Protein AF-A0A927H818-F1 (afdb_monomer_lite)

InterPro domains:
  IPR002509 NodB homology domain [PF01522] (85-209)
  IPR002509 NodB homology domain [PS51677] (89-274)
  IPR011330 Glycoside hydrolase/deacetylase, beta/alpha-barrel [SSF88713] (86-281)
  IPR050248 Polysaccharide deacetylase, ArnD subfamily [PTHR10587] (68-278)

Secondary structure (DSSP, 8-state):
----------------------------------------------------------EEEEEEEE-----S---S-HHHHHHHHTT--EEEEEEES--SHHHHHHHHHHHHTT---EEEE-HHHHHH-HHHHHHHHHTT-EEEE--SS--HHHHHH-HHHHHHHHHHHHHHHHHHHS----EE--TT-STTT--HHHHHHHHHTT-EE---SEE--TTSSTT--HHHHHHHHHHSPP-SEEEEEEE-STT-HHHHHHHHHHHHHHHHTT-EE----TTSPPP-PPPPSS-SS--PPPPHHHHHHHHHHHHHHHHHHHHHHHHTSPPPEEEEETTEEEEE-TTTEEEETTEEEEEHHHHHHHTT-EEEEETTTTEEEEEETTEEEEEEE---S-SS---TT--EEEHHHHHHHTT--EEEEEESSS-EEEEEP-

Foldseek 3Di:
DDDDDDDDDDDDDDDDDDDDDDDDDDDDDDDDDDDDDDDDDDDDDDDDDDDDDDDPDQDEDEDAAFDWPPPPDPDPCVPVVVQLVVVLAEEAEEAEADDDPLLVLVLVLCVVLVFEHEYAYAQCRCVVCLVSLQVNVVSPHHYHHAFHHLPLCQCQQELLSVLVRRLSSQVSSCVRHLDRDLEYEYRVACALSDDPLNVVLSVLLLHDYADFQQELCLVVDQQDALVSSVVSLVPGDGDSYGYYYDYRYPRSVRVSVNVNVSSVVVVVVSHGYDHDDSPRHHDHDDYYPHHPYDYDGDDPVSSVVSNVSSVVVVVVSVVVVVLQQAAWAWEDEPPDIDTHGPVQWDADPNFIKGFPQSLQVSVVWHKDDPVVQQKIWIDDDSHIYIHHHDPPPDPPDDDNGGRIDGNQVVCVSVVKHWPDFDDDRHDTYTYIDD

Structure (mmCIF, N/CA/C/O backbone):
data_AF-A0A927H818-F1
#
_entry.id   AF-A0A927H818-F1
#
loop_
_atom_site.group_PDB
_atom_site.id
_atom_site.type_symbol
_atom_site.label_atom_id
_atom_site.label_alt_id
_atom_site.label_comp_id
_atom_site.label_asym_id
_atom_site.label_entity_id
_atom_site.label_seq_id
_atom_site.pdbx_PDB_ins_code
_atom_site.Cartn_x
_atom_site.Cartn_y
_atom_site.Cartn_z
_atom_site.occupancy
_atom_site.B_iso_or_equiv
_atom_site.auth_seq_id
_atom_site.auth_comp_id
_atom_site.auth_asym_id
_atom_site.auth_atom_id
_atom_site.pdbx_PDB_model_num
ATOM 1 N N . MET A 1 1 ? -2.667 54.303 16.634 1.00 34.25 1 MET A N 1
ATOM 2 C CA . MET A 1 1 ? -3.604 53.969 15.541 1.00 34.25 1 MET A CA 1
ATOM 3 C C . MET A 1 1 ? -4.105 52.548 15.780 1.00 34.25 1 MET A C 1
ATOM 5 O O . MET A 1 1 ? -3.267 51.671 15.867 1.00 34.25 1 MET A O 1
ATOM 9 N N . ARG A 1 2 ? -5.424 52.396 16.015 1.00 30.58 2 ARG A N 1
ATOM 10 C CA . ARG A 1 2 ? -6.328 51.229 15.794 1.00 30.58 2 ARG A CA 1
ATOM 11 C C . ARG A 1 2 ? -5.645 49.848 15.575 1.00 30.58 2 ARG A C 1
ATOM 13 O O . ARG A 1 2 ? -4.884 49.752 14.630 1.00 30.58 2 ARG A O 1
ATOM 20 N N . ARG A 1 3 ? -5.925 48.725 16.265 1.00 34.28 3 ARG A N 1
ATOM 21 C CA . ARG A 1 3 ? -7.066 48.221 17.075 1.00 34.28 3 ARG A CA 1
ATOM 22 C C . ARG A 1 3 ? -6.647 46.913 17.821 1.00 34.28 3 ARG A C 1
ATOM 24 O O . ARG A 1 3 ? -5.933 46.129 17.216 1.00 34.28 3 ARG A O 1
ATOM 31 N N . LEU A 1 4 ? -7.158 46.737 19.061 1.00 31.45 4 LEU A N 1
ATOM 32 C CA . LEU A 1 4 ? -7.742 45.539 19.752 1.00 31.45 4 LEU A CA 1
ATOM 33 C C . LEU A 1 4 ? -7.017 44.172 19.606 1.00 31.45 4 LEU A C 1
ATOM 35 O O . LEU A 1 4 ? -6.900 43.701 18.487 1.00 31.45 4 LEU A O 1
ATOM 39 N N . VAL A 1 5 ? -6.490 43.428 20.597 1.00 32.22 5 VAL A N 1
ATOM 40 C CA . VAL A 1 5 ? -6.731 43.127 22.039 1.00 32.22 5 VAL A CA 1
ATOM 41 C C . VAL A 1 5 ? -7.980 42.280 22.379 1.00 32.22 5 VAL A C 1
ATOM 43 O O . VAL A 1 5 ? -9.089 42.798 22.350 1.00 32.22 5 VAL A O 1
ATOM 46 N N . GLN A 1 6 ? -7.676 41.025 22.786 1.00 29.66 6 GLN A N 1
ATOM 47 C CA . GLN A 1 6 ? -8.325 40.059 23.716 1.00 29.66 6 GLN A CA 1
ATOM 48 C C . GLN A 1 6 ? -9.730 39.517 23.381 1.00 29.66 6 GLN A C 1
ATOM 50 O O . GLN A 1 6 ? -10.615 40.272 23.014 1.00 29.66 6 GLN A O 1
ATOM 55 N N . A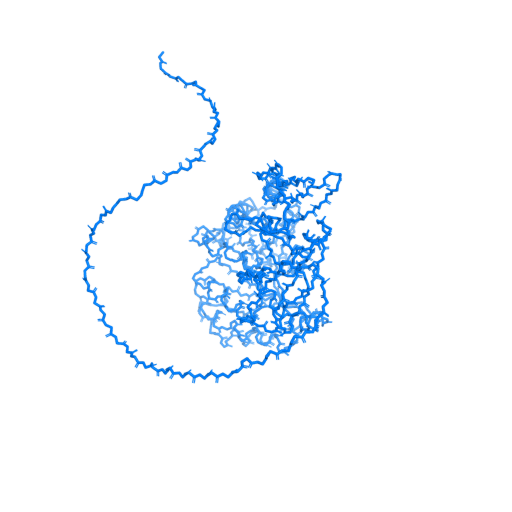LA A 1 7 ? -9.992 38.202 23.337 1.00 27.77 7 ALA A N 1
ATOM 56 C CA . ALA A 1 7 ? -9.769 37.051 24.242 1.00 27.77 7 ALA A CA 1
ATOM 57 C C . ALA A 1 7 ? -11.051 36.676 25.020 1.00 27.77 7 ALA A C 1
ATOM 59 O O . ALA A 1 7 ? -11.578 37.495 25.759 1.00 27.77 7 ALA A O 1
ATOM 60 N N . ALA A 1 8 ? -11.476 35.424 24.789 1.00 28.89 8 ALA A N 1
ATOM 61 C CA . ALA A 1 8 ? -12.239 34.455 25.594 1.00 28.89 8 ALA A CA 1
ATOM 62 C C . ALA A 1 8 ? -13.394 34.898 26.524 1.00 28.89 8 ALA A C 1
ATOM 64 O O . ALA A 1 8 ? -13.223 35.761 27.375 1.00 28.89 8 ALA A O 1
ATOM 65 N N . ILE A 1 9 ? -14.515 34.155 26.475 1.00 27.70 9 ILE A N 1
ATOM 66 C CA . ILE A 1 9 ? -15.017 33.261 27.551 1.00 27.70 9 ILE A CA 1
ATOM 67 C C . ILE A 1 9 ? -16.412 32.705 27.182 1.00 27.70 9 ILE A C 1
ATOM 69 O O . ILE A 1 9 ? -17.263 33.403 26.636 1.00 27.70 9 ILE A O 1
ATOM 73 N N . CYS A 1 10 ? -16.596 31.416 27.478 1.00 24.34 10 CYS A N 1
ATOM 74 C CA . CYS A 1 10 ? -17.805 30.597 27.375 1.00 24.34 10 CYS A CA 1
ATOM 75 C C . CYS A 1 10 ? -18.995 31.107 28.216 1.00 24.34 10 CYS A C 1
ATOM 77 O O . CYS A 1 10 ? -18.794 31.806 29.201 1.00 24.34 10 CYS A O 1
ATOM 79 N N . VAL A 1 11 ? -20.215 30.647 27.900 1.00 28.30 11 VAL A N 1
ATOM 80 C CA . VAL A 1 11 ? -21.120 29.883 28.798 1.00 28.30 11 VAL A CA 1
ATOM 81 C C . VAL A 1 11 ? -22.498 29.722 28.132 1.00 28.30 11 VAL A C 1
ATOM 83 O O . VAL A 1 11 ? -23.050 30.646 27.542 1.00 28.30 11 VAL A O 1
ATOM 86 N N . MET A 1 12 ? -23.019 28.498 28.231 1.00 27.67 12 MET A N 1
ATOM 87 C CA . MET A 1 12 ? -24.331 28.037 27.782 1.00 27.67 12 MET A CA 1
ATOM 88 C C . MET A 1 12 ? -25.509 28.710 28.499 1.00 27.67 12 MET A C 1
ATOM 90 O O . MET A 1 12 ? -25.436 28.946 29.699 1.00 27.67 12 MET A O 1
ATOM 94 N N . ALA A 1 13 ? -26.647 28.829 27.806 1.00 29.08 13 ALA A N 1
ATOM 95 C CA . ALA A 1 13 ? -27.970 28.620 28.404 1.00 29.08 13 ALA A CA 1
ATOM 96 C C . ALA A 1 13 ? -29.024 28.386 27.307 1.00 29.08 13 ALA A C 1
ATOM 98 O O . ALA A 1 13 ? -29.461 29.318 26.636 1.00 29.08 13 ALA A O 1
ATOM 99 N N . ALA A 1 14 ? -29.447 27.132 27.145 1.00 30.16 14 ALA A N 1
ATOM 100 C CA . ALA A 1 14 ? -30.724 26.784 26.536 1.00 30.16 14 ALA A CA 1
ATOM 101 C C . ALA A 1 14 ? -31.715 26.513 27.676 1.00 30.16 14 ALA A C 1
ATOM 103 O O . ALA A 1 14 ? -31.504 25.595 28.469 1.00 30.16 14 ALA A O 1
ATOM 104 N N . TRP A 1 15 ? -32.780 27.311 27.772 1.00 28.19 15 TRP A N 1
ATOM 105 C CA . TRP A 1 15 ? -33.909 27.050 28.665 1.00 28.19 15 TRP A CA 1
ATOM 106 C C . TRP A 1 15 ? -35.228 27.446 27.984 1.00 28.19 15 TRP A C 1
ATOM 108 O O . TRP A 1 15 ? -35.422 28.598 27.616 1.00 28.19 15 TRP A O 1
ATOM 118 N N . PHE A 1 16 ? -36.053 26.413 27.776 1.00 28.94 16 PHE A N 1
ATOM 119 C CA . PHE A 1 16 ? -37.515 26.315 27.671 1.00 28.94 16 PHE A CA 1
ATOM 120 C C . PHE A 1 16 ? -38.384 27.523 27.272 1.00 28.94 16 PHE A C 1
ATOM 122 O O . PHE A 1 16 ? -38.368 28.563 27.918 1.00 28.94 16 PHE A O 1
ATOM 129 N N . GLY A 1 17 ? -39.356 27.249 26.387 1.00 24.28 17 GLY A N 1
ATOM 130 C CA . GLY A 1 17 ? -40.717 27.774 26.566 1.00 24.28 17 GLY A CA 1
ATOM 131 C C . GLY A 1 17 ? -41.486 28.122 25.293 1.00 24.28 17 GLY A C 1
ATOM 132 O O . GLY A 1 17 ? -41.286 29.187 24.730 1.00 24.28 17 GLY A O 1
ATOM 133 N N . LEU A 1 18 ? -42.388 27.212 24.911 1.00 28.33 18 LEU A N 1
ATOM 134 C CA . LEU A 1 18 ? -43.684 27.405 24.243 1.00 28.33 18 LEU A CA 1
ATOM 135 C C . LEU A 1 18 ? -43.987 28.761 23.570 1.00 28.33 18 LEU A C 1
ATOM 137 O O . LEU A 1 18 ? -44.176 29.762 24.252 1.00 28.33 18 LEU A O 1
ATOM 141 N N . PHE A 1 19 ? -44.298 28.710 22.272 1.00 29.36 19 PHE A N 1
ATOM 142 C CA . PHE A 1 19 ? -45.465 29.400 21.709 1.00 29.36 19 PHE A CA 1
ATOM 143 C C . PHE A 1 19 ? -46.005 28.591 20.519 1.00 29.36 19 PHE A C 1
ATOM 145 O O . PHE A 1 19 ? -45.359 28.484 19.479 1.00 29.36 19 PHE A O 1
ATOM 152 N N . GLU A 1 20 ? -47.199 28.016 20.683 1.00 28.88 20 GLU A N 1
ATOM 153 C CA . GLU A 1 20 ? -48.112 27.770 19.567 1.00 28.88 20 GLU A CA 1
ATOM 154 C C . GLU A 1 20 ? -48.661 29.121 19.097 1.00 28.88 20 GLU A C 1
ATOM 156 O O . GLU A 1 20 ? -49.120 29.914 19.919 1.00 28.88 20 GLU A O 1
ATOM 161 N N . LEU A 1 21 ? -48.666 29.364 17.786 1.00 31.31 21 LEU A N 1
ATOM 162 C CA . LEU A 1 21 ? -49.739 30.084 17.097 1.00 31.31 21 LEU A CA 1
ATOM 163 C C . LEU A 1 21 ? -49.600 29.887 15.586 1.00 31.31 21 LEU A C 1
ATOM 165 O O . LEU A 1 21 ? -48.505 29.904 15.029 1.00 31.31 21 LEU A O 1
ATOM 169 N N . GLY A 1 22 ? -50.744 29.624 14.960 1.00 24.47 22 GLY A N 1
ATOM 170 C CA . GLY A 1 22 ? -50.863 29.109 13.607 1.00 24.47 22 GLY A CA 1
ATOM 171 C C . GLY A 1 22 ? -50.464 30.080 12.499 1.00 24.47 22 GLY A C 1
ATOM 172 O O . GLY A 1 22 ? -50.448 31.298 12.655 1.00 24.47 22 GLY A O 1
ATOM 173 N N . GLY A 1 23 ? -50.217 29.495 11.332 1.00 26.81 23 GLY A N 1
ATOM 174 C CA . GLY A 1 23 ? -49.950 30.209 10.093 1.00 26.81 23 GLY A CA 1
ATOM 175 C C . GLY A 1 23 ? -50.083 29.274 8.899 1.00 26.81 23 GLY A C 1
ATOM 176 O O . GLY A 1 23 ? -49.116 28.654 8.477 1.00 26.81 23 GLY A O 1
ATOM 177 N N . LEU A 1 24 ? -51.312 29.163 8.396 1.00 24.11 24 LEU A N 1
ATOM 178 C CA . LEU A 1 24 ? -51.697 28.526 7.137 1.00 24.11 24 LEU A CA 1
ATOM 179 C C . LEU A 1 24 ? -50.803 28.987 5.968 1.00 24.11 24 LEU A C 1
ATOM 181 O O . LEU A 1 24 ? -50.725 30.183 5.697 1.00 24.11 24 LEU A O 1
ATOM 185 N N . ALA A 1 25 ? -50.271 28.046 5.187 1.00 26.53 25 ALA A N 1
ATOM 186 C CA . ALA A 1 25 ? -50.015 28.265 3.766 1.00 26.53 25 ALA A CA 1
ATOM 187 C C . ALA A 1 25 ? -50.199 26.953 2.994 1.00 26.53 25 ALA A C 1
ATOM 189 O O . ALA A 1 25 ? -49.486 25.971 3.173 1.00 26.53 25 ALA A O 1
ATOM 190 N N . VAL A 1 26 ? -51.230 26.975 2.160 1.00 24.08 26 VAL A N 1
ATOM 191 C CA . VAL A 1 26 ? -51.680 25.934 1.243 1.00 24.08 26 VAL A CA 1
ATOM 192 C C . VAL A 1 26 ? -50.739 25.874 0.038 1.00 24.08 26 VAL A C 1
ATOM 194 O O . VAL A 1 26 ? -50.500 26.905 -0.582 1.00 24.08 26 VAL A O 1
ATOM 197 N N . TYR A 1 27 ? -50.323 24.674 -0.373 1.00 23.30 27 TYR A N 1
ATOM 198 C CA . TYR A 1 27 ? -50.186 24.353 -1.797 1.00 23.30 27 TYR A CA 1
ATOM 199 C C . TYR A 1 27 ? -50.598 22.899 -2.059 1.00 23.30 27 TYR A C 1
ATOM 201 O O . TYR A 1 27 ? -50.230 21.984 -1.327 1.00 23.30 27 TYR A O 1
ATOM 209 N N . ARG A 1 28 ? -51.458 22.741 -3.069 1.00 23.19 28 ARG A N 1
ATOM 210 C CA . ARG A 1 28 ? -52.161 21.526 -3.504 1.00 23.19 28 ARG A CA 1
ATOM 211 C C . ARG A 1 28 ? -51.440 20.863 -4.684 1.00 23.19 28 ARG A C 1
ATOM 213 O O . ARG A 1 28 ? -50.922 21.576 -5.536 1.00 23.19 28 ARG A O 1
ATOM 220 N N . GLY A 1 29 ? -51.616 19.541 -4.783 1.00 24.02 29 GLY A N 1
ATOM 221 C CA . GLY A 1 29 ? -51.559 18.726 -6.010 1.00 24.02 29 GLY A CA 1
ATOM 222 C C . GLY A 1 29 ? -50.434 17.686 -5.979 1.00 24.02 29 GLY A C 1
ATOM 223 O O . GLY A 1 29 ? -49.303 18.049 -5.700 1.00 24.02 29 GLY A O 1
ATOM 224 N N . GLU A 1 30 ? -50.622 16.387 -6.211 1.00 26.62 30 GLU A N 1
ATOM 225 C CA . GLU A 1 30 ? -51.770 15.565 -6.613 1.00 26.62 30 GLU A CA 1
ATOM 226 C C . GLU A 1 30 ? -51.503 14.119 -6.130 1.00 26.62 30 GLU A C 1
ATOM 228 O O . GLU A 1 30 ? -50.373 13.637 -6.148 1.00 26.62 30 GLU A O 1
ATOM 233 N N . ALA A 1 31 ? -52.564 13.464 -5.658 1.00 24.66 31 ALA A N 1
ATOM 234 C CA . ALA A 1 31 ? -52.709 12.028 -5.378 1.00 24.66 31 ALA A CA 1
ATOM 235 C C . ALA A 1 31 ? -52.912 11.265 -6.715 1.00 24.66 31 ALA A C 1
ATOM 237 O O . ALA A 1 31 ? -53.164 11.912 -7.723 1.00 24.66 31 ALA A O 1
ATOM 238 N N . ALA A 1 32 ? -52.971 9.945 -6.890 1.00 25.66 32 ALA A N 1
ATOM 239 C CA . ALA A 1 32 ? -52.734 8.682 -6.185 1.00 25.66 32 ALA A CA 1
ATOM 240 C C . ALA A 1 32 ? -53.152 7.584 -7.198 1.00 25.66 32 ALA A C 1
ATOM 242 O O . ALA A 1 32 ? -53.975 7.873 -8.059 1.00 25.66 32 ALA A O 1
ATOM 243 N N . MET A 1 33 ? -52.657 6.350 -7.060 1.00 24.31 33 MET A N 1
ATOM 244 C CA . MET A 1 33 ? -53.326 5.041 -7.281 1.00 24.31 33 MET A CA 1
ATOM 245 C C . MET A 1 33 ? -52.317 3.993 -6.750 1.00 24.31 33 MET A C 1
ATOM 247 O O . MET A 1 33 ? -51.122 4.181 -6.938 1.00 24.31 33 MET A O 1
ATOM 251 N N . GLU A 1 34 ? -52.644 2.939 -6.000 1.00 25.98 34 GLU A N 1
ATOM 252 C CA . GLU A 1 34 ? -53.816 2.066 -6.043 1.00 25.98 34 GLU A CA 1
ATOM 253 C C . GLU A 1 34 ? -53.952 1.254 -4.728 1.00 25.98 34 GLU A C 1
ATOM 255 O O . GLU A 1 34 ? -52.993 1.065 -3.982 1.00 25.98 34 GLU A O 1
ATOM 260 N N . SER A 1 35 ? -55.174 0.810 -4.437 1.00 27.28 35 SER A N 1
ATOM 261 C CA . SER A 1 35 ? -55.673 0.217 -3.188 1.00 27.28 35 SER A CA 1
ATOM 262 C C . SER A 1 35 ? -55.880 -1.304 -3.251 1.00 27.28 35 SER A C 1
ATOM 264 O O . SER A 1 35 ? -56.335 -1.783 -4.284 1.00 27.28 35 SER A O 1
ATOM 266 N N . ALA A 1 36 ? -55.748 -2.006 -2.115 1.00 26.84 36 ALA A N 1
ATOM 267 C CA . ALA A 1 36 ? -56.611 -3.124 -1.660 1.00 26.84 36 ALA A CA 1
ATOM 268 C C . ALA A 1 36 ? -56.157 -3.558 -0.241 1.00 26.84 36 ALA A C 1
ATOM 270 O O . ALA A 1 36 ? -55.040 -4.026 -0.073 1.00 26.84 36 ALA A O 1
ATOM 271 N N . ALA A 1 37 ? -56.831 -3.184 0.854 1.00 23.66 37 ALA A N 1
ATOM 272 C CA . ALA A 1 37 ? -58.013 -3.817 1.460 1.00 23.66 37 ALA A CA 1
ATOM 273 C C . ALA A 1 37 ? -57.816 -5.292 1.871 1.00 23.66 37 ALA A C 1
ATOM 275 O O . ALA A 1 37 ? -57.857 -6.139 0.995 1.00 23.66 37 ALA A O 1
ATOM 276 N N . VAL A 1 38 ? -57.721 -5.576 3.184 1.00 24.83 38 VAL A N 1
ATOM 277 C CA . VAL A 1 38 ? -58.510 -6.601 3.917 1.00 24.83 38 VAL A CA 1
ATOM 278 C C . VAL A 1 38 ? -58.470 -6.287 5.428 1.00 24.83 38 VAL A C 1
ATOM 280 O O . VAL A 1 38 ? -57.418 -6.301 6.057 1.00 24.83 38 VAL A O 1
ATOM 283 N N . GLN A 1 39 ? -59.646 -6.034 6.006 1.00 26.48 39 GLN A N 1
ATOM 284 C CA . GLN A 1 39 ? -59.950 -6.091 7.440 1.00 26.48 39 GLN A CA 1
ATOM 285 C C . GLN A 1 39 ? -60.503 -7.488 7.751 1.00 26.48 39 GLN A C 1
ATOM 287 O O . GLN A 1 39 ? -61.445 -7.916 7.085 1.00 26.48 39 GLN A O 1
ATOM 292 N N . VAL A 1 40 ? -60.000 -8.159 8.791 1.00 25.97 40 VAL A N 1
ATOM 293 C CA . VAL A 1 40 ? -60.705 -9.275 9.445 1.00 25.97 40 VAL A CA 1
ATOM 294 C C . VAL A 1 40 ? -60.611 -9.103 10.961 1.00 25.97 40 VAL A C 1
ATOM 296 O O . VAL A 1 40 ? -59.529 -9.125 11.540 1.00 25.97 40 VAL A O 1
ATOM 299 N N . LEU A 1 41 ? -61.779 -8.921 11.586 1.00 27.88 41 LEU A N 1
ATOM 300 C CA . LEU A 1 41 ? -62.022 -9.114 13.014 1.00 27.88 41 LEU A CA 1
ATOM 301 C C . LEU A 1 41 ? -61.900 -10.603 13.370 1.00 27.88 41 LEU A C 1
ATOM 303 O O . LEU A 1 41 ? -62.502 -11.437 12.695 1.00 27.88 41 LEU A O 1
ATOM 307 N N . ALA A 1 42 ? -61.307 -10.914 14.523 1.00 25.58 42 ALA A N 1
ATOM 308 C CA . ALA A 1 42 ? -61.680 -12.099 15.292 1.00 25.58 42 ALA A CA 1
ATOM 309 C C . ALA A 1 42 ? -61.526 -11.832 16.797 1.00 25.58 42 ALA A C 1
ATOM 311 O O . ALA A 1 42 ? -60.431 -11.642 17.314 1.00 25.58 42 ALA A O 1
ATOM 312 N N . ALA A 1 43 ? -62.663 -11.808 17.490 1.00 27.84 43 ALA A N 1
ATOM 313 C CA . ALA A 1 43 ? -62.769 -11.805 18.940 1.00 27.84 43 ALA A CA 1
ATOM 314 C C . ALA A 1 43 ? -62.695 -13.242 19.480 1.00 27.84 43 ALA A C 1
ATOM 316 O O . ALA A 1 43 ? -63.358 -14.119 18.928 1.00 27.84 43 ALA A O 1
ATOM 317 N N . ALA A 1 44 ? -62.009 -13.470 20.607 1.00 26.19 44 ALA A N 1
ATOM 318 C CA . ALA A 1 44 ? -62.289 -14.616 21.478 1.00 26.19 44 ALA A CA 1
ATOM 319 C C . ALA A 1 44 ? -61.804 -14.411 22.930 1.00 26.19 44 ALA A C 1
ATOM 321 O O . ALA A 1 44 ? -60.626 -14.516 23.236 1.00 26.19 44 ALA A O 1
ATOM 322 N N . LYS A 1 45 ? -62.800 -14.183 23.797 1.00 26.66 45 LYS A N 1
ATOM 323 C CA . LYS A 1 45 ? -62.992 -14.668 25.179 1.00 26.66 45 LYS A CA 1
ATOM 324 C C . LYS A 1 45 ? -61.896 -14.470 26.237 1.00 26.66 45 LYS A C 1
ATOM 326 O O . LYS A 1 45 ? -60.959 -15.246 26.370 1.00 26.66 45 LYS A O 1
ATOM 331 N N . ALA A 1 46 ? -62.223 -13.554 27.148 1.00 26.23 46 ALA A N 1
ATOM 332 C CA . ALA A 1 46 ? -61.860 -13.620 28.555 1.00 26.23 46 ALA A CA 1
ATOM 333 C C . ALA A 1 46 ? -62.408 -14.897 29.225 1.00 26.23 46 ALA A C 1
ATOM 335 O O . ALA A 1 46 ? -63.572 -15.262 29.029 1.00 26.23 46 ALA A O 1
ATOM 336 N N . VAL A 1 47 ? -61.588 -15.515 30.074 1.00 27.62 47 VAL A N 1
ATOM 337 C CA . VAL A 1 47 ? -62.023 -16.388 31.169 1.00 27.62 47 VAL A CA 1
ATOM 338 C C . VAL A 1 47 ? -61.348 -15.867 32.432 1.00 27.62 47 VAL A C 1
ATOM 340 O O . VAL A 1 47 ? -60.125 -15.785 32.499 1.00 27.62 47 VAL A O 1
ATOM 343 N N . ALA A 1 48 ? -62.164 -15.472 33.405 1.00 28.05 48 ALA A N 1
ATOM 344 C CA . ALA A 1 48 ? -61.729 -15.109 34.742 1.00 28.05 48 ALA A CA 1
ATOM 345 C C . ALA A 1 48 ? -61.573 -16.372 35.598 1.00 28.05 48 ALA A C 1
ATOM 347 O O . ALA A 1 48 ? -62.460 -17.226 35.596 1.00 28.05 48 ALA A O 1
ATOM 348 N N . VAL A 1 49 ? -60.489 -16.443 36.371 1.00 28.08 49 VAL A N 1
ATOM 349 C CA . VAL A 1 49 ? -60.399 -17.257 37.589 1.00 28.08 49 VAL A CA 1
ATOM 350 C C . VAL A 1 49 ? -59.729 -16.393 38.658 1.00 28.08 49 VAL A C 1
ATOM 352 O O . VAL A 1 49 ? -58.577 -15.993 38.512 1.00 28.08 49 VAL A O 1
ATOM 355 N N . GLU A 1 50 ? -60.481 -16.067 39.710 1.00 30.67 50 GLU A N 1
ATOM 356 C CA . GLU A 1 50 ? -59.977 -15.484 40.957 1.00 30.67 50 GLU A CA 1
ATOM 357 C C . GLU A 1 50 ? -59.277 -16.556 41.807 1.00 30.67 50 GLU A C 1
ATOM 359 O O . GLU A 1 50 ? -59.765 -17.682 41.910 1.00 30.67 50 GLU A O 1
ATOM 364 N N . GLY A 1 51 ? -58.177 -16.189 42.479 1.00 27.05 51 GLY A N 1
ATOM 365 C CA . GLY A 1 51 ? -57.527 -17.063 43.461 1.00 27.05 51 GLY A CA 1
ATOM 366 C C . GLY A 1 51 ? -56.182 -16.581 44.019 1.00 27.05 51 GLY A C 1
ATOM 367 O O . GLY A 1 51 ? -55.158 -17.155 43.693 1.00 27.05 51 GLY A O 1
ATOM 368 N N . GLN A 1 52 ? -56.228 -15.547 44.869 1.00 27.92 52 GLN A N 1
ATOM 369 C CA . GLN A 1 52 ? -55.388 -15.247 46.053 1.00 27.92 52 GLN A CA 1
ATOM 370 C C . GLN A 1 52 ? -53.853 -15.457 46.047 1.00 27.92 52 GLN A C 1
ATOM 372 O O . GLN A 1 52 ? -53.344 -16.571 46.061 1.00 27.92 52 GLN A O 1
ATOM 377 N N . GLY A 1 53 ? -53.136 -14.349 46.287 1.00 28.17 53 GLY A N 1
ATOM 378 C CA . GLY A 1 53 ? -51.761 -14.323 46.797 1.00 28.17 53 GLY A CA 1
ATOM 379 C C . GLY A 1 53 ? -51.104 -12.959 46.586 1.00 28.17 53 GLY A C 1
ATOM 380 O O . GLY A 1 53 ? -50.540 -12.704 45.530 1.00 28.17 53 GLY A O 1
ATOM 381 N N . ALA A 1 54 ? -51.208 -12.053 47.564 1.00 37.88 54 ALA A N 1
ATOM 382 C CA . ALA A 1 54 ? -50.638 -10.709 47.482 1.00 37.88 54 ALA A CA 1
ATOM 383 C C . ALA A 1 54 ? -49.099 -10.743 47.537 1.00 37.88 54 ALA A C 1
ATOM 385 O O . ALA A 1 54 ? -48.507 -10.723 48.615 1.00 37.88 54 ALA A O 1
ATOM 386 N N . ALA A 1 55 ? -48.458 -10.745 46.371 1.00 34.03 55 ALA A N 1
ATOM 387 C CA . ALA A 1 55 ? -47.122 -10.191 46.196 1.00 34.03 55 ALA A CA 1
ATOM 388 C C . ALA A 1 55 ? -47.269 -8.716 45.788 1.00 34.03 55 ALA A C 1
ATOM 390 O O . ALA A 1 55 ? -48.182 -8.369 45.036 1.00 34.03 55 ALA A O 1
ATOM 391 N N . LYS A 1 56 ? -46.408 -7.830 46.311 1.00 32.94 56 LYS A N 1
ATOM 392 C CA . LYS A 1 56 ? -46.334 -6.430 45.854 1.00 32.94 56 LYS A CA 1
ATOM 393 C C . LYS A 1 56 ? -46.258 -6.418 44.317 1.00 32.94 56 LYS A C 1
ATOM 395 O O . LYS A 1 56 ? -45.499 -7.224 43.781 1.00 32.94 56 LYS A O 1
ATOM 400 N N . PRO A 1 57 ? -47.004 -5.553 43.606 1.00 35.72 57 PRO A N 1
ATOM 401 C CA . PRO A 1 57 ? -46.933 -5.537 42.154 1.00 35.72 57 PRO A CA 1
ATOM 402 C C . PRO A 1 57 ? -45.525 -5.098 41.745 1.00 35.72 57 PRO A C 1
ATOM 404 O O . PRO A 1 57 ? -45.110 -3.980 42.050 1.00 35.72 57 PRO A O 1
ATOM 407 N N . ALA A 1 58 ? -44.785 -5.991 41.089 1.00 41.38 58 ALA A N 1
ATOM 408 C CA . ALA A 1 58 ? -43.623 -5.600 40.310 1.00 41.38 58 ALA A CA 1
ATOM 409 C C . ALA A 1 58 ? -44.111 -4.618 39.240 1.00 41.38 58 ALA A C 1
ATOM 411 O O . ALA A 1 58 ? -45.086 -4.887 38.531 1.00 41.38 58 ALA A O 1
ATOM 412 N N . THR A 1 59 ? -43.486 -3.446 39.166 1.00 43.44 59 THR A N 1
ATOM 413 C CA . THR A 1 59 ? -43.872 -2.434 38.179 1.00 43.44 59 THR A CA 1
ATOM 414 C C . THR A 1 59 ? -43.170 -2.808 36.881 1.00 43.44 59 THR A C 1
ATOM 416 O O . THR A 1 59 ? -41.984 -2.533 36.723 1.00 43.44 59 THR A O 1
ATOM 419 N N . VAL A 1 60 ? -43.879 -3.499 35.988 1.00 45.19 60 VAL A N 1
ATOM 420 C CA . VAL A 1 60 ? -43.360 -3.879 34.668 1.00 45.19 60 VAL A CA 1
ATOM 421 C C . VAL A 1 60 ? -43.693 -2.765 33.686 1.00 45.19 60 VAL A C 1
ATOM 423 O O . VAL A 1 60 ? -44.866 -2.452 33.477 1.00 45.19 60 VAL A O 1
ATOM 426 N N . THR A 1 61 ? -42.665 -2.156 33.094 1.00 54.38 61 THR A N 1
ATOM 427 C CA . THR A 1 61 ? -42.834 -1.105 32.080 1.00 54.38 61 THR A CA 1
ATOM 428 C C . THR A 1 61 ? -42.208 -1.548 30.760 1.00 54.38 61 THR A C 1
ATOM 430 O O . THR A 1 61 ? -41.041 -1.937 30.721 1.00 54.38 61 THR A O 1
ATOM 433 N N . TYR A 1 62 ? -42.991 -1.477 29.683 1.00 52.56 62 TYR A N 1
ATOM 434 C CA . TYR A 1 62 ? -42.574 -1.832 28.325 1.00 52.56 62 TYR A CA 1
ATOM 435 C C . TYR A 1 62 ? -42.024 -0.602 27.595 1.00 52.56 62 TYR A C 1
ATOM 437 O O . TYR A 1 62 ? -42.611 0.479 27.686 1.00 52.56 62 TYR A O 1
ATOM 445 N N . TYR A 1 63 ? -40.923 -0.762 26.857 1.00 56.94 63 TYR A N 1
ATOM 446 C CA . TYR A 1 63 ? -40.305 0.313 26.072 1.00 56.94 63 TYR A CA 1
ATOM 447 C C . TYR A 1 63 ? -40.057 -0.097 24.614 1.00 56.94 63 TYR A C 1
ATOM 449 O O . TYR A 1 63 ? -39.998 -1.282 24.301 1.00 56.94 63 TYR A O 1
ATOM 457 N N . GLU A 1 64 ? -39.929 0.919 23.749 1.00 50.94 64 GLU A N 1
ATOM 458 C CA . GLU A 1 64 ? -39.688 0.815 22.301 1.00 50.94 64 GLU A CA 1
ATOM 459 C C . GLU A 1 64 ? -38.501 -0.092 21.918 1.00 50.94 64 GLU A C 1
ATOM 461 O O . GLU A 1 64 ? -37.622 -0.384 22.733 1.00 50.94 64 GLU A O 1
ATOM 466 N N . GLU A 1 65 ? -38.487 -0.489 20.641 1.00 57.03 65 GLU A N 1
ATOM 467 C CA . GLU A 1 65 ? -37.496 -1.371 20.017 1.00 57.03 65 GLU A CA 1
ATOM 468 C C . GLU A 1 65 ? -36.048 -0.922 20.280 1.00 57.03 65 GLU A C 1
ATOM 470 O O . GLU A 1 65 ? -35.679 0.230 20.020 1.00 57.03 65 GLU A O 1
ATOM 475 N N . LEU A 1 66 ? -35.205 -1.843 20.765 1.00 50.50 66 LEU A N 1
ATOM 476 C CA . LEU A 1 66 ? -33.769 -1.591 20.891 1.00 50.50 66 LEU A CA 1
ATOM 477 C C . LEU A 1 66 ? -33.060 -1.827 19.558 1.00 50.50 66 LEU A C 1
ATOM 479 O O . LEU A 1 66 ? -33.193 -2.905 18.974 1.00 50.50 66 LEU A O 1
ATOM 483 N N . PRO A 1 67 ? -32.248 -0.870 19.090 1.00 47.28 67 PRO A N 1
ATOM 484 C CA . PRO A 1 67 ? -31.456 -1.081 17.901 1.00 47.28 67 PRO A CA 1
ATOM 485 C C . PRO A 1 67 ? -30.154 -1.810 18.262 1.00 47.28 67 PRO A C 1
ATOM 487 O O . PRO A 1 67 ? -29.285 -1.257 18.940 1.00 47.28 67 PRO A O 1
ATOM 490 N N . LEU A 1 68 ? -29.990 -3.035 17.760 1.00 49.53 68 LEU A N 1
ATOM 491 C CA . LEU A 1 68 ? -28.723 -3.764 17.847 1.00 49.53 68 LEU A CA 1
ATOM 492 C C . LEU A 1 68 ? -27.608 -2.915 17.216 1.00 49.53 68 LEU A C 1
ATOM 494 O O . LEU A 1 68 ? -27.771 -2.383 16.112 1.00 49.53 68 LEU A O 1
ATOM 498 N N . LEU A 1 69 ? -26.483 -2.747 17.920 1.00 42.75 69 LEU A N 1
ATOM 499 C CA . LEU A 1 69 ? -25.258 -2.315 17.252 1.00 42.75 69 LEU A CA 1
ATOM 500 C C . LEU A 1 69 ? -24.764 -3.514 16.449 1.00 42.75 69 LEU A C 1
ATOM 502 O O . LEU A 1 69 ? -24.104 -4.409 16.966 1.00 42.75 69 LEU A O 1
ATOM 506 N N . VAL A 1 70 ? -25.139 -3.537 15.175 1.00 38.81 70 VAL A N 1
ATOM 507 C CA . VAL A 1 70 ? -24.461 -4.357 14.183 1.00 38.81 70 VAL A CA 1
ATOM 508 C C . VAL A 1 70 ? -23.220 -3.553 13.810 1.00 38.81 70 VAL A C 1
ATOM 510 O O . VAL A 1 70 ? -23.307 -2.588 13.048 1.00 38.81 70 VAL A O 1
ATOM 513 N N . GLU A 1 71 ? -22.072 -3.898 14.401 1.00 35.50 71 GLU A N 1
ATOM 514 C CA . GLU A 1 71 ? -20.773 -3.641 13.761 1.00 35.50 71 GLU A CA 1
ATOM 515 C C . GLU A 1 71 ? -20.942 -3.947 12.264 1.00 35.50 71 GLU A C 1
ATOM 517 O O . GLU A 1 71 ? -21.556 -4.977 11.962 1.00 35.50 71 GLU A O 1
ATOM 522 N N . PRO A 1 72 ? -20.484 -3.095 11.320 1.00 31.94 72 PRO A N 1
ATOM 523 C CA . PRO A 1 72 ? -20.584 -3.425 9.902 1.00 31.94 72 PRO A CA 1
ATOM 524 C C . PRO A 1 72 ? -20.028 -4.826 9.751 1.00 31.94 72 PRO A C 1
ATOM 526 O O . PRO A 1 72 ? -18.879 -5.032 10.133 1.00 31.94 72 PRO A O 1
ATOM 529 N N . ALA A 1 73 ? -20.891 -5.753 9.316 1.00 29.58 73 ALA A N 1
ATOM 530 C CA . ALA A 1 73 ? -20.676 -7.182 9.442 1.00 29.58 73 ALA A CA 1
ATOM 531 C C . ALA A 1 73 ? -19.184 -7.492 9.325 1.00 29.58 73 ALA A C 1
ATOM 533 O O . ALA A 1 73 ? -18.589 -7.306 8.257 1.00 29.58 73 ALA A O 1
ATOM 534 N N . ALA A 1 74 ? -18.579 -7.947 10.426 1.00 37.34 74 ALA A N 1
ATOM 535 C CA . ALA A 1 74 ? -17.507 -8.906 10.291 1.00 37.34 74 ALA A CA 1
ATOM 536 C C . ALA A 1 74 ? -18.158 -10.040 9.501 1.00 37.34 74 ALA A C 1
ATOM 538 O O . ALA A 1 74 ? -18.889 -10.852 10.064 1.00 37.34 74 ALA A O 1
ATOM 539 N N . GLN A 1 75 ? -18.049 -9.951 8.170 1.00 33.16 75 GLN A N 1
ATOM 540 C CA . GLN A 1 75 ? -18.612 -10.924 7.258 1.00 33.16 75 GLN A CA 1
ATOM 541 C C . GLN A 1 75 ? -18.167 -12.276 7.778 1.00 33.16 75 GLN A C 1
ATOM 543 O O . GLN A 1 75 ? -17.004 -12.436 8.156 1.00 33.16 75 GLN A O 1
ATOM 548 N N . GLU A 1 76 ? -19.106 -13.209 7.837 1.00 37.09 76 GLU A N 1
ATOM 549 C CA . GLU A 1 76 ? -18.846 -14.586 8.204 1.00 37.09 76 GLU A CA 1
ATOM 550 C C . GLU A 1 76 ? -17.636 -15.118 7.438 1.00 37.09 76 GLU A C 1
ATOM 552 O O . GLU A 1 76 ? -17.706 -15.491 6.269 1.00 37.09 76 GLU A O 1
ATOM 557 N N . THR A 1 77 ? -16.483 -15.115 8.091 1.00 39.38 77 THR A N 1
ATOM 558 C CA . THR A 1 77 ? -15.285 -15.759 7.564 1.00 39.38 77 THR A CA 1
ATOM 559 C C . THR A 1 77 ? -14.597 -16.606 8.618 1.00 39.38 77 THR A C 1
ATOM 561 O O . THR A 1 77 ? -13.622 -17.261 8.288 1.00 39.38 77 THR A O 1
ATOM 564 N N . GLY A 1 78 ? -15.097 -16.661 9.857 1.00 32.38 78 GLY A N 1
ATOM 565 C CA . GLY A 1 78 ? -14.429 -17.353 10.963 1.00 32.38 78 GLY A CA 1
ATOM 566 C C . GLY A 1 78 ? -14.067 -18.802 10.641 1.00 32.38 78 GLY A C 1
ATOM 567 O O . GLY A 1 78 ? -12.915 -19.180 10.783 1.00 32.38 78 GLY A O 1
ATOM 568 N N . GLU A 1 79 ? -14.996 -19.598 10.106 1.00 34.44 79 GLU A N 1
ATOM 569 C CA . GLU A 1 79 ? -14.759 -21.042 9.953 1.00 34.44 79 GLU A CA 1
ATOM 570 C C . GLU A 1 79 ? -14.201 -21.458 8.574 1.00 34.44 79 GLU A C 1
ATOM 572 O O . GLU A 1 79 ? -13.530 -22.488 8.449 1.00 34.44 79 GLU A O 1
ATOM 577 N N . GLN A 1 80 ? -14.411 -20.646 7.527 1.00 34.31 80 GLN A N 1
ATOM 578 C CA . GLN A 1 80 ? -13.804 -20.873 6.205 1.00 34.31 80 GLN A CA 1
ATOM 579 C C . GLN A 1 80 ? -12.446 -20.176 6.037 1.00 34.31 80 GLN A C 1
ATOM 581 O O . GLN A 1 80 ? -11.549 -20.773 5.438 1.00 34.31 80 GLN A O 1
ATOM 586 N N . ALA A 1 81 ? -12.232 -18.982 6.604 1.00 36.78 81 ALA A N 1
ATOM 587 C CA . ALA A 1 81 ? -10.915 -18.343 6.588 1.00 36.78 81 ALA A CA 1
ATOM 588 C C . ALA A 1 81 ? -9.914 -19.078 7.483 1.00 36.78 81 ALA A C 1
ATOM 590 O O . ALA A 1 81 ? -8.758 -19.181 7.078 1.00 36.78 81 ALA A O 1
ATOM 591 N N . ASP A 1 82 ? -10.333 -19.681 8.605 1.00 35.94 82 ASP A N 1
ATOM 592 C CA . ASP A 1 82 ? -9.423 -20.507 9.417 1.00 35.94 82 ASP A CA 1
ATOM 593 C C . ASP A 1 82 ? -8.947 -21.753 8.661 1.00 35.94 82 ASP A C 1
ATOM 595 O O . ASP A 1 82 ? -7.771 -22.114 8.716 1.00 35.94 82 ASP A O 1
ATOM 599 N N . LYS A 1 83 ? -9.816 -22.383 7.858 1.00 37.56 83 LYS A N 1
ATOM 600 C CA . LYS A 1 83 ? -9.408 -23.524 7.019 1.00 37.56 83 LYS A CA 1
ATOM 601 C C . LYS A 1 83 ? -8.533 -23.110 5.833 1.00 37.56 83 LYS A C 1
ATOM 603 O O . LYS A 1 83 ? -7.706 -23.907 5.390 1.00 37.56 83 LYS A O 1
ATOM 608 N N . GLN A 1 84 ? -8.673 -21.884 5.325 1.00 42.81 84 GLN A N 1
ATOM 609 C CA . GLN A 1 84 ? -7.927 -21.393 4.159 1.00 42.81 84 GLN A CA 1
ATOM 610 C C . GLN A 1 84 ? -6.571 -20.772 4.546 1.00 42.81 84 GLN A C 1
ATOM 612 O O . GLN A 1 84 ? -5.577 -20.985 3.845 1.00 42.81 84 GLN A O 1
ATOM 617 N N . ALA A 1 85 ? -6.486 -20.115 5.709 1.00 42.81 85 ALA A N 1
ATOM 618 C CA . ALA A 1 85 ? -5.238 -19.673 6.334 1.00 42.81 85 ALA A CA 1
ATOM 619 C C . ALA A 1 85 ? -4.377 -20.852 6.827 1.00 42.81 85 ALA A C 1
ATOM 621 O O . ALA A 1 85 ? -3.149 -20.783 6.750 1.00 42.81 85 ALA A O 1
ATOM 622 N N . ALA A 1 86 ? -4.995 -21.972 7.226 1.00 46.72 86 ALA A N 1
ATOM 623 C CA . ALA A 1 86 ? -4.285 -23.185 7.643 1.00 46.72 86 ALA A CA 1
ATOM 624 C C . ALA A 1 86 ? -3.412 -23.825 6.542 1.00 46.72 86 ALA A C 1
ATOM 626 O O . ALA A 1 86 ? -2.516 -24.610 6.850 1.00 46.72 86 ALA A O 1
ATOM 627 N N . SER A 1 87 ? -3.632 -23.493 5.262 1.00 57.69 87 SER A N 1
ATOM 628 C CA . SER A 1 87 ? -2.834 -24.031 4.148 1.00 57.69 87 SER A CA 1
ATOM 629 C C . SER A 1 87 ? -1.475 -23.342 3.958 1.00 57.69 87 SER A C 1
ATOM 631 O O . SER A 1 87 ? -0.634 -23.854 3.218 1.00 57.69 87 SER A O 1
ATOM 633 N N . GLY A 1 88 ? -1.262 -22.172 4.575 1.00 83.31 88 GLY A N 1
ATOM 634 C CA . GLY A 1 88 ? -0.067 -21.343 4.381 1.00 83.31 88 GLY A CA 1
ATOM 635 C C . GLY A 1 88 ? 0.058 -20.694 2.992 1.00 83.31 88 GLY A C 1
ATOM 636 O O . GLY A 1 88 ? 1.035 -19.983 2.754 1.00 83.31 88 GLY A O 1
ATOM 637 N N . LYS A 1 89 ? -0.911 -20.911 2.085 1.00 95.38 89 LYS A N 1
ATOM 638 C CA . LYS A 1 89 ? -0.910 -20.388 0.713 1.00 95.38 89 LYS A CA 1
ATOM 639 C C . LYS A 1 89 ? -1.627 -19.045 0.616 1.00 95.38 89 LYS A C 1
ATOM 641 O O . LYS A 1 89 ? -2.841 -18.979 0.792 1.00 95.38 89 LYS A O 1
ATOM 646 N N . ILE A 1 90 ? -0.893 -17.992 0.270 1.00 97.56 90 ILE A N 1
ATOM 647 C CA . ILE A 1 90 ? -1.383 -16.611 0.246 1.00 97.56 90 ILE A CA 1
ATOM 648 C C . ILE A 1 90 ? -1.099 -15.961 -1.111 1.00 97.56 90 ILE A C 1
ATOM 650 O O . ILE A 1 90 ? 0.024 -16.014 -1.622 1.00 97.56 90 ILE A O 1
ATOM 654 N N . VAL A 1 91 ? -2.117 -15.313 -1.676 1.00 98.62 91 VAL A N 1
ATOM 655 C CA . VAL A 1 91 ? -1.989 -14.382 -2.801 1.00 98.62 91 VAL A CA 1
ATOM 656 C C . VAL A 1 91 ? -2.121 -12.947 -2.300 1.00 98.62 91 VAL A C 1
ATOM 658 O O . VAL A 1 91 ? -3.119 -12.560 -1.697 1.00 98.62 91 VAL A O 1
ATOM 661 N N . TYR A 1 92 ? -1.119 -12.141 -2.620 1.00 98.75 92 TYR A N 1
ATOM 662 C CA . TYR A 1 92 ? -1.122 -10.694 -2.498 1.00 98.75 92 TYR A CA 1
ATOM 663 C C . TYR A 1 92 ? -1.431 -10.111 -3.878 1.00 98.75 92 TYR A C 1
ATOM 665 O O . TYR A 1 92 ? -0.554 -10.038 -4.745 1.00 98.75 92 TYR A O 1
ATOM 673 N N . LEU A 1 93 ? -2.690 -9.729 -4.104 1.00 98.88 93 LEU A N 1
ATOM 674 C CA . LEU A 1 93 ? -3.058 -8.964 -5.295 1.00 98.88 93 LEU A CA 1
ATOM 675 C C . LEU A 1 93 ? -2.516 -7.548 -5.154 1.00 98.88 93 LEU A C 1
ATOM 677 O O . LEU A 1 93 ? -2.752 -6.893 -4.134 1.00 98.88 93 LEU A O 1
ATOM 681 N N . THR A 1 94 ? -1.796 -7.084 -6.171 1.00 98.88 94 THR A N 1
ATOM 682 C CA . THR A 1 94 ? -1.200 -5.753 -6.157 1.00 98.88 94 THR A CA 1
ATOM 683 C C . THR A 1 94 ? -1.516 -4.983 -7.431 1.00 98.88 94 THR A C 1
ATOM 685 O O . THR A 1 94 ? -1.462 -5.563 -8.511 1.00 98.88 94 THR A O 1
ATOM 688 N N . PHE A 1 95 ? -1.853 -3.703 -7.287 1.00 98.94 95 PHE A N 1
ATOM 689 C CA . PHE A 1 95 ? -2.242 -2.813 -8.378 1.00 98.94 95 PHE A CA 1
ATOM 690 C C . PHE A 1 95 ? -1.313 -1.603 -8.424 1.00 98.94 95 PHE A C 1
ATOM 692 O O . PHE A 1 95 ? -1.206 -0.880 -7.430 1.00 98.94 95 PHE A O 1
ATOM 699 N N . ASP A 1 96 ? -0.661 -1.401 -9.562 1.00 98.81 96 ASP A N 1
ATOM 700 C CA . ASP A 1 96 ? 0.263 -0.294 -9.799 1.00 98.81 96 ASP A CA 1
ATOM 701 C C . ASP A 1 96 ? -0.388 0.815 -10.640 1.00 98.81 96 ASP A C 1
ATOM 703 O O . ASP A 1 96 ? -1.383 0.614 -11.343 1.00 98.81 96 ASP A O 1
ATOM 707 N N . ASP A 1 97 ? 0.225 1.997 -10.580 1.00 98.19 97 ASP A N 1
ATOM 708 C CA . ASP A 1 97 ? -0.080 3.190 -11.374 1.00 98.19 97 ASP A CA 1
ATOM 709 C C . ASP A 1 97 ? -1.409 3.899 -11.082 1.00 98.19 97 ASP A C 1
ATOM 711 O O . ASP A 1 97 ? -1.665 4.955 -11.657 1.00 98.19 97 ASP A O 1
ATOM 715 N N . GLY A 1 98 ? -2.257 3.400 -10.186 1.00 96.56 98 GLY A N 1
ATOM 716 C CA . GLY A 1 98 ? -3.472 4.091 -9.744 1.00 96.56 98 GLY A CA 1
ATOM 717 C C . GLY A 1 98 ? -3.242 5.257 -8.761 1.00 96.56 98 GLY A C 1
ATOM 718 O O . GLY A 1 98 ? -2.103 5.633 -8.463 1.00 96.56 98 GLY A O 1
ATOM 719 N N . PRO A 1 99 ? -4.325 5.842 -8.207 1.00 98.00 99 PRO A N 1
ATOM 720 C CA . PRO A 1 99 ? -5.725 5.544 -8.512 1.00 98.00 99 PRO A CA 1
ATOM 721 C C . PRO A 1 99 ? -6.190 6.150 -9.845 1.00 98.00 99 PRO A C 1
ATOM 723 O O . PRO A 1 99 ? -5.709 7.196 -10.267 1.00 98.00 99 PRO A O 1
ATOM 726 N N . SER A 1 100 ? -7.185 5.548 -10.487 1.00 96.94 100 SER A N 1
ATOM 727 C CA . SER A 1 100 ? -7.828 6.045 -11.706 1.00 96.94 100 SER A CA 1
ATOM 728 C C . SER A 1 100 ? -9.325 5.703 -11.721 1.00 96.94 100 SER A C 1
ATOM 730 O O . SER A 1 100 ? -9.866 5.165 -10.755 1.00 96.94 100 SER A O 1
ATOM 732 N N . ARG A 1 101 ? -10.018 5.952 -12.842 1.00 93.88 101 ARG A N 1
ATOM 733 C CA . ARG A 1 101 ? -11.404 5.481 -13.045 1.00 93.88 101 ARG A CA 1
ATOM 734 C C . ARG A 1 101 ? -11.571 3.964 -12.856 1.00 93.88 101 ARG A C 1
ATOM 736 O O . ARG A 1 101 ? -12.658 3.514 -12.506 1.00 93.88 101 ARG A O 1
ATOM 743 N N . ASN A 1 102 ? -10.516 3.186 -13.102 1.00 97.69 102 ASN A N 1
ATOM 744 C CA . ASN A 1 102 ? -10.554 1.728 -13.005 1.00 97.69 102 ASN A CA 1
ATOM 745 C C . ASN A 1 102 ? -10.507 1.266 -11.541 1.00 97.69 102 ASN A C 1
ATOM 747 O O . ASN A 1 102 ? -11.146 0.271 -11.201 1.00 97.69 102 ASN A O 1
ATOM 751 N N . THR A 1 103 ? -9.863 2.032 -10.653 1.00 98.38 103 THR A N 1
ATOM 752 C CA . THR A 1 103 ? -9.769 1.729 -9.216 1.00 98.38 103 THR A CA 1
ATOM 753 C C . THR A 1 103 ? -11.137 1.549 -8.566 1.00 98.38 103 THR A C 1
ATOM 755 O O . THR A 1 103 ? -11.303 0.677 -7.722 1.00 98.38 103 THR A O 1
ATOM 758 N N . GLU A 1 104 ? -12.146 2.334 -8.954 1.00 95.94 104 GLU A N 1
ATOM 759 C CA . GLU A 1 104 ? -13.494 2.201 -8.389 1.00 95.94 104 GLU A CA 1
ATOM 760 C C . GLU A 1 104 ? -14.108 0.821 -8.657 1.00 95.94 104 GLU A C 1
ATOM 762 O O . GLU A 1 104 ? -14.684 0.210 -7.754 1.00 95.94 104 GLU A O 1
ATOM 767 N N . GLN A 1 105 ? -13.945 0.316 -9.879 1.00 98.00 105 GLN A N 1
ATOM 768 C CA . GLN A 1 105 ? -14.435 -1.004 -10.267 1.00 98.00 105 GLN A CA 1
ATOM 769 C C . GLN A 1 105 ? -13.607 -2.112 -9.614 1.00 98.00 105 GLN A C 1
ATOM 771 O O . GLN A 1 105 ? -14.177 -3.083 -9.124 1.00 98.00 105 GLN A O 1
ATOM 776 N N . VAL A 1 106 ? -12.283 -1.937 -9.526 1.00 98.81 106 VAL A N 1
ATOM 777 C CA . VAL A 1 106 ? -11.403 -2.857 -8.789 1.00 98.81 106 VAL A CA 1
ATOM 778 C C . VAL A 1 106 ? -11.855 -2.977 -7.332 1.00 98.81 106 VAL A C 1
ATOM 780 O O . VAL A 1 106 ? -12.098 -4.086 -6.869 1.00 98.81 106 VAL A O 1
ATOM 783 N N . LEU A 1 107 ? -12.053 -1.861 -6.621 1.00 98.00 107 LEU A N 1
ATOM 784 C CA . LEU A 1 107 ? -12.534 -1.868 -5.233 1.00 98.00 107 LEU A CA 1
ATOM 785 C C . LEU A 1 107 ? -13.899 -2.559 -5.096 1.00 98.00 107 LEU A C 1
ATOM 787 O O . LEU A 1 107 ? -14.116 -3.308 -4.146 1.00 98.00 107 LEU A O 1
ATOM 791 N N . ALA A 1 108 ? -14.815 -2.348 -6.047 1.00 96.31 108 ALA A N 1
ATOM 792 C CA . ALA A 1 108 ? -16.109 -3.027 -6.046 1.00 96.31 108 ALA A CA 1
ATOM 793 C C . ALA A 1 108 ? -15.971 -4.554 -6.172 1.00 96.31 108 ALA A C 1
ATOM 795 O O . ALA A 1 108 ? -16.565 -5.272 -5.369 1.00 96.31 108 ALA A O 1
ATOM 796 N N . ILE A 1 109 ? -15.142 -5.034 -7.104 1.00 98.31 109 ILE A N 1
ATOM 797 C CA . ILE A 1 109 ? -14.873 -6.467 -7.305 1.00 98.31 109 ILE A CA 1
ATOM 798 C C . ILE A 1 109 ? -14.199 -7.075 -6.071 1.00 98.31 109 ILE A C 1
ATOM 800 O O . ILE A 1 109 ? -14.591 -8.150 -5.618 1.00 98.31 109 ILE A O 1
ATOM 804 N N . LEU A 1 110 ? -13.199 -6.394 -5.499 1.00 98.00 110 LEU A N 1
ATOM 805 C CA . LEU A 1 110 ? -12.500 -6.875 -4.304 1.00 98.00 110 LEU A CA 1
ATOM 806 C C . LEU A 1 110 ? -13.457 -7.002 -3.109 1.00 98.00 110 LEU A C 1
ATOM 808 O O . LEU A 1 110 ? -13.408 -8.001 -2.390 1.00 98.00 110 LEU A O 1
ATOM 812 N N . ARG A 1 111 ? -14.356 -6.026 -2.926 1.00 96.31 111 ARG A N 1
ATOM 813 C CA . ARG A 1 111 ? -15.386 -6.051 -1.880 1.00 96.31 111 ARG A CA 1
ATOM 814 C C . ARG A 1 111 ? -16.389 -7.184 -2.091 1.00 96.31 111 ARG A C 1
ATOM 816 O O . ARG A 1 111 ? -16.655 -7.916 -1.146 1.00 96.31 111 ARG A O 1
ATOM 823 N N . GLU A 1 112 ? -16.911 -7.352 -3.305 1.00 93.38 112 GLU A N 1
ATOM 824 C CA . GLU A 1 112 ? -17.838 -8.446 -3.640 1.00 93.38 112 GLU A CA 1
ATOM 825 C C . GLU A 1 112 ? -17.196 -9.820 -3.409 1.00 93.38 112 GLU A C 1
ATOM 827 O O . GLU A 1 112 ? -17.827 -10.736 -2.889 1.00 93.38 112 GLU A O 1
ATOM 832 N N . ALA A 1 113 ? -15.907 -9.950 -3.718 1.00 91.19 113 ALA A N 1
ATOM 833 C CA . ALA A 1 113 ? -15.166 -11.182 -3.504 1.00 91.19 113 ALA A CA 1
ATOM 834 C C . ALA A 1 113 ? -14.669 -11.384 -2.057 1.00 91.19 113 ALA A C 1
ATOM 836 O O . ALA A 1 113 ? -14.092 -12.443 -1.780 1.00 91.19 113 ALA A O 1
ATOM 837 N N . GLY A 1 114 ? -14.854 -10.411 -1.157 1.00 93.62 114 GLY A N 1
ATOM 838 C CA . GLY A 1 114 ? -14.377 -10.468 0.229 1.00 93.62 114 GLY A CA 1
ATOM 839 C C . GLY A 1 114 ? -12.851 -10.536 0.352 1.00 93.62 114 GLY A C 1
ATOM 840 O O . GLY A 1 114 ? -12.334 -11.201 1.245 1.00 93.62 114 GLY A O 1
ATOM 841 N N . VAL A 1 115 ? -12.108 -9.910 -0.568 1.00 96.25 115 VAL A N 1
ATOM 842 C CA . VAL A 1 115 ? -10.636 -9.962 -0.605 1.00 96.25 115 VAL A CA 1
ATOM 843 C C . VAL A 1 115 ? -10.011 -8.590 -0.357 1.00 96.25 115 VAL A C 1
ATOM 845 O O . VAL A 1 115 ? -10.537 -7.552 -0.758 1.00 96.25 115 VAL A O 1
ATOM 848 N N . LYS A 1 116 ? -8.843 -8.580 0.287 1.00 97.19 116 LYS A N 1
ATOM 849 C CA . LYS A 1 116 ? -8.008 -7.383 0.460 1.00 97.19 116 LYS A CA 1
ATOM 850 C C . LYS A 1 116 ? -6.800 -7.443 -0.478 1.00 97.19 116 LYS A C 1
ATOM 852 O O . LYS A 1 116 ? -6.414 -8.511 -0.942 1.00 97.19 116 LYS A O 1
ATOM 857 N N . ALA A 1 117 ? -6.234 -6.279 -0.783 1.00 98.75 117 ALA A N 1
ATOM 858 C CA . ALA A 1 117 ? -5.214 -6.099 -1.818 1.00 98.75 117 ALA A CA 1
ATOM 859 C C . ALA A 1 117 ? -4.289 -4.926 -1.465 1.00 98.75 117 ALA A C 1
ATOM 861 O O . ALA A 1 117 ? -4.526 -4.223 -0.478 1.00 98.75 117 ALA A O 1
ATOM 862 N N . THR A 1 118 ? -3.258 -4.703 -2.275 1.00 98.88 118 THR A N 1
ATOM 863 C CA . THR A 1 118 ? -2.322 -3.583 -2.119 1.00 98.88 118 THR A CA 1
ATOM 864 C C . THR A 1 118 ? -2.304 -2.706 -3.362 1.00 98.88 118 THR A C 1
ATOM 866 O O . THR A 1 118 ? -2.204 -3.214 -4.471 1.00 98.88 118 THR A O 1
ATOM 869 N N . PHE A 1 119 ? -2.349 -1.391 -3.183 1.00 98.88 119 PHE A N 1
ATOM 870 C CA . PHE A 1 119 ? -2.287 -0.417 -4.270 1.00 98.88 119 PHE A CA 1
ATOM 871 C C . PHE A 1 119 ? -1.000 0.393 -4.150 1.00 98.88 119 PHE A C 1
ATOM 873 O O . PHE A 1 119 ? -0.840 1.136 -3.181 1.00 98.88 119 PHE A O 1
ATOM 880 N N . PHE A 1 120 ? -0.087 0.263 -5.108 1.00 98.88 120 PHE A N 1
ATOM 881 C CA . PHE A 1 120 ? 1.097 1.111 -5.206 1.00 98.88 120 PHE A CA 1
ATOM 882 C C . PHE A 1 120 ? 0.765 2.305 -6.094 1.00 98.88 120 PHE A C 1
ATOM 884 O O . PHE A 1 120 ? 0.693 2.205 -7.316 1.00 98.88 120 PHE A O 1
ATOM 891 N N . VAL A 1 121 ? 0.528 3.447 -5.454 1.00 98.81 121 VAL A N 1
ATOM 892 C CA . VAL A 1 121 ? -0.079 4.610 -6.101 1.00 98.81 121 VAL A CA 1
ATOM 893 C C . VAL A 1 121 ? 0.946 5.639 -6.554 1.00 98.81 121 VAL A C 1
ATOM 895 O O . VAL A 1 121 ? 1.965 5.869 -5.891 1.00 98.81 121 VAL A O 1
ATOM 898 N N . LEU A 1 122 ? 0.628 6.323 -7.652 1.00 98.69 122 LEU A N 1
ATOM 899 C CA . LEU A 1 122 ? 1.367 7.494 -8.108 1.00 98.69 122 LEU A CA 1
ATOM 900 C C . LEU A 1 122 ? 0.895 8.746 -7.376 1.00 98.69 122 LEU A C 1
ATOM 902 O O . LEU A 1 122 ? -0.303 9.029 -7.298 1.00 98.69 122 LEU A O 1
ATOM 906 N N . GLY A 1 123 ? 1.837 9.556 -6.892 1.00 98.25 123 GLY A N 1
ATOM 907 C CA . GLY A 1 123 ? 1.509 10.806 -6.204 1.00 98.25 123 GLY A CA 1
ATOM 908 C C . GLY A 1 123 ? 0.651 11.749 -7.056 1.00 98.25 123 GLY A C 1
ATOM 909 O O . GLY A 1 123 ? -0.310 12.342 -6.566 1.00 98.25 123 GLY A O 1
ATOM 910 N N . GLU A 1 124 ? 0.919 11.874 -8.355 1.00 98.06 124 GLU A N 1
ATOM 911 C CA . GLU A 1 124 ? 0.086 12.716 -9.219 1.00 98.06 124 GLU A CA 1
ATOM 912 C C . GLU A 1 124 ? -1.363 12.224 -9.329 1.00 98.06 124 GLU A C 1
ATOM 914 O O . GLU A 1 124 ? -2.278 13.046 -9.395 1.00 98.06 124 GLU A O 1
ATOM 919 N N . HIS A 1 125 ? -1.585 10.912 -9.256 1.00 98.25 125 HIS A N 1
ATOM 920 C CA . HIS A 1 125 ? -2.911 10.309 -9.294 1.00 98.25 125 HIS A CA 1
ATOM 921 C C . HIS A 1 125 ? -3.631 10.389 -7.951 1.00 98.25 125 HIS A C 1
ATOM 923 O O . HIS A 1 125 ? -4.823 10.686 -7.931 1.00 98.25 125 HIS A O 1
ATOM 929 N N . VAL A 1 126 ? -2.927 10.268 -6.821 1.00 98.12 126 VAL A N 1
ATOM 930 C CA . VAL A 1 126 ? -3.512 10.574 -5.500 1.00 98.12 126 VAL A CA 1
ATOM 931 C C . VAL A 1 126 ? -4.030 12.015 -5.469 1.00 98.12 126 VAL A C 1
ATOM 933 O O . VAL A 1 126 ? -5.120 12.272 -4.960 1.00 98.12 126 VAL A O 1
ATOM 936 N N . LYS A 1 127 ? -3.298 12.960 -6.077 1.00 97.06 127 LYS A N 1
ATOM 937 C CA . LYS A 1 127 ? -3.722 14.367 -6.166 1.00 97.06 127 LYS A CA 1
ATOM 938 C C . LYS A 1 127 ? -4.977 14.542 -7.025 1.00 97.06 127 LYS A C 1
ATOM 940 O O . LYS A 1 127 ? -5.808 15.392 -6.713 1.00 97.06 127 LYS A O 1
ATOM 945 N N . GLN A 1 128 ? -5.088 13.789 -8.117 1.00 96.31 128 GLN A N 1
ATOM 946 C CA . GLN A 1 128 ? -6.223 13.855 -9.045 1.00 96.31 128 GLN A CA 1
ATOM 947 C C . GLN A 1 128 ? -7.460 13.119 -8.510 1.00 96.31 128 GLN A C 1
ATOM 949 O O . GLN A 1 128 ? -8.586 13.553 -8.750 1.00 96.31 128 GLN A O 1
ATOM 954 N N . HIS A 1 129 ? -7.257 12.045 -7.745 1.00 96.00 129 HIS A N 1
ATOM 955 C CA . HIS A 1 129 ? -8.297 11.138 -7.265 1.00 96.00 129 HIS A CA 1
ATOM 956 C C . HIS A 1 129 ? -8.244 10.917 -5.737 1.00 96.00 129 HIS A C 1
ATOM 958 O O . HIS A 1 129 ? -8.210 9.772 -5.270 1.00 96.00 129 HIS A O 1
ATOM 964 N N . PRO A 1 130 ? -8.288 11.984 -4.915 1.00 94.00 130 PRO A N 1
ATOM 965 C CA . PRO A 1 130 ? -8.106 11.866 -3.467 1.00 94.00 130 PRO A CA 1
ATOM 966 C C . PRO A 1 130 ? -9.222 11.065 -2.779 1.00 94.00 130 PRO A C 1
ATOM 968 O O . PRO A 1 130 ? -8.985 10.418 -1.761 1.00 94.00 130 PRO A O 1
ATOM 971 N N . SER A 1 131 ? -10.442 11.070 -3.329 1.00 91.56 131 SER A N 1
ATOM 972 C CA . SER A 1 131 ? -11.556 10.265 -2.811 1.00 91.56 131 SER A CA 1
ATOM 973 C C . SER A 1 131 ? -11.315 8.763 -2.976 1.00 91.56 131 SER A C 1
ATOM 975 O O . SER A 1 131 ? -11.643 7.999 -2.072 1.00 91.56 131 SER A O 1
ATOM 977 N N . LEU A 1 132 ? -10.708 8.337 -4.088 1.00 94.31 132 LEU A N 1
ATOM 978 C CA . LEU A 1 132 ? -10.372 6.933 -4.326 1.00 94.31 132 LEU A CA 1
ATOM 979 C C . LEU A 1 132 ? -9.209 6.488 -3.441 1.00 94.31 132 LEU A C 1
ATOM 981 O O . LEU A 1 132 ? -9.301 5.430 -2.829 1.00 94.31 132 LEU A O 1
ATOM 985 N N . ALA A 1 133 ? -8.181 7.324 -3.266 1.00 97.06 133 ALA A N 1
ATOM 986 C CA . ALA A 1 133 ? -7.101 7.048 -2.314 1.00 97.06 133 ALA A CA 1
ATOM 987 C C . ALA A 1 133 ? -7.625 6.856 -0.875 1.00 97.06 133 ALA A C 1
ATOM 989 O O . ALA A 1 133 ? -7.236 5.910 -0.192 1.00 97.06 133 ALA A O 1
ATOM 990 N N . LYS A 1 134 ? -8.566 7.702 -0.427 1.00 93.25 134 LYS A N 1
ATOM 991 C CA . LYS A 1 134 ? -9.247 7.534 0.871 1.00 93.25 134 LYS A CA 1
ATOM 992 C C . LYS A 1 134 ? -10.039 6.231 0.952 1.00 93.25 134 LYS A C 1
ATOM 994 O O . LYS A 1 134 ? -10.005 5.570 1.985 1.00 93.25 134 LYS A O 1
ATOM 999 N N . ARG A 1 135 ? -10.755 5.865 -0.116 1.00 92.56 135 ARG A N 1
ATOM 1000 C CA . ARG A 1 135 ? -11.532 4.617 -0.172 1.00 92.56 135 ARG A CA 1
ATOM 1001 C C . ARG A 1 135 ? -10.646 3.380 -0.113 1.00 92.56 135 ARG A C 1
ATOM 1003 O O . ARG A 1 135 ? -10.981 2.484 0.646 1.00 92.56 135 ARG A O 1
ATOM 1010 N N . ILE A 1 136 ? -9.507 3.366 -0.813 1.00 97.06 136 ILE A N 1
ATOM 1011 C CA . ILE A 1 136 ? -8.511 2.283 -0.720 1.00 97.06 136 ILE A CA 1
ATOM 1012 C C . ILE A 1 136 ? -8.177 2.004 0.753 1.00 97.06 136 ILE A C 1
ATOM 1014 O O . ILE A 1 136 ? -8.357 0.881 1.220 1.00 97.06 136 ILE A O 1
ATOM 1018 N N . ALA A 1 137 ? -7.766 3.036 1.499 1.00 92.00 137 ALA A N 1
ATOM 1019 C CA . ALA A 1 137 ? -7.410 2.893 2.910 1.00 92.00 137 ALA A CA 1
ATOM 1020 C C . ALA A 1 137 ? -8.617 2.502 3.785 1.00 92.00 137 ALA A C 1
ATOM 1022 O O . ALA A 1 137 ? -8.534 1.566 4.575 1.00 92.00 137 ALA A O 1
ATOM 1023 N N . LYS A 1 138 ? -9.761 3.181 3.619 1.00 90.06 138 LYS A N 1
ATOM 1024 C CA . LYS A 1 138 ? -10.971 2.946 4.425 1.00 90.06 138 LYS A CA 1
ATOM 1025 C C . LYS A 1 138 ? -11.570 1.551 4.220 1.00 90.06 138 LYS A C 1
ATOM 1027 O O . LYS A 1 138 ? -12.118 0.984 5.156 1.00 90.06 138 LYS A O 1
ATOM 1032 N N . GLU A 1 139 ? -11.478 0.997 3.013 1.00 89.44 139 GLU A N 1
ATOM 1033 C CA . GLU A 1 139 ? -11.953 -0.357 2.698 1.00 89.44 139 GLU A CA 1
ATOM 1034 C C . GLU A 1 139 ? -10.948 -1.443 3.154 1.00 89.44 139 GLU A C 1
ATOM 1036 O O . GLU A 1 139 ? -11.181 -2.630 2.928 1.00 89.44 139 GLU A O 1
ATOM 1041 N N . GLY A 1 140 ? -9.863 -1.078 3.855 1.00 92.00 140 GLY A N 1
ATOM 1042 C CA . GLY A 1 140 ? -8.920 -2.013 4.482 1.00 92.00 140 GLY A CA 1
ATOM 1043 C C . GLY A 1 140 ? -7.871 -2.588 3.528 1.00 92.00 140 GLY A C 1
ATOM 1044 O O . GLY A 1 140 ? -7.309 -3.650 3.798 1.00 92.00 140 GLY A O 1
ATOM 1045 N N . HIS A 1 141 ? -7.631 -1.930 2.393 1.00 98.25 141 HIS A N 1
ATOM 1046 C CA . HIS A 1 141 ? -6.528 -2.262 1.495 1.00 98.25 141 HIS A CA 1
ATOM 1047 C C . HIS A 1 141 ? -5.256 -1.526 1.926 1.00 98.25 141 HIS A C 1
ATOM 1049 O O . HIS A 1 141 ? -5.312 -0.401 2.426 1.00 98.25 141 HIS A O 1
ATOM 1055 N N . SER A 1 142 ? -4.094 -2.124 1.670 1.00 98.62 142 SER A N 1
ATOM 1056 C CA . SER A 1 142 ? -2.829 -1.415 1.875 1.00 98.62 142 SER A CA 1
ATOM 1057 C C . SER A 1 142 ? -2.585 -0.427 0.741 1.00 98.62 142 SER A C 1
ATOM 1059 O O . SER A 1 142 ? -2.788 -0.749 -0.430 1.00 98.62 142 SER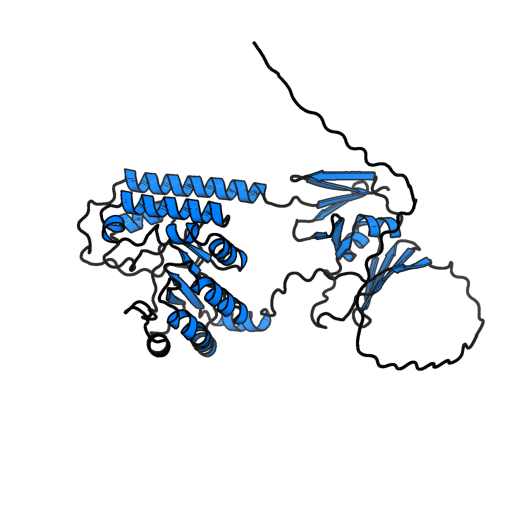 A O 1
ATOM 1061 N N . ILE A 1 143 ? -2.085 0.756 1.081 1.00 98.50 143 ILE A N 1
ATOM 1062 C CA . ILE A 1 143 ? -1.612 1.751 0.118 1.00 98.50 143 ILE A CA 1
ATOM 1063 C C . ILE A 1 143 ? -0.091 1.850 0.223 1.00 98.50 143 ILE A C 1
ATOM 1065 O O . ILE A 1 143 ? 0.450 1.941 1.322 1.00 98.50 143 ILE A O 1
ATOM 1069 N N . GLY A 1 144 ? 0.603 1.778 -0.904 1.00 98.50 144 GLY A N 1
ATOM 1070 C CA . GLY A 1 144 ? 2.054 1.863 -1.023 1.00 98.50 144 GLY A CA 1
ATOM 1071 C C . GLY A 1 144 ? 2.467 2.952 -2.002 1.00 98.50 144 GLY A C 1
ATOM 1072 O O . GLY A 1 144 ? 1.667 3.436 -2.799 1.00 98.50 144 GLY A O 1
ATOM 1073 N N . ASN A 1 145 ? 3.729 3.345 -1.945 1.00 98.75 145 ASN A N 1
ATOM 1074 C CA . ASN A 1 145 ? 4.289 4.398 -2.779 1.00 98.75 145 ASN A CA 1
ATOM 1075 C C . ASN A 1 145 ? 4.835 3.823 -4.097 1.00 98.75 145 ASN A C 1
ATOM 1077 O O . ASN A 1 145 ? 5.624 2.872 -4.077 1.00 98.75 145 ASN A O 1
ATOM 1081 N N . HIS A 1 146 ? 4.439 4.420 -5.225 1.00 98.69 146 HIS A N 1
ATOM 1082 C CA . HIS A 1 146 ? 4.945 4.094 -6.563 1.00 98.69 146 HIS A CA 1
ATOM 1083 C C . HIS A 1 146 ? 5.638 5.271 -7.257 1.00 98.69 146 HIS A C 1
ATOM 1085 O O . HIS A 1 146 ? 5.729 5.328 -8.481 1.00 98.69 146 HIS A O 1
ATOM 1091 N N . THR A 1 147 ? 6.191 6.207 -6.482 1.00 98.44 147 THR A N 1
ATOM 1092 C CA . THR A 1 147 ? 6.773 7.485 -6.933 1.00 98.44 147 THR A CA 1
ATOM 1093 C C . THR A 1 147 ? 5.717 8.479 -7.430 1.00 98.44 147 THR A C 1
ATOM 1095 O O . THR A 1 147 ? 4.519 8.282 -7.239 1.00 98.44 147 THR A O 1
ATOM 1098 N N . PHE A 1 148 ? 6.139 9.612 -8.004 1.00 98.00 148 PHE A N 1
ATOM 1099 C CA . PHE A 1 148 ? 5.221 10.720 -8.261 1.00 98.00 148 PHE A CA 1
ATOM 1100 C C . PHE A 1 148 ? 4.547 10.655 -9.634 1.00 98.00 148 PHE A C 1
ATOM 1102 O O . PHE A 1 148 ? 3.354 10.932 -9.703 1.00 98.00 148 PHE A O 1
ATOM 1109 N N . ASN A 1 149 ? 5.289 10.347 -10.706 1.00 92.06 149 ASN A N 1
ATOM 1110 C CA . ASN A 1 149 ? 4.783 10.443 -12.089 1.00 92.06 149 ASN A CA 1
ATOM 1111 C C . ASN A 1 149 ? 5.267 9.348 -13.054 1.00 92.06 149 ASN A C 1
ATOM 1113 O O . ASN A 1 149 ? 5.076 9.463 -14.263 1.00 92.06 149 ASN A O 1
ATOM 1117 N N . HIS A 1 150 ? 5.991 8.341 -12.552 1.00 89.81 150 HIS A N 1
ATOM 1118 C CA . HIS A 1 150 ? 6.467 7.203 -13.346 1.00 89.81 150 HIS A CA 1
ATOM 1119 C C . HIS A 1 150 ? 7.332 7.572 -14.586 1.00 89.81 150 HIS A C 1
ATOM 1121 O O . HIS A 1 150 ? 7.493 6.794 -15.531 1.00 89.81 150 HIS A O 1
ATOM 1127 N N . ARG A 1 151 ? 7.954 8.764 -14.617 1.00 93.25 151 ARG A N 1
ATOM 1128 C CA . ARG A 1 151 ? 8.839 9.179 -15.723 1.00 93.25 151 ARG A CA 1
ATOM 1129 C C . ARG A 1 151 ? 10.266 8.688 -15.499 1.00 93.25 151 ARG A C 1
ATOM 1131 O O . ARG A 1 151 ? 11.056 9.345 -14.817 1.00 93.25 151 ARG A O 1
ATOM 1138 N N . TYR A 1 152 ? 10.603 7.559 -16.121 1.00 90.69 152 TYR A N 1
ATOM 1139 C CA . TYR A 1 152 ? 11.850 6.826 -15.883 1.00 90.69 152 TYR A CA 1
ATOM 1140 C C . TYR A 1 152 ? 13.141 7.647 -15.960 1.00 90.69 152 TYR A C 1
ATOM 1142 O O . TYR A 1 152 ? 13.948 7.557 -15.040 1.00 90.69 152 TYR A O 1
ATOM 1150 N N . ASP A 1 153 ? 13.338 8.458 -17.004 1.00 86.69 153 ASP A N 1
ATOM 1151 C CA . ASP A 1 153 ? 14.595 9.208 -17.174 1.00 86.69 153 ASP A CA 1
ATOM 1152 C C . ASP A 1 153 ? 14.842 10.181 -16.015 1.00 86.69 153 ASP A C 1
ATOM 1154 O O . ASP A 1 153 ? 15.952 10.273 -15.492 1.00 86.69 153 ASP A O 1
ATOM 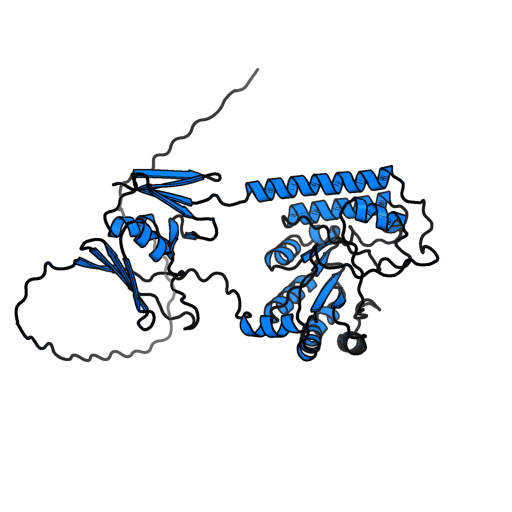1158 N N . SER A 1 154 ? 13.792 10.876 -15.564 1.00 89.12 154 SER A N 1
ATOM 1159 C CA . SER A 1 154 ? 13.876 11.735 -14.380 1.00 89.12 154 SER A CA 1
ATOM 1160 C C . SER A 1 154 ? 13.973 10.930 -13.090 1.00 89.12 154 SER A C 1
ATOM 1162 O O . SER A 1 154 ? 14.724 11.297 -12.193 1.00 89.12 154 SER A O 1
ATOM 1164 N N . LEU A 1 155 ? 13.232 9.824 -13.001 1.00 92.56 155 LEU A N 1
ATOM 1165 C CA . LEU A 1 155 ? 13.139 9.020 -11.791 1.00 92.56 155 LEU A CA 1
ATOM 1166 C C . LEU A 1 155 ? 14.461 8.327 -11.463 1.00 92.56 155 LEU A C 1
ATOM 1168 O O . LEU A 1 155 ? 14.864 8.295 -10.309 1.00 92.56 155 LEU A O 1
ATOM 1172 N N . TYR A 1 156 ? 15.138 7.780 -12.469 1.00 95.44 156 TYR A N 1
ATOM 1173 C CA . TYR A 1 156 ? 16.352 6.990 -12.293 1.00 95.44 156 TYR A CA 1
ATOM 1174 C C . TYR A 1 156 ? 17.625 7.705 -12.746 1.00 95.44 156 TYR A C 1
ATOM 1176 O O . TYR A 1 156 ? 18.696 7.098 -12.690 1.00 95.44 156 TYR A O 1
ATOM 1184 N N . GLY A 1 157 ? 17.540 8.980 -13.141 1.00 92.56 157 GLY A N 1
ATOM 1185 C CA . GLY A 1 157 ? 18.697 9.806 -13.497 1.00 92.56 157 GLY A CA 1
ATOM 1186 C C . GLY A 1 157 ? 19.587 10.170 -12.302 1.00 92.56 157 GLY A C 1
ATOM 1187 O O . GLY A 1 157 ? 20.804 10.278 -12.446 1.00 92.56 157 GLY A O 1
ATOM 1188 N N . SER A 1 158 ? 19.017 10.309 -11.101 1.00 96.00 158 SER A N 1
ATOM 1189 C CA . SER A 1 158 ? 19.768 10.486 -9.851 1.00 96.00 158 SER A CA 1
ATOM 1190 C C . SER A 1 158 ? 18.960 10.006 -8.647 1.00 96.00 158 SER A C 1
ATOM 1192 O O . SER A 1 158 ? 17.731 9.978 -8.691 1.00 96.00 158 SER A O 1
ATOM 1194 N N . PHE A 1 159 ? 19.643 9.653 -7.556 1.00 97.69 159 PHE A N 1
ATOM 1195 C CA . PHE A 1 159 ? 18.951 9.253 -6.332 1.00 97.69 159 PHE A CA 1
ATOM 1196 C C . PHE A 1 159 ? 18.239 10.430 -5.651 1.00 97.69 159 PHE A C 1
ATOM 1198 O O . PHE A 1 159 ? 17.172 10.237 -5.082 1.00 97.69 159 PHE A O 1
ATOM 1205 N N . ALA A 1 160 ? 18.767 11.654 -5.743 1.00 97.50 160 ALA A N 1
ATOM 1206 C CA . ALA A 1 160 ? 18.076 12.840 -5.238 1.00 97.50 160 ALA A CA 1
ATOM 1207 C C . ALA A 1 160 ? 16.695 13.053 -5.888 1.00 97.50 160 ALA A C 1
ATOM 1209 O O . ALA A 1 160 ? 15.724 13.310 -5.174 1.00 97.50 160 ALA A O 1
ATOM 1210 N N . GLU A 1 161 ? 16.588 12.912 -7.214 1.00 96.88 161 GLU A N 1
ATOM 1211 C CA . GLU A 1 161 ? 15.304 13.019 -7.927 1.00 96.88 161 GLU A CA 1
ATOM 1212 C C . GLU A 1 161 ? 14.361 11.867 -7.572 1.00 96.88 161 GLU A C 1
ATOM 1214 O O . GLU A 1 161 ? 13.184 12.098 -7.288 1.00 96.88 161 GLU A O 1
ATOM 1219 N N . PHE A 1 162 ? 14.887 10.641 -7.506 1.00 98.38 162 PHE A N 1
ATOM 1220 C CA . PHE A 1 162 ? 14.147 9.479 -7.019 1.00 98.38 162 PHE A CA 1
ATOM 1221 C C . PHE A 1 162 ? 13.551 9.735 -5.626 1.00 98.38 162 PHE A C 1
ATOM 1223 O O . PHE A 1 162 ? 12.335 9.669 -5.443 1.00 98.38 162 PHE A O 1
ATOM 1230 N N . ALA A 1 163 ? 14.397 10.096 -4.657 1.00 98.31 163 ALA A N 1
ATOM 1231 C CA . ALA A 1 163 ? 14.003 10.348 -3.277 1.00 98.31 163 ALA A CA 1
ATOM 1232 C C . ALA A 1 163 ? 12.982 11.488 -3.183 1.00 98.31 163 ALA A C 1
ATOM 1234 O O . ALA A 1 163 ? 11.999 11.356 -2.467 1.00 98.31 163 ALA A O 1
ATOM 1235 N N . SER A 1 164 ? 13.155 12.566 -3.953 1.00 98.25 164 SER A N 1
ATOM 1236 C CA . SER A 1 164 ? 12.198 13.679 -4.021 1.00 98.25 164 SER A CA 1
ATOM 1237 C C . SER A 1 164 ? 10.797 13.224 -4.455 1.00 98.25 164 SER A C 1
ATOM 1239 O O . SER A 1 164 ? 9.789 13.646 -3.881 1.00 98.25 164 SER A O 1
ATOM 1241 N N . GLN A 1 165 ? 10.709 12.326 -5.443 1.00 98.38 165 GLN A N 1
ATOM 1242 C CA . GLN A 1 165 ? 9.426 11.766 -5.870 1.00 98.38 165 GLN A CA 1
ATOM 1243 C C . GLN A 1 165 ? 8.812 10.834 -4.822 1.00 98.38 165 GLN A C 1
ATOM 1245 O O . GLN A 1 165 ? 7.593 10.870 -4.633 1.00 98.38 165 GLN A O 1
ATOM 1250 N N . VAL A 1 166 ? 9.634 10.037 -4.133 1.00 98.56 166 VAL A N 1
ATOM 1251 C CA . VAL A 1 166 ? 9.191 9.189 -3.016 1.00 98.56 166 VAL A CA 1
ATOM 1252 C C . VAL A 1 166 ? 8.606 10.057 -1.904 1.00 98.56 166 VAL A C 1
ATOM 1254 O O . VAL A 1 166 ? 7.429 9.903 -1.583 1.00 98.56 166 VAL A O 1
ATOM 1257 N N . THR A 1 167 ? 9.361 11.034 -1.390 1.00 98.38 167 THR A N 1
ATOM 1258 C CA . THR A 1 167 ? 8.927 11.865 -0.256 1.00 98.38 167 THR A CA 1
ATOM 1259 C C . THR A 1 167 ? 7.667 12.662 -0.573 1.00 98.38 167 THR A C 1
ATOM 1261 O O . THR A 1 167 ? 6.735 12.710 0.224 1.00 98.38 167 THR A O 1
ATOM 1264 N N . LYS A 1 168 ? 7.586 13.245 -1.776 1.00 98.25 168 LYS A N 1
ATOM 1265 C CA . LYS A 1 168 ? 6.402 13.997 -2.214 1.00 98.25 168 LYS A CA 1
ATOM 1266 C C . LYS A 1 168 ? 5.150 13.123 -2.292 1.00 98.25 168 LYS A C 1
ATOM 1268 O O . LYS A 1 168 ? 4.048 13.601 -2.030 1.00 98.25 168 LYS A O 1
ATOM 1273 N N . THR A 1 169 ? 5.318 11.867 -2.691 1.00 98.56 169 THR A N 1
ATOM 1274 C CA . THR A 1 169 ? 4.214 10.912 -2.795 1.00 98.56 169 THR A CA 1
ATOM 1275 C C . THR A 1 169 ? 3.765 10.455 -1.412 1.00 98.56 169 THR A C 1
ATOM 1277 O O . THR A 1 169 ? 2.566 10.457 -1.157 1.00 98.56 169 THR A O 1
ATOM 1280 N N . ASP A 1 170 ? 4.691 10.192 -0.487 1.00 98.06 170 ASP A N 1
ATOM 1281 C CA . ASP A 1 170 ? 4.351 9.832 0.896 1.00 98.06 170 ASP A CA 1
ATOM 1282 C C . ASP A 1 170 ? 3.613 10.938 1.635 1.00 98.06 170 ASP A C 1
ATOM 1284 O O . ASP A 1 170 ? 2.592 10.666 2.263 1.00 98.06 170 ASP A O 1
ATOM 1288 N N . GLU A 1 171 ? 4.077 12.189 1.535 1.00 97.50 171 GLU A N 1
ATOM 1289 C CA . GLU A 1 171 ? 3.360 13.313 2.145 1.00 97.50 171 GLU A CA 1
ATOM 1290 C C . GLU A 1 171 ? 1.923 13.394 1.639 1.00 97.50 171 GLU A C 1
ATOM 1292 O O . GLU A 1 171 ? 1.005 13.717 2.390 1.00 97.50 171 GLU A O 1
ATOM 1297 N N . LEU A 1 172 ? 1.724 13.136 0.347 1.00 97.94 172 LEU A N 1
ATOM 1298 C CA . LEU A 1 172 ? 0.416 13.235 -0.266 1.00 97.94 172 LEU A CA 1
ATOM 1299 C C . LEU A 1 172 ? -0.483 12.054 0.099 1.00 97.94 172 LEU A C 1
ATOM 1301 O O . LEU A 1 172 ? -1.665 12.280 0.355 1.00 97.94 172 LEU A O 1
ATOM 1305 N N . ILE A 1 173 ? 0.057 10.832 0.153 1.00 98.19 173 ILE A N 1
ATOM 1306 C CA . ILE A 1 173 ? -0.653 9.664 0.685 1.00 98.19 173 ILE A CA 1
ATOM 1307 C C . ILE A 1 173 ? -1.091 9.981 2.114 1.00 98.19 173 ILE A C 1
ATOM 1309 O O . ILE A 1 173 ? -2.291 9.984 2.378 1.00 98.19 173 ILE A O 1
ATOM 1313 N N . TYR A 1 174 ? -0.155 10.362 2.985 1.00 97.31 174 TYR A N 1
ATOM 1314 C CA . TYR A 1 174 ? -0.425 10.641 4.392 1.00 97.31 174 TYR A CA 1
ATOM 1315 C C . TYR A 1 174 ? -1.484 11.734 4.581 1.00 97.31 174 TYR A C 1
ATOM 1317 O O . TYR A 1 174 ? -2.525 11.485 5.183 1.00 97.31 174 TYR A O 1
ATOM 1325 N N . LYS A 1 175 ? -1.303 12.911 3.967 1.00 95.44 175 LYS A N 1
ATOM 1326 C CA . LYS A 1 175 ? -2.268 14.026 4.058 1.00 95.44 175 LYS A CA 1
ATOM 1327 C C . LYS A 1 175 ? -3.646 13.681 3.495 1.00 95.44 175 LYS A C 1
ATOM 1329 O O . LYS A 1 175 ? -4.641 14.295 3.875 1.00 95.44 175 LYS A O 1
ATOM 1334 N N . THR A 1 176 ? -3.719 12.748 2.547 1.00 93.19 176 THR A N 1
ATOM 1335 C CA . THR A 1 176 ? -4.984 12.371 1.911 1.00 93.19 176 THR A CA 1
ATOM 1336 C C . THR A 1 176 ? -5.705 11.285 2.693 1.00 93.19 176 THR A C 1
ATOM 1338 O O . THR A 1 176 ? -6.925 11.358 2.816 1.00 93.19 176 THR A O 1
ATOM 1341 N N . THR A 1 177 ? -4.995 10.279 3.197 1.00 91.56 177 THR A N 1
ATOM 1342 C CA . THR A 1 177 ? -5.600 9.052 3.737 1.00 91.56 177 THR A CA 1
ATOM 1343 C C . THR A 1 177 ? -5.426 8.887 5.243 1.00 91.56 177 THR A C 1
ATOM 1345 O O . THR A 1 177 ? -6.101 8.043 5.821 1.00 91.56 177 THR A O 1
ATOM 1348 N N . GLY A 1 178 ? -4.532 9.653 5.875 1.00 91.44 178 GLY A N 1
ATOM 1349 C CA . GLY A 1 178 ? -4.082 9.434 7.254 1.00 91.44 178 GLY A CA 1
ATOM 1350 C C . GLY A 1 178 ? -3.139 8.234 7.409 1.00 91.44 178 GLY A C 1
ATOM 1351 O O . GLY A 1 178 ? -2.690 7.940 8.514 1.00 91.44 178 GLY A O 1
ATOM 1352 N N . VAL A 1 179 ? -2.819 7.524 6.320 1.00 92.06 179 VAL A N 1
ATOM 1353 C CA . VAL A 1 179 ? -1.950 6.343 6.354 1.00 92.06 179 VAL A CA 1
ATOM 1354 C C . VAL A 1 179 ? -0.515 6.754 6.069 1.00 92.06 179 VAL A C 1
ATOM 1356 O O . VAL A 1 179 ? -0.190 7.211 4.973 1.00 92.06 179 VAL A O 1
ATOM 1359 N N . ARG A 1 180 ? 0.374 6.529 7.036 1.00 93.38 180 ARG A N 1
ATOM 1360 C CA . ARG A 1 180 ? 1.819 6.539 6.799 1.00 93.38 180 ARG A CA 1
ATOM 1361 C C . ARG A 1 180 ? 2.220 5.165 6.281 1.00 93.38 180 ARG A C 1
ATOM 1363 O O . ARG A 1 180 ? 2.288 4.217 7.053 1.00 93.38 180 ARG A O 1
ATOM 1370 N N . SER A 1 181 ? 2.491 5.064 4.984 1.00 89.25 181 SER A N 1
ATOM 1371 C CA . SER A 1 181 ? 2.969 3.818 4.381 1.00 89.25 181 SER A CA 1
ATOM 1372 C C . SER A 1 181 ? 4.491 3.732 4.396 1.00 89.25 181 SER A C 1
ATOM 1374 O O . SER A 1 181 ? 5.176 4.721 4.143 1.00 89.25 181 SER A O 1
ATOM 1376 N N . THR A 1 182 ? 5.024 2.541 4.655 1.00 94.81 182 THR A N 1
ATOM 1377 C CA . THR A 1 182 ? 6.433 2.190 4.405 1.00 94.81 182 THR A CA 1
ATOM 1378 C C . THR A 1 182 ? 6.591 1.249 3.210 1.00 94.81 182 THR A C 1
ATOM 1380 O O . THR A 1 182 ? 7.710 0.876 2.849 1.00 94.81 182 THR A O 1
ATOM 1383 N N . LEU A 1 183 ? 5.488 0.864 2.563 1.00 98.62 183 LEU A N 1
ATOM 1384 C CA . LEU A 1 183 ? 5.504 -0.026 1.410 1.00 98.62 183 LEU A CA 1
ATOM 1385 C C . LEU A 1 183 ? 5.908 0.755 0.164 1.00 98.62 183 LEU A C 1
ATOM 1387 O O . LEU A 1 183 ? 5.317 1.787 -0.156 1.00 98.62 183 LEU A O 1
ATOM 1391 N N . PHE A 1 184 ? 6.881 0.236 -0.575 1.00 98.69 184 PHE A N 1
ATOM 1392 C CA . PHE A 1 184 ? 7.361 0.859 -1.799 1.00 98.69 184 PHE A CA 1
ATOM 1393 C C . PHE A 1 184 ? 7.460 -0.152 -2.938 1.00 98.69 184 PHE A C 1
ATOM 1395 O O . PHE A 1 184 ? 7.988 -1.253 -2.757 1.00 98.69 184 PHE A O 1
ATOM 1402 N N . ARG A 1 185 ? 7.042 0.261 -4.135 1.00 98.81 185 ARG A N 1
ATOM 1403 C CA . ARG A 1 185 ? 7.306 -0.463 -5.377 1.00 98.81 185 ARG A CA 1
ATOM 1404 C C . ARG A 1 185 ? 7.980 0.443 -6.386 1.00 98.81 185 ARG A C 1
ATOM 1406 O O . ARG A 1 185 ? 7.518 1.547 -6.650 1.00 98.81 185 ARG A O 1
ATOM 1413 N N . ALA A 1 186 ? 9.069 -0.045 -6.971 1.00 98.38 186 ALA A N 1
ATOM 1414 C CA . ALA A 1 186 ? 9.803 0.675 -7.998 1.00 98.38 186 ALA A CA 1
ATOM 1415 C C . ALA A 1 186 ? 9.042 0.630 -9.337 1.00 98.38 186 ALA A C 1
ATOM 1417 O O . ALA A 1 186 ? 8.749 -0.473 -9.802 1.00 98.38 186 ALA A O 1
ATOM 1418 N N . PRO A 1 187 ? 8.786 1.777 -9.991 1.00 98.00 187 PRO A N 1
ATOM 1419 C CA . PRO A 1 187 ? 8.388 1.835 -11.394 1.00 98.00 187 PRO A CA 1
ATOM 1420 C C . PRO A 1 187 ? 9.201 0.893 -12.282 1.00 98.00 187 PRO A C 1
ATOM 1422 O O . PRO A 1 187 ? 10.429 0.982 -12.358 1.00 98.00 187 PRO A O 1
ATOM 1425 N N . GLY A 1 188 ? 8.525 -0.019 -12.980 1.00 95.44 188 GLY A N 1
ATOM 1426 C CA . GLY A 1 188 ? 9.173 -1.026 -13.832 1.00 95.44 188 GLY A CA 1
ATOM 1427 C C . GLY A 1 188 ? 10.022 -2.076 -13.096 1.00 95.44 188 GLY A C 1
ATOM 1428 O O . GLY A 1 188 ? 10.846 -2.728 -13.737 1.00 95.44 188 GLY A O 1
ATOM 1429 N N . GLY A 1 189 ? 9.853 -2.230 -11.780 1.00 97.56 189 GLY A N 1
ATOM 1430 C CA . GLY A 1 189 ? 10.556 -3.208 -10.945 1.00 97.56 189 GLY A CA 1
ATOM 1431 C C . GLY A 1 189 ? 11.989 -2.810 -10.589 1.00 97.56 189 GLY A C 1
ATOM 1432 O O . GLY A 1 189 ? 12.565 -1.869 -11.139 1.00 97.56 189 GLY A O 1
ATOM 1433 N N . THR A 1 190 ? 12.606 -3.517 -9.645 1.00 97.94 190 THR A N 1
ATOM 1434 C CA . THR A 1 190 ? 13.966 -3.187 -9.180 1.00 97.94 190 THR A CA 1
ATOM 1435 C C . THR A 1 190 ? 15.077 -3.683 -10.113 1.00 97.94 190 THR A C 1
ATOM 1437 O O . THR A 1 190 ? 16.171 -3.112 -10.116 1.00 97.94 190 THR A O 1
ATOM 1440 N N . TYR A 1 191 ? 14.827 -4.703 -10.945 1.00 97.06 191 TYR A N 1
ATOM 1441 C CA . TYR A 1 191 ? 15.858 -5.324 -11.785 1.00 97.06 191 TYR A CA 1
ATOM 1442 C C . TYR A 1 191 ? 16.449 -4.328 -12.796 1.00 97.06 191 TYR A C 1
ATOM 1444 O O . TYR A 1 191 ? 15.777 -3.840 -13.702 1.00 97.06 191 TYR A O 1
ATOM 1452 N N . GLY A 1 192 ? 17.733 -3.999 -12.634 1.00 94.62 192 GLY A N 1
ATOM 1453 C CA . GLY A 1 192 ? 18.447 -3.022 -13.465 1.00 94.62 192 GLY A CA 1
ATOM 1454 C C . GLY A 1 192 ? 18.138 -1.556 -13.138 1.00 94.62 192 GLY A C 1
ATOM 1455 O O . GLY A 1 192 ? 18.977 -0.694 -13.412 1.00 94.62 192 GLY A O 1
ATOM 1456 N N . ASN A 1 193 ? 16.988 -1.264 -12.522 1.00 96.56 193 ASN A N 1
ATOM 1457 C CA . ASN A 1 193 ? 16.614 0.076 -12.067 1.00 96.56 193 ASN A CA 1
ATOM 1458 C C . ASN A 1 193 ? 17.253 0.429 -10.719 1.00 96.56 193 ASN A C 1
ATOM 1460 O O . ASN A 1 193 ? 17.689 1.567 -10.537 1.00 96.56 193 ASN A O 1
ATOM 1464 N N . PHE A 1 194 ? 17.349 -0.528 -9.796 1.00 96.94 194 PHE A N 1
ATOM 1465 C CA . PHE A 1 194 ? 18.002 -0.376 -8.498 1.00 96.94 194 PHE A CA 1
ATOM 1466 C C . PHE A 1 194 ? 19.415 -0.962 -8.519 1.00 96.94 194 PHE A C 1
ATOM 1468 O O . PHE A 1 194 ? 19.694 -1.989 -9.139 1.00 96.94 194 PHE A O 1
ATOM 1475 N N . ASP A 1 195 ? 20.304 -0.297 -7.792 1.00 95.12 195 ASP A N 1
ATOM 1476 C CA . ASP A 1 195 ? 21.607 -0.819 -7.392 1.00 95.12 195 ASP A CA 1
ATOM 1477 C C . ASP A 1 195 ? 21.633 -1.009 -5.865 1.00 95.12 195 ASP A C 1
ATOM 1479 O O . ASP A 1 195 ? 20.668 -0.686 -5.168 1.00 95.12 195 ASP A O 1
ATOM 1483 N N . LYS A 1 196 ? 22.742 -1.534 -5.331 1.00 95.62 196 LYS A N 1
ATOM 1484 C CA . LYS A 1 196 ? 22.895 -1.768 -3.887 1.00 95.62 196 LYS A CA 1
ATOM 1485 C C . LYS A 1 196 ? 22.650 -0.501 -3.055 1.00 95.62 196 LYS A C 1
ATOM 1487 O O . LYS A 1 196 ? 22.027 -0.591 -2.005 1.00 95.62 196 LYS A O 1
ATOM 1492 N N . GLY A 1 197 ? 23.086 0.665 -3.538 1.00 96.81 197 GLY A N 1
ATOM 1493 C CA . GLY A 1 197 ? 22.936 1.929 -2.817 1.00 96.81 197 GLY A CA 1
ATOM 1494 C C . GLY A 1 197 ? 21.479 2.376 -2.707 1.00 96.81 197 GLY A C 1
ATOM 1495 O O . GLY A 1 197 ? 21.091 2.914 -1.676 1.00 96.81 197 GLY A O 1
ATOM 1496 N N . TYR A 1 198 ? 20.655 2.111 -3.727 1.00 97.75 198 TYR A N 1
ATOM 1497 C CA . TYR A 1 198 ? 19.209 2.357 -3.649 1.00 97.75 198 TYR A CA 1
ATOM 1498 C C . TYR A 1 198 ? 18.550 1.479 -2.582 1.00 97.75 198 TYR A C 1
ATOM 1500 O O . TYR A 1 198 ? 17.795 1.994 -1.763 1.00 97.75 198 TYR A O 1
ATOM 1508 N N . PHE A 1 199 ? 18.854 0.175 -2.560 1.00 98.00 199 PHE A N 1
ATOM 1509 C CA . PHE A 1 199 ? 18.316 -0.726 -1.535 1.00 98.00 199 PHE A CA 1
ATOM 1510 C C . PHE A 1 199 ? 18.743 -0.308 -0.126 1.00 98.00 199 PHE A C 1
ATOM 1512 O O . PHE A 1 199 ? 17.884 -0.175 0.740 1.00 98.00 199 PHE A O 1
ATOM 1519 N N . GLU A 1 200 ? 20.033 -0.032 0.082 1.00 98.19 200 GLU A N 1
ATOM 1520 C CA . GLU A 1 200 ? 20.568 0.402 1.380 1.00 98.19 200 GLU A CA 1
ATOM 1521 C C . GLU A 1 200 ? 19.932 1.719 1.851 1.00 98.19 200 GLU A C 1
ATOM 1523 O O . GLU A 1 200 ? 19.585 1.854 3.021 1.00 98.19 200 GLU A O 1
ATOM 1528 N N . ALA A 1 201 ? 19.741 2.691 0.954 1.00 98.62 201 ALA A N 1
ATOM 1529 C CA . ALA A 1 201 ? 19.140 3.973 1.313 1.00 98.62 201 ALA A CA 1
ATOM 1530 C C . ALA A 1 201 ? 17.635 3.869 1.609 1.00 98.62 201 ALA A C 1
ATOM 1532 O O . ALA A 1 201 ? 17.154 4.527 2.530 1.00 98.62 201 ALA A O 1
ATOM 1533 N N . MET A 1 202 ? 16.901 3.037 0.863 1.00 98.44 202 MET A N 1
ATOM 1534 C CA . MET A 1 202 ? 15.481 2.770 1.122 1.00 98.44 202 MET A CA 1
ATOM 1535 C C . MET A 1 202 ? 15.287 2.029 2.447 1.00 98.44 202 MET A C 1
ATOM 1537 O O . MET A 1 202 ? 14.438 2.418 3.246 1.00 98.44 202 MET A O 1
ATOM 1541 N N . GLU A 1 203 ? 16.110 1.016 2.717 1.00 97.38 203 GLU A N 1
ATOM 1542 C CA . GLU A 1 203 ? 16.092 0.269 3.977 1.00 97.38 203 GLU A CA 1
ATOM 1543 C C . GLU A 1 203 ? 16.457 1.159 5.172 1.00 97.38 203 GLU A C 1
ATOM 1545 O O . GLU A 1 203 ? 15.746 1.158 6.174 1.00 97.38 203 GLU A O 1
ATOM 1550 N N . ALA A 1 204 ? 17.496 1.993 5.050 1.00 97.88 204 ALA A N 1
ATOM 1551 C CA . ALA A 1 204 ? 17.875 2.951 6.091 1.00 97.88 204 ALA A CA 1
ATOM 1552 C C . ALA A 1 204 ? 16.776 3.986 6.388 1.00 97.88 204 ALA A C 1
ATOM 1554 O O . ALA A 1 204 ? 16.717 4.523 7.493 1.00 97.88 204 ALA A O 1
ATOM 1555 N N . ALA A 1 205 ? 15.904 4.264 5.416 1.00 98.00 205 ALA A N 1
ATOM 1556 C CA . ALA A 1 205 ? 14.730 5.112 5.586 1.00 98.00 205 ALA A CA 1
ATOM 1557 C C . ALA A 1 205 ? 13.467 4.345 6.024 1.00 98.00 205 ALA A C 1
ATOM 1559 O O . ALA A 1 205 ? 12.402 4.947 6.167 1.00 98.00 205 ALA A O 1
ATOM 1560 N N . GLY A 1 206 ? 13.574 3.038 6.270 1.00 97.00 206 GLY A N 1
ATOM 1561 C CA . GLY A 1 206 ? 12.491 2.195 6.768 1.00 97.00 206 GLY A CA 1
ATOM 1562 C C . GLY A 1 206 ? 11.512 1.706 5.701 1.00 97.00 206 GLY A C 1
ATOM 1563 O O . GLY A 1 206 ? 10.454 1.204 6.065 1.00 97.00 206 GLY A O 1
ATOM 1564 N N . TYR A 1 207 ? 11.827 1.836 4.408 1.00 98.19 207 TYR A N 1
ATOM 1565 C CA . TYR A 1 207 ? 10.953 1.344 3.344 1.00 98.19 207 TYR A CA 1
ATOM 1566 C C . TYR A 1 207 ? 11.105 -0.158 3.109 1.00 98.19 207 TYR A C 1
ATOM 1568 O O . TYR A 1 207 ? 12.208 -0.710 3.024 1.00 98.19 207 TYR A O 1
ATOM 1576 N N . ARG A 1 208 ? 9.970 -0.810 2.876 1.00 97.88 208 ARG A N 1
ATOM 1577 C CA . ARG A 1 208 ? 9.865 -2.193 2.417 1.00 97.88 208 ARG A CA 1
ATOM 1578 C C . ARG A 1 208 ? 9.702 -2.179 0.899 1.00 97.88 208 ARG A C 1
ATOM 1580 O O . ARG A 1 208 ? 8.637 -1.858 0.385 1.00 97.88 208 ARG A O 1
ATOM 1587 N N . VAL A 1 209 ? 10.774 -2.494 0.172 1.00 98.44 209 VAL A N 1
ATOM 1588 C CA . VAL A 1 209 ? 10.746 -2.565 -1.301 1.00 98.44 209 VAL A CA 1
ATOM 1589 C C . VAL A 1 209 ? 10.196 -3.919 -1.755 1.00 98.44 209 VAL A C 1
ATOM 1591 O O . VAL A 1 209 ? 10.837 -4.935 -1.473 1.00 98.44 209 VAL A O 1
ATOM 1594 N N . HIS A 1 210 ? 9.058 -3.914 -2.460 1.00 98.50 210 HIS A N 1
ATOM 1595 C CA . HIS A 1 210 ? 8.368 -5.093 -2.999 1.00 98.50 210 HIS A CA 1
ATOM 1596 C C . HIS A 1 210 ? 8.326 -5.086 -4.537 1.00 98.50 210 HIS A C 1
ATOM 1598 O O . HIS A 1 210 ? 7.754 -4.185 -5.151 1.00 98.50 210 HIS A O 1
ATOM 1604 N N . ASP A 1 211 ? 8.860 -6.140 -5.148 1.00 98.69 211 ASP A N 1
ATOM 1605 C CA . ASP A 1 211 ? 8.615 -6.522 -6.542 1.00 98.69 211 ASP A CA 1
ATOM 1606 C C . ASP A 1 211 ? 7.399 -7.480 -6.617 1.00 98.69 211 ASP A C 1
ATOM 1608 O O . ASP A 1 211 ? 6.448 -7.363 -5.835 1.00 98.69 211 ASP A O 1
ATOM 1612 N N . TRP A 1 212 ? 7.411 -8.418 -7.567 1.00 98.62 212 TRP A N 1
ATOM 1613 C CA . TRP A 1 212 ? 6.397 -9.449 -7.782 1.00 98.62 212 TRP A CA 1
ATOM 1614 C C . TRP A 1 212 ? 7.054 -10.775 -8.184 1.00 98.62 212 TRP A C 1
ATOM 1616 O O . TRP A 1 212 ? 8.191 -10.802 -8.650 1.00 98.62 212 TRP A O 1
ATOM 1626 N N . ASN A 1 213 ? 6.353 -11.895 -8.006 1.00 98.19 213 ASN A N 1
ATOM 1627 C CA . ASN A 1 213 ? 6.769 -13.202 -8.544 1.00 98.19 213 ASN A CA 1
ATOM 1628 C C . ASN A 1 213 ? 5.745 -13.806 -9.517 1.00 98.19 213 ASN A C 1
ATOM 1630 O O . ASN A 1 213 ? 6.014 -14.853 -10.107 1.00 98.19 213 ASN A O 1
ATOM 1634 N N . VAL A 1 214 ? 4.611 -13.130 -9.717 1.00 98.62 214 VAL A N 1
ATOM 1635 C CA . VAL A 1 214 ? 3.643 -13.412 -10.774 1.00 98.62 214 VAL A CA 1
ATOM 1636 C C . VAL A 1 214 ? 3.390 -12.124 -11.541 1.00 98.62 214 VAL A C 1
ATOM 1638 O O . VAL A 1 214 ? 2.902 -11.145 -10.985 1.00 98.62 214 VAL A O 1
ATOM 1641 N N . ASP A 1 215 ? 3.735 -12.134 -12.822 1.00 98.25 215 ASP A N 1
ATOM 1642 C CA . ASP A 1 215 ? 3.439 -11.051 -13.754 1.00 98.25 215 ASP A CA 1
ATOM 1643 C C . ASP A 1 215 ? 2.190 -11.431 -14.556 1.00 98.25 215 ASP A C 1
ATOM 1645 O O . ASP A 1 215 ? 2.187 -12.454 -15.249 1.00 98.25 215 ASP A O 1
ATOM 1649 N N . SER A 1 216 ? 1.120 -10.642 -14.438 1.00 98.12 216 SER A N 1
ATOM 1650 C CA . SER A 1 216 ? -0.119 -10.873 -15.189 1.00 98.12 216 SER A CA 1
ATOM 1651 C C . SER A 1 216 ? 0.044 -10.597 -16.689 1.00 98.12 216 SER A C 1
ATOM 1653 O O . SER A 1 216 ? -0.758 -11.054 -17.504 1.00 98.12 216 SER A O 1
ATOM 1655 N N . GLY A 1 217 ? 1.097 -9.870 -17.075 1.00 97.62 217 GLY A N 1
ATOM 1656 C CA . GLY A 1 217 ? 1.347 -9.436 -18.439 1.00 97.62 217 GLY A CA 1
ATOM 1657 C C . GLY A 1 217 ? 0.389 -8.353 -18.930 1.00 97.62 217 GLY A C 1
ATOM 1658 O O . GLY A 1 217 ? 0.389 -8.077 -20.129 1.00 97.62 217 GLY A O 1
ATOM 1659 N N . ASP A 1 218 ? -0.407 -7.743 -18.053 1.00 97.81 218 ASP A N 1
ATOM 1660 C CA . ASP A 1 218 ? -1.412 -6.742 -18.413 1.00 97.81 218 ASP A CA 1
ATOM 1661 C C . ASP A 1 218 ? -0.829 -5.399 -18.887 1.00 97.81 218 ASP A C 1
ATOM 1663 O O . ASP A 1 218 ? -1.525 -4.612 -19.527 1.00 97.81 218 ASP A O 1
ATOM 1667 N N . SER A 1 219 ? 0.466 -5.171 -18.658 1.00 96.06 219 SER A N 1
ATOM 1668 C CA . SER A 1 219 ? 1.230 -4.021 -19.153 1.00 96.06 219 SER A CA 1
ATOM 1669 C C . SER A 1 219 ? 2.129 -4.330 -20.358 1.00 96.06 219 SER A C 1
ATOM 1671 O O . SER A 1 219 ? 2.881 -3.463 -20.809 1.00 96.06 219 SER A O 1
ATOM 1673 N N . LYS A 1 220 ? 2.039 -5.532 -20.957 1.00 93.56 220 LYS A N 1
ATOM 1674 C CA . LYS A 1 220 ? 2.825 -5.895 -22.160 1.00 93.56 220 LYS A CA 1
ATOM 1675 C C . LYS A 1 220 ? 2.617 -4.926 -23.328 1.00 93.56 220 LYS A C 1
ATOM 1677 O O . LYS A 1 220 ? 3.533 -4.701 -24.118 1.00 93.56 220 LYS A O 1
ATOM 1682 N N . ARG A 1 221 ? 1.390 -4.427 -23.485 1.00 94.06 221 ARG A N 1
ATOM 1683 C CA . ARG A 1 221 ? 0.973 -3.419 -24.471 1.00 94.06 221 ARG A CA 1
ATOM 1684 C C . ARG A 1 221 ? -0.328 -2.773 -24.004 1.00 94.06 221 ARG A C 1
ATOM 1686 O O . ARG A 1 221 ? -1.016 -3.329 -23.161 1.00 94.06 221 ARG A O 1
ATOM 1693 N N . LEU A 1 222 ? -0.703 -1.641 -24.589 1.00 89.31 222 LEU A N 1
ATOM 1694 C CA . LEU A 1 222 ? -1.998 -1.030 -24.296 1.00 89.31 222 LEU A CA 1
ATOM 1695 C C . LEU A 1 222 ? -3.145 -1.988 -24.672 1.00 89.31 222 LEU A C 1
ATOM 1697 O O . LEU A 1 222 ? -3.166 -2.500 -25.794 1.00 89.31 222 LEU A O 1
ATOM 1701 N N . GLY A 1 223 ? -4.086 -2.209 -23.749 1.00 90.38 223 GLY A N 1
ATOM 1702 C CA . GLY A 1 223 ? -5.279 -3.025 -23.991 1.00 90.38 223 GLY A CA 1
ATOM 1703 C C . GLY A 1 223 ? -5.003 -4.521 -24.176 1.00 90.38 223 GLY A C 1
ATOM 1704 O O . GLY A 1 223 ? -5.567 -5.134 -25.084 1.00 90.38 223 GLY A O 1
ATOM 1705 N N . VAL A 1 224 ? -4.119 -5.118 -23.364 1.00 96.56 224 VAL A N 1
ATOM 1706 C CA . VAL A 1 224 ? -3.947 -6.584 -23.334 1.00 96.56 224 VAL A CA 1
ATOM 1707 C C . VAL A 1 224 ? -5.299 -7.248 -23.040 1.00 96.56 224 VAL A C 1
ATOM 1709 O O . VAL A 1 224 ? -5.892 -6.920 -22.019 1.00 96.56 224 VAL A O 1
ATOM 1712 N N . PRO A 1 225 ? -5.801 -8.171 -23.882 1.00 98.12 225 PRO A N 1
ATOM 1713 C CA . PRO A 1 225 ? -7.089 -8.816 -23.644 1.00 98.12 225 PRO A CA 1
ATOM 1714 C C . PRO A 1 225 ? -7.115 -9.606 -22.334 1.00 98.12 225 PRO A C 1
ATOM 1716 O O . PRO A 1 225 ? -6.154 -10.309 -22.014 1.00 98.12 225 PRO A O 1
ATOM 1719 N N . SER A 1 226 ? -8.249 -9.567 -21.637 1.00 98.19 226 SER A N 1
ATOM 1720 C CA . SER A 1 226 ? -8.499 -10.320 -20.397 1.00 98.19 226 SER A CA 1
ATOM 1721 C C . SER A 1 226 ? -8.135 -11.808 -20.505 1.00 98.19 226 SER A C 1
ATOM 1723 O O . SER A 1 226 ? -7.496 -12.341 -19.602 1.00 98.19 226 SER A O 1
ATOM 1725 N N . ASP A 1 227 ? -8.426 -12.462 -21.633 1.00 98.31 227 ASP A N 1
ATOM 1726 C CA . ASP A 1 227 ? -8.061 -13.869 -21.861 1.00 98.31 227 ASP A CA 1
ATOM 1727 C C . ASP A 1 227 ? -6.539 -14.106 -21.885 1.00 98.31 227 ASP A C 1
ATOM 1729 O O . ASP A 1 227 ? -6.059 -15.140 -21.416 1.00 98.31 227 ASP A O 1
ATOM 1733 N N . GLU A 1 228 ? -5.755 -13.153 -22.404 1.00 98.44 228 GLU A N 1
ATOM 1734 C CA . GLU A 1 228 ? -4.287 -13.237 -22.408 1.00 98.44 228 GLU A CA 1
ATOM 1735 C C . GLU A 1 228 ? -3.727 -13.042 -20.992 1.00 98.44 228 GLU A C 1
ATOM 1737 O O . GLU A 1 228 ? -2.809 -13.764 -20.593 1.00 98.44 228 GLU A O 1
ATOM 1742 N N . ILE A 1 229 ? -4.318 -12.123 -20.221 1.00 98.75 229 ILE A N 1
ATOM 1743 C CA . ILE A 1 229 ? -3.990 -11.900 -18.805 1.00 98.75 229 ILE A CA 1
ATOM 1744 C C . ILE A 1 229 ? -4.271 -13.181 -18.005 1.00 98.75 229 ILE A C 1
ATOM 1746 O O . ILE A 1 229 ? -3.409 -13.680 -17.281 1.00 98.75 229 ILE A O 1
ATOM 1750 N N . LEU A 1 230 ? -5.446 -13.784 -18.191 1.00 98.69 230 LEU A N 1
ATOM 1751 C CA . LEU A 1 230 ? -5.827 -15.036 -17.534 1.00 98.69 230 LEU A CA 1
ATOM 1752 C C . LEU A 1 230 ? -4.919 -16.202 -17.929 1.00 98.69 230 LEU A C 1
ATOM 1754 O O . LEU A 1 230 ? -4.541 -17.003 -17.071 1.00 98.69 230 LEU A O 1
ATOM 1758 N N . ALA A 1 231 ? -4.534 -16.301 -19.202 1.00 98.62 231 ALA A N 1
ATOM 1759 C CA . ALA A 1 231 ? -3.591 -17.315 -19.659 1.00 98.62 231 ALA A CA 1
ATOM 1760 C C . ALA A 1 231 ? -2.213 -17.154 -18.994 1.00 98.62 231 ALA A C 1
ATOM 1762 O O . ALA A 1 231 ? -1.623 -18.151 -18.571 1.00 98.62 231 ALA A O 1
ATOM 1763 N N . ALA A 1 232 ? -1.720 -15.921 -18.844 1.00 98.44 232 ALA A N 1
ATOM 1764 C CA . ALA A 1 232 ? -0.469 -15.641 -18.139 1.00 98.44 232 ALA A CA 1
ATOM 1765 C C . ALA A 1 232 ? -0.555 -16.007 -16.646 1.00 98.44 232 ALA A C 1
ATOM 1767 O O . ALA A 1 232 ? 0.326 -16.700 -16.134 1.00 98.44 232 ALA A O 1
ATOM 1768 N N . ILE A 1 233 ? -1.650 -15.639 -15.973 1.00 98.56 233 ILE A N 1
ATOM 1769 C CA . ILE A 1 233 ? -1.914 -15.999 -14.570 1.00 98.56 233 ILE A CA 1
ATOM 1770 C C . ILE A 1 233 ? -1.945 -17.522 -14.385 1.00 98.56 233 ILE A C 1
ATOM 1772 O O . ILE A 1 233 ? -1.255 -18.057 -13.513 1.00 98.56 233 ILE A O 1
ATOM 1776 N N . ARG A 1 234 ? -2.681 -18.246 -15.236 1.00 98.31 234 ARG A N 1
ATOM 1777 C CA . ARG A 1 234 ? -2.793 -19.716 -15.188 1.00 98.31 234 ARG A CA 1
ATOM 1778 C C . ARG A 1 234 ? -1.475 -20.420 -15.534 1.00 98.31 234 ARG A C 1
ATOM 1780 O O . ARG A 1 234 ? -1.218 -21.505 -15.020 1.00 98.31 234 ARG A O 1
ATOM 1787 N N . GLY A 1 235 ? -0.643 -19.808 -16.377 1.00 97.75 235 GLY A N 1
ATOM 1788 C CA . GLY A 1 235 ? 0.686 -20.305 -16.747 1.00 97.75 235 GLY A CA 1
ATOM 1789 C C . GLY A 1 235 ? 1.798 -19.978 -15.742 1.00 97.75 235 GLY A C 1
ATOM 1790 O O . GLY A 1 235 ? 2.913 -20.483 -15.888 1.00 97.75 235 GLY A O 1
ATOM 1791 N N . SER A 1 236 ? 1.525 -19.139 -14.738 1.00 96.81 236 SER A N 1
ATOM 1792 C CA . SER A 1 236 ? 2.507 -18.747 -13.724 1.00 96.81 236 SER A CA 1
ATOM 1793 C C . SER A 1 236 ? 2.863 -19.902 -12.780 1.00 96.81 236 SER A C 1
ATOM 1795 O O . SER A 1 236 ? 2.066 -20.804 -12.509 1.00 96.81 236 SER A O 1
ATOM 1797 N N . LYS A 1 237 ? 4.094 -19.885 -12.255 1.00 95.88 237 LYS A N 1
ATOM 1798 C CA . LYS A 1 237 ? 4.535 -20.883 -11.278 1.00 95.88 237 LYS A CA 1
ATOM 1799 C C . LYS A 1 237 ? 3.847 -20.626 -9.936 1.00 95.88 237 LYS A C 1
ATOM 1801 O O . LYS A 1 237 ? 4.056 -19.584 -9.324 1.00 95.88 237 LYS A O 1
ATOM 1806 N N . LEU A 1 238 ? 3.097 -21.614 -9.453 1.00 95.12 238 LEU A N 1
ATOM 1807 C CA . LEU A 1 238 ? 2.516 -21.582 -8.112 1.00 95.12 238 LEU A CA 1
ATOM 1808 C C . LEU A 1 238 ? 3.604 -21.722 -7.033 1.00 95.12 238 LEU A C 1
ATOM 1810 O O . LEU A 1 238 ? 4.578 -22.463 -7.191 1.00 95.12 238 LEU A O 1
ATOM 1814 N N . ALA A 1 239 ? 3.413 -21.009 -5.930 1.00 95.44 239 ALA A N 1
ATOM 1815 C CA . ALA A 1 239 ? 4.243 -21.017 -4.728 1.00 95.44 239 ALA A CA 1
ATOM 1816 C C . ALA A 1 239 ? 3.358 -20.708 -3.514 1.00 95.44 239 ALA A C 1
ATOM 1818 O O . ALA A 1 239 ? 2.231 -20.253 -3.691 1.00 95.44 239 ALA A O 1
ATOM 1819 N N . ASP A 1 240 ? 3.853 -20.908 -2.295 1.00 95.25 240 ASP A N 1
ATOM 1820 C CA . ASP A 1 240 ? 3.052 -20.641 -1.090 1.00 95.25 240 ASP A CA 1
ATOM 1821 C C . ASP A 1 240 ? 2.737 -19.151 -0.918 1.00 95.25 240 ASP A C 1
ATOM 1823 O O . ASP A 1 240 ? 1.692 -18.794 -0.395 1.00 95.25 240 ASP A O 1
ATOM 1827 N N . LYS A 1 241 ? 3.601 -18.261 -1.413 1.00 96.88 241 LYS A N 1
ATOM 1828 C CA . LYS A 1 241 ? 3.371 -16.812 -1.406 1.00 96.88 241 LYS A CA 1
ATOM 1829 C C . LYS A 1 241 ? 3.476 -16.268 -2.821 1.00 96.88 241 LYS A C 1
ATOM 1831 O O . LYS A 1 241 ? 4.536 -16.365 -3.445 1.00 96.88 241 LYS A O 1
ATOM 1836 N N . LEU A 1 242 ? 2.388 -15.695 -3.320 1.00 98.25 242 LEU A N 1
ATOM 1837 C CA . LEU A 1 242 ? 2.318 -15.083 -4.644 1.00 98.25 242 LEU A CA 1
ATOM 1838 C C . LEU A 1 242 ? 2.064 -13.587 -4.499 1.00 98.25 242 LEU A C 1
ATOM 1840 O O . LEU A 1 242 ? 1.080 -13.193 -3.892 1.00 98.25 242 LEU A O 1
ATOM 1844 N N . VAL A 1 243 ? 2.931 -12.757 -5.068 1.00 98.75 243 VAL A N 1
ATOM 1845 C CA . VAL A 1 243 ? 2.695 -11.323 -5.252 1.00 98.75 243 VAL A CA 1
ATOM 1846 C C . VAL A 1 243 ? 2.406 -11.121 -6.731 1.00 98.75 243 VAL A C 1
ATOM 1848 O O . VAL A 1 243 ? 3.302 -11.293 -7.563 1.00 98.75 243 VAL A O 1
ATOM 1851 N N . VAL A 1 244 ? 1.144 -10.826 -7.037 1.00 98.88 244 VAL A N 1
ATOM 1852 C CA . VAL A 1 244 ? 0.616 -10.718 -8.401 1.00 98.88 244 VAL A CA 1
ATOM 1853 C C . VAL A 1 244 ? 0.617 -9.255 -8.821 1.00 98.88 244 VAL A C 1
ATOM 1855 O O . VAL A 1 244 ? -0.038 -8.436 -8.174 1.00 98.88 244 VAL A O 1
ATOM 1858 N N . LEU A 1 245 ? 1.342 -8.936 -9.894 1.00 98.88 245 LEU A N 1
ATOM 1859 C CA . LEU A 1 245 ? 1.362 -7.606 -10.500 1.00 98.88 245 LEU A CA 1
ATOM 1860 C C . LEU A 1 245 ? 0.186 -7.430 -11.466 1.00 98.88 245 LEU A C 1
ATOM 1862 O O . LEU A 1 245 ? 0.074 -8.159 -12.455 1.00 98.88 245 LEU A O 1
ATOM 1866 N N . LEU A 1 246 ? -0.641 -6.430 -11.188 1.00 98.81 246 LEU A N 1
ATOM 1867 C CA . LEU A 1 246 ? -1.688 -5.885 -12.048 1.00 98.81 246 LEU A CA 1
ATOM 1868 C C . LEU A 1 246 ? -1.561 -4.356 -12.056 1.00 98.81 246 LEU A C 1
ATOM 1870 O O . LEU A 1 246 ? -0.872 -3.781 -11.212 1.00 98.81 246 LEU A O 1
ATOM 1874 N N . HIS A 1 247 ? -2.264 -3.695 -12.966 1.00 98.75 247 HIS A N 1
ATOM 1875 C CA . HIS A 1 247 ? -2.331 -2.237 -13.038 1.00 98.75 247 HIS A CA 1
ATOM 1876 C C . HIS A 1 247 ? -3.789 -1.775 -13.046 1.00 98.75 247 HIS A C 1
ATOM 1878 O O . HIS A 1 247 ? -4.659 -2.414 -13.644 1.00 98.75 247 HIS A O 1
ATOM 1884 N N . ASP A 1 248 ? -4.067 -0.655 -12.383 1.00 97.62 248 ASP A N 1
ATOM 1885 C CA . ASP A 1 248 ? -5.397 -0.036 -12.344 1.00 97.62 248 ASP A CA 1
ATOM 1886 C C . ASP A 1 248 ? -5.393 1.408 -12.866 1.00 97.62 248 ASP A C 1
ATOM 1888 O O . ASP A 1 248 ? -6.325 2.175 -12.616 1.00 97.62 248 ASP A O 1
ATOM 1892 N N . SER A 1 249 ? -4.374 1.790 -13.638 1.00 95.50 249 SER A N 1
ATOM 1893 C CA . SER A 1 249 ? -4.328 3.061 -14.363 1.00 95.50 249 SER A CA 1
ATOM 1894 C C . SER A 1 249 ? -5.195 3.041 -15.636 1.00 95.50 249 SER A C 1
ATOM 1896 O O . SER A 1 249 ? -5.833 2.043 -15.990 1.00 95.50 249 SER A O 1
ATOM 1898 N N . ALA A 1 250 ? -5.296 4.184 -16.319 1.00 90.75 250 ALA A N 1
ATOM 1899 C CA . ALA A 1 250 ? -6.072 4.288 -17.553 1.00 90.75 250 ALA A CA 1
ATOM 1900 C C . ALA A 1 250 ? -5.467 3.408 -18.667 1.00 90.75 250 ALA A C 1
ATOM 1902 O O . ALA A 1 250 ? -4.271 3.489 -18.928 1.00 90.75 250 ALA A O 1
ATOM 1903 N N . GLY A 1 251 ? -6.297 2.619 -19.361 1.00 92.06 251 GLY A N 1
ATOM 1904 C CA . GLY A 1 251 ? -5.846 1.662 -20.385 1.00 92.06 251 GLY A CA 1
ATOM 1905 C C . GLY A 1 251 ? -5.771 0.203 -19.915 1.00 92.06 251 GLY A C 1
ATOM 1906 O O . GLY A 1 251 ? -5.457 -0.671 -20.725 1.00 92.06 251 GLY A O 1
ATOM 1907 N N . HIS A 1 252 ? -6.085 -0.051 -18.639 1.00 96.94 252 HIS A N 1
ATOM 1908 C CA . HIS A 1 252 ? -6.125 -1.377 -18.010 1.00 96.94 252 HIS A CA 1
ATOM 1909 C C . HIS A 1 252 ? -7.553 -1.871 -17.713 1.00 96.94 252 HIS A C 1
ATOM 1911 O O . HIS A 1 252 ? -7.783 -2.637 -16.780 1.00 96.94 252 HIS A O 1
ATOM 1917 N N . GLU A 1 253 ? -8.543 -1.463 -18.511 1.00 97.88 253 GLU A N 1
ATOM 1918 C CA . GLU A 1 253 ? -9.933 -1.931 -18.378 1.00 97.88 253 GLU A CA 1
ATOM 1919 C C . GLU A 1 253 ? -10.041 -3.464 -18.487 1.00 97.88 253 GLU A C 1
ATOM 1921 O O . GLU A 1 253 ? -10.839 -4.094 -17.796 1.00 97.88 253 GLU A O 1
ATOM 1926 N N . GLU A 1 254 ? -9.199 -4.085 -19.314 1.00 98.19 254 GLU A N 1
ATOM 1927 C CA . GLU A 1 254 ? -9.146 -5.544 -19.441 1.00 98.19 254 GLU A CA 1
ATOM 1928 C C . GLU A 1 254 ? -8.553 -6.230 -18.195 1.00 98.19 254 GLU A C 1
ATOM 1930 O O . GLU A 1 254 ? -8.966 -7.346 -17.879 1.00 98.19 254 GLU A O 1
ATOM 1935 N N . SER A 1 255 ? -7.670 -5.566 -17.433 1.00 97.94 255 SER A N 1
ATOM 1936 C CA . SER A 1 255 ? -7.215 -6.056 -16.120 1.00 97.94 255 SER A CA 1
ATOM 1937 C C . SER A 1 255 ? -8.375 -6.107 -15.128 1.00 97.94 255 SER A C 1
ATOM 1939 O O . SER A 1 255 ? -8.547 -7.105 -14.427 1.00 97.94 255 SER A O 1
ATOM 1941 N N . VAL A 1 256 ? -9.220 -5.067 -15.117 1.00 98.25 256 VAL A N 1
ATOM 1942 C CA . VAL A 1 256 ? -10.447 -5.026 -14.301 1.00 98.25 256 VAL A CA 1
ATOM 1943 C C . VAL A 1 256 ? -11.383 -6.168 -14.689 1.00 98.25 256 VAL A C 1
ATOM 1945 O O . VAL A 1 256 ? -11.897 -6.867 -13.819 1.00 98.25 256 VAL A O 1
ATOM 1948 N N . LYS A 1 257 ? -11.563 -6.404 -15.994 1.00 98.50 257 LYS A N 1
ATOM 1949 C CA . LYS A 1 257 ? -12.408 -7.486 -16.513 1.00 98.50 257 LYS A CA 1
ATOM 1950 C C . LYS A 1 257 ? -11.884 -8.880 -16.150 1.00 98.50 257 LYS A C 1
ATOM 1952 O O . LYS A 1 257 ? -12.686 -9.763 -15.864 1.00 98.50 257 LYS A O 1
ATOM 1957 N N . ALA A 1 258 ? -10.567 -9.087 -16.143 1.00 98.69 258 ALA A N 1
ATOM 1958 C CA . ALA A 1 258 ? -9.955 -10.365 -15.774 1.00 98.69 258 ALA A CA 1
ATOM 1959 C C . ALA A 1 258 ? -10.002 -10.645 -14.259 1.00 98.69 258 ALA A C 1
ATOM 1961 O O . ALA A 1 258 ? -9.978 -11.806 -13.844 1.00 98.69 258 ALA A O 1
ATOM 1962 N N . LEU A 1 259 ? -10.065 -9.603 -13.423 1.00 98.81 259 LEU A N 1
ATOM 1963 C CA . LEU A 1 259 ? -9.900 -9.702 -11.971 1.00 98.81 259 LEU A CA 1
ATOM 1964 C C . LEU A 1 259 ? -10.833 -10.718 -11.273 1.00 98.81 259 LEU A C 1
ATOM 1966 O O . LEU A 1 259 ? -10.318 -11.490 -10.457 1.00 98.81 259 LEU A O 1
ATOM 1970 N N . PRO A 1 260 ? -12.148 -10.805 -11.571 1.00 98.75 260 PRO A N 1
ATOM 1971 C CA . PRO A 1 260 ? -13.023 -11.794 -10.934 1.00 98.75 260 PRO A CA 1
ATOM 1972 C C . PRO A 1 260 ? -12.568 -13.239 -11.182 1.00 98.75 260 PRO A C 1
ATOM 1974 O O . PRO A 1 260 ? -12.525 -14.049 -10.255 1.00 98.75 260 PRO A O 1
ATOM 1977 N N . GLU A 1 261 ? -12.158 -13.558 -12.413 1.00 98.69 261 GLU A N 1
ATOM 1978 C CA . GLU A 1 261 ? -11.658 -14.889 -12.771 1.00 98.69 261 GLU A CA 1
ATOM 1979 C C . GLU A 1 261 ? -10.271 -15.176 -12.185 1.00 98.69 261 GLU A C 1
ATOM 1981 O O . GLU A 1 261 ? -9.994 -16.316 -11.811 1.00 98.69 261 GLU A O 1
ATOM 1986 N N . ILE A 1 262 ? -9.408 -14.161 -12.050 1.00 98.81 262 ILE A N 1
ATOM 1987 C CA . ILE A 1 262 ? -8.121 -14.292 -11.346 1.00 98.81 262 ILE A CA 1
ATOM 1988 C C . ILE A 1 262 ? -8.363 -14.681 -9.883 1.00 98.81 262 ILE A C 1
ATOM 1990 O O . ILE A 1 262 ? -7.734 -15.615 -9.376 1.00 98.81 262 ILE A O 1
ATOM 1994 N N . ILE A 1 263 ? -9.293 -13.997 -9.209 1.00 98.81 263 ILE A N 1
ATOM 1995 C CA . ILE A 1 263 ? -9.649 -14.297 -7.819 1.00 98.81 263 ILE A CA 1
ATOM 1996 C C . ILE A 1 263 ? -10.220 -15.715 -7.714 1.00 98.81 263 ILE A C 1
ATOM 1998 O O . ILE A 1 263 ? -9.760 -16.497 -6.879 1.00 98.81 263 ILE A O 1
ATOM 2002 N N . ALA A 1 264 ? -11.178 -16.069 -8.576 1.00 98.56 264 ALA A N 1
ATOM 2003 C CA . ALA A 1 264 ? -11.785 -17.398 -8.595 1.00 98.56 264 ALA A CA 1
ATOM 2004 C C . ALA A 1 264 ? -10.743 -18.506 -8.816 1.00 98.56 264 ALA A C 1
ATOM 2006 O O . ALA A 1 264 ? -10.740 -19.493 -8.083 1.00 98.56 264 ALA A O 1
ATOM 2007 N N . TYR A 1 265 ? -9.811 -18.310 -9.754 1.00 98.50 265 TYR A N 1
ATOM 2008 C CA . TYR A 1 265 ? -8.733 -19.257 -10.036 1.00 98.50 265 TYR A CA 1
ATOM 2009 C C . TYR A 1 265 ? -7.873 -19.536 -8.798 1.00 98.50 265 TYR A C 1
ATOM 2011 O O . TYR A 1 265 ? -7.652 -20.693 -8.442 1.00 98.50 265 TYR A O 1
ATOM 2019 N N . TYR A 1 266 ? -7.401 -18.499 -8.104 1.00 98.50 266 TYR A N 1
ATOM 2020 C CA . TYR A 1 266 ? -6.575 -18.706 -6.915 1.00 98.50 266 TYR A CA 1
ATOM 2021 C C . TYR A 1 266 ? -7.376 -19.276 -5.733 1.00 98.50 266 TYR A C 1
ATOM 2023 O O . TYR A 1 266 ? -6.847 -20.134 -5.021 1.00 98.50 266 TYR A O 1
ATOM 2031 N N . LYS A 1 267 ? -8.657 -18.904 -5.566 1.00 97.44 267 LYS A N 1
ATOM 2032 C CA . LYS A 1 267 ? -9.552 -19.553 -4.587 1.00 97.44 267 LYS A CA 1
ATOM 2033 C C . LYS A 1 267 ? -9.702 -21.052 -4.871 1.00 97.44 267 LYS A C 1
ATOM 2035 O O . LYS A 1 267 ? -9.546 -21.852 -3.953 1.00 97.44 267 LYS A O 1
ATOM 2040 N N . GLU A 1 268 ? -9.911 -21.449 -6.128 1.00 97.25 268 GLU A N 1
ATOM 2041 C CA . GLU A 1 268 ? -9.990 -22.861 -6.548 1.00 97.25 268 GLU A CA 1
ATOM 2042 C C . GLU A 1 268 ? -8.688 -23.626 -6.245 1.00 97.25 268 GLU A C 1
ATOM 2044 O O . GLU A 1 268 ? -8.709 -24.801 -5.881 1.00 97.25 268 GLU A O 1
ATOM 2049 N N . LYS A 1 269 ? -7.533 -22.954 -6.334 1.00 96.25 269 LYS A N 1
ATOM 2050 C CA . LYS A 1 269 ? -6.223 -23.520 -5.962 1.00 96.25 269 LYS A CA 1
ATOM 2051 C C . LYS A 1 269 ? -5.944 -23.521 -4.452 1.00 96.25 269 LYS A C 1
ATOM 2053 O O . LYS A 1 269 ? -4.855 -23.938 -4.045 1.00 96.25 269 LYS A O 1
ATOM 2058 N N . GLY A 1 270 ? -6.910 -23.104 -3.634 1.00 96.38 270 GLY A N 1
ATOM 2059 C CA . GLY A 1 270 ? -6.834 -23.126 -2.174 1.00 96.38 270 GLY A CA 1
ATOM 2060 C C . GLY A 1 270 ? -6.038 -21.973 -1.564 1.00 96.38 270 GLY A C 1
ATOM 2061 O O . GLY A 1 270 ? -5.591 -22.100 -0.430 1.00 96.38 270 GLY A O 1
ATOM 2062 N N . TYR A 1 271 ? -5.832 -20.873 -2.293 1.00 97.88 271 TYR A N 1
ATOM 2063 C CA . TYR A 1 271 ? -5.176 -19.686 -1.744 1.00 97.88 271 TYR A CA 1
ATOM 2064 C C . TYR A 1 271 ? -6.148 -18.839 -0.924 1.00 97.88 271 TYR A C 1
ATOM 2066 O O . TYR A 1 271 ? -7.323 -18.701 -1.280 1.00 97.88 271 TYR A O 1
ATOM 2074 N N . SER A 1 272 ? -5.634 -18.228 0.140 1.00 96.56 272 SER A N 1
ATOM 2075 C CA . SER A 1 272 ? -6.239 -17.062 0.783 1.00 96.56 272 SER A CA 1
ATOM 2076 C C . SER A 1 272 ? -5.681 -15.766 0.181 1.00 96.56 272 SER A C 1
ATOM 2078 O O . SER A 1 272 ? -4.686 -15.778 -0.550 1.00 96.56 272 SER A O 1
ATOM 2080 N N . PHE A 1 273 ? -6.331 -14.639 0.474 1.00 97.88 273 PHE A N 1
ATOM 2081 C CA . PHE A 1 273 ? -5.921 -13.318 0.000 1.00 97.88 273 PHE A CA 1
ATOM 2082 C C . PHE A 1 273 ? -5.621 -12.411 1.181 1.00 97.88 273 PHE A C 1
ATOM 2084 O O . PHE A 1 273 ? -6.408 -12.337 2.122 1.00 97.88 273 PHE A O 1
ATOM 2091 N N . ALA A 1 274 ? -4.510 -11.691 1.103 1.00 96.50 274 ALA A N 1
ATOM 2092 C CA . ALA A 1 274 ? -4.137 -10.691 2.091 1.00 96.50 274 ALA A CA 1
ATOM 2093 C C . ALA A 1 274 ? -3.494 -9.485 1.397 1.00 96.50 274 ALA A C 1
ATOM 2095 O O . ALA A 1 274 ? -2.889 -9.631 0.330 1.00 96.50 274 ALA A O 1
ATOM 2096 N N . PRO A 1 275 ? -3.596 -8.285 1.988 1.00 97.88 275 PRO A N 1
ATOM 2097 C CA . PRO A 1 275 ? -2.790 -7.166 1.549 1.00 97.88 275 PRO A CA 1
ATOM 2098 C C . PRO A 1 275 ? -1.346 -7.353 2.051 1.00 97.88 275 PRO A C 1
ATOM 2100 O O . PRO A 1 275 ? -1.097 -8.014 3.058 1.00 97.88 275 PRO A O 1
ATOM 2103 N N . ILE A 1 276 ? -0.376 -6.768 1.354 1.00 98.12 276 ILE A N 1
ATOM 2104 C CA . ILE A 1 276 ? 0.994 -6.624 1.856 1.00 98.12 276 ILE A CA 1
ATOM 2105 C C . ILE A 1 276 ? 0.971 -5.669 3.053 1.00 98.12 276 ILE A C 1
ATOM 2107 O O . ILE A 1 276 ? 0.376 -4.595 2.977 1.00 98.12 276 ILE A O 1
ATOM 2111 N N . THR A 1 277 ? 1.643 -6.043 4.135 1.00 95.19 277 THR A N 1
ATOM 2112 C CA . THR A 1 277 ? 1.830 -5.235 5.352 1.00 95.19 277 THR A CA 1
ATOM 2113 C C . THR A 1 277 ? 3.317 -5.005 5.628 1.00 95.19 277 THR A C 1
ATOM 2115 O O . THR A 1 277 ? 4.173 -5.565 4.937 1.00 95.19 277 THR A O 1
ATOM 2118 N N . GLU A 1 278 ? 3.652 -4.209 6.647 1.00 90.56 278 GLU A N 1
ATOM 2119 C CA . GLU A 1 278 ? 5.049 -3.957 7.034 1.00 90.56 278 GLU A CA 1
ATOM 2120 C C . GLU A 1 278 ? 5.782 -5.239 7.468 1.00 90.56 278 GLU A C 1
ATOM 2122 O O . GLU A 1 278 ? 6.999 -5.337 7.333 1.00 90.56 278 GLU A O 1
ATOM 2127 N N . GLU A 1 279 ? 5.051 -6.252 7.930 1.00 90.31 279 GLU A N 1
ATOM 2128 C CA . GLU A 1 279 ? 5.560 -7.558 8.356 1.00 90.31 279 GLU A CA 1
ATOM 2129 C C . GLU A 1 279 ? 5.711 -8.538 7.186 1.00 90.31 279 GLU A C 1
ATOM 2131 O O . GLU A 1 279 ? 6.398 -9.554 7.303 1.00 90.31 279 GLU A O 1
ATOM 2136 N N . THR A 1 280 ? 5.093 -8.249 6.037 1.00 94.12 280 THR A N 1
ATOM 2137 C CA . THR A 1 280 ? 5.127 -9.141 4.875 1.00 94.12 280 THR A CA 1
ATOM 2138 C C . THR A 1 280 ? 6.534 -9.189 4.292 1.00 94.12 280 THR A C 1
ATOM 2140 O O . THR A 1 280 ? 7.059 -8.173 3.831 1.00 94.12 280 THR A O 1
ATOM 2143 N N . GLU A 1 281 ? 7.165 -10.366 4.301 1.00 94.12 281 GLU A N 1
ATOM 2144 C CA . GLU A 1 281 ? 8.521 -10.537 3.768 1.00 94.12 281 GLU A CA 1
ATOM 2145 C C . GLU A 1 281 ? 8.590 -10.106 2.291 1.00 94.12 281 GLU A C 1
ATOM 2147 O O . GLU A 1 281 ? 7.778 -10.579 1.485 1.00 94.12 281 GLU A O 1
ATOM 2152 N N . PRO A 1 282 ? 9.519 -9.215 1.900 1.00 95.25 282 PRO A N 1
ATOM 2153 C CA . PRO A 1 282 ? 9.509 -8.681 0.552 1.00 95.25 282 PRO A CA 1
ATOM 2154 C C . PRO A 1 282 ? 9.973 -9.696 -0.490 1.00 95.25 282 PRO A C 1
ATOM 2156 O O . PRO A 1 282 ? 11.054 -10.272 -0.397 1.00 95.25 282 PRO A O 1
ATOM 2159 N N . ILE A 1 283 ? 9.190 -9.838 -1.558 1.00 94.94 283 ILE A N 1
ATOM 2160 C CA . ILE A 1 283 ? 9.673 -10.445 -2.798 1.00 94.94 283 ILE A CA 1
ATOM 2161 C C . ILE A 1 283 ? 10.491 -9.388 -3.529 1.00 94.94 283 ILE A C 1
ATOM 2163 O O . ILE A 1 283 ? 9.978 -8.311 -3.817 1.00 94.94 283 ILE A O 1
ATOM 2167 N N . ARG A 1 284 ? 11.761 -9.689 -3.809 1.00 95.56 284 ARG A N 1
ATOM 2168 C CA . ARG A 1 284 ? 12.686 -8.790 -4.507 1.00 95.56 284 ARG A CA 1
ATOM 2169 C C . ARG A 1 284 ? 13.382 -9.523 -5.637 1.00 95.56 284 ARG A C 1
ATOM 2171 O O . ARG A 1 284 ? 13.780 -10.680 -5.481 1.00 95.56 284 ARG A O 1
ATOM 2178 N N . PHE A 1 285 ? 13.575 -8.842 -6.756 1.00 97.31 285 PHE A N 1
ATOM 2179 C CA . PHE A 1 285 ? 14.435 -9.353 -7.812 1.00 97.31 285 PHE A CA 1
ATOM 2180 C C . PHE A 1 285 ? 15.902 -9.342 -7.377 1.00 97.31 285 PHE A C 1
ATOM 2182 O O . PHE A 1 285 ? 16.337 -8.542 -6.547 1.00 97.31 285 PHE A O 1
ATOM 2189 N N . ALA A 1 286 ? 16.692 -10.240 -7.966 1.00 95.44 286 ALA A N 1
ATOM 2190 C CA . ALA A 1 286 ? 18.137 -10.196 -7.806 1.00 95.44 286 ALA A CA 1
ATOM 2191 C C . ALA A 1 286 ? 18.699 -8.899 -8.408 1.00 95.44 286 ALA A C 1
ATOM 2193 O O . ALA A 1 286 ? 18.176 -8.375 -9.393 1.00 95.44 286 ALA A O 1
ATOM 2194 N N . LEU A 1 287 ? 19.812 -8.409 -7.860 1.00 95.06 287 LEU A N 1
ATOM 2195 C CA . LEU A 1 287 ? 20.525 -7.293 -8.472 1.00 95.06 287 LEU A CA 1
ATOM 2196 C C . LEU A 1 287 ? 20.993 -7.674 -9.881 1.00 95.06 287 LEU A C 1
ATOM 2198 O O . LEU A 1 287 ? 21.601 -8.725 -10.092 1.00 95.06 287 LEU A O 1
ATOM 2202 N N . ALA A 1 288 ? 20.740 -6.789 -10.844 1.00 93.44 288 ALA A N 1
ATOM 2203 C CA . ALA A 1 288 ? 21.294 -6.938 -12.179 1.00 93.44 288 ALA A CA 1
ATOM 2204 C C . ALA A 1 288 ? 22.822 -6.787 -12.136 1.00 93.44 288 ALA A C 1
ATOM 2206 O O . ALA A 1 288 ? 23.365 -5.975 -11.386 1.00 93.44 288 ALA A O 1
ATOM 2207 N N . SER A 1 289 ? 23.525 -7.525 -12.996 1.00 89.69 289 SER A N 1
ATOM 2208 C CA . SER A 1 289 ? 24.985 -7.419 -13.127 1.00 89.69 289 SER A CA 1
ATOM 2209 C C . SER A 1 289 ? 25.439 -6.058 -13.665 1.00 89.69 289 SER A C 1
ATOM 2211 O O . SER A 1 289 ? 26.574 -5.642 -13.437 1.00 89.69 289 SER A O 1
ATOM 2213 N N . LYS A 1 290 ? 24.549 -5.352 -14.371 1.00 88.12 290 LYS A N 1
ATOM 2214 C CA . LYS A 1 290 ? 24.771 -4.015 -14.917 1.00 88.12 290 LYS A CA 1
ATOM 2215 C C . LYS A 1 290 ? 23.534 -3.151 -14.684 1.00 88.12 290 LYS A C 1
ATOM 2217 O O . LYS A 1 290 ? 22.420 -3.572 -14.984 1.00 88.12 290 LYS A O 1
ATOM 2222 N N . ALA A 1 291 ? 23.744 -1.930 -14.195 1.00 88.38 291 ALA A N 1
ATOM 2223 C CA . ALA A 1 291 ? 22.678 -0.942 -14.078 1.00 88.38 291 ALA A CA 1
ATOM 2224 C C . ALA A 1 291 ? 22.156 -0.536 -15.467 1.00 88.38 291 ALA A C 1
ATOM 2226 O O . ALA A 1 291 ? 22.936 -0.340 -16.404 1.00 88.38 291 ALA A O 1
ATOM 2227 N N . LYS A 1 292 ? 20.834 -0.379 -15.583 1.00 91.25 292 LYS A N 1
ATOM 2228 C CA . LYS A 1 292 ? 20.166 0.117 -16.795 1.00 91.25 292 LYS A CA 1
ATOM 2229 C C . LYS A 1 292 ? 20.484 1.593 -17.053 1.00 91.25 292 LYS A C 1
ATOM 2231 O O . LYS A 1 292 ? 20.550 2.016 -18.202 1.00 91.25 292 LYS A O 1
ATOM 2236 N N . TRP A 1 293 ? 20.718 2.353 -15.984 1.00 91.75 293 TRP A N 1
ATOM 2237 C CA . TRP A 1 293 ? 20.872 3.806 -16.006 1.00 91.75 293 TRP A CA 1
ATOM 2238 C C . TRP A 1 293 ? 22.312 4.221 -15.707 1.00 91.75 293 TRP A C 1
ATOM 2240 O O . TRP A 1 293 ? 22.948 3.680 -14.801 1.00 91.75 293 TRP A O 1
ATOM 2250 N N . SER A 1 294 ? 22.820 5.211 -16.444 1.00 92.25 294 SER A N 1
ATOM 2251 C CA . SER A 1 294 ? 24.086 5.871 -16.115 1.00 92.25 294 SER A CA 1
ATOM 2252 C C . SER A 1 294 ? 23.817 7.003 -15.127 1.00 92.25 294 SER A C 1
ATOM 2254 O O . SER A 1 294 ? 23.153 7.976 -15.474 1.00 92.25 294 SER A O 1
ATOM 2256 N N . ARG A 1 295 ? 24.295 6.856 -13.889 1.00 93.50 295 ARG A N 1
ATOM 2257 C CA . ARG A 1 295 ? 24.088 7.824 -12.803 1.00 93.50 295 ARG A CA 1
ATOM 2258 C C . ARG A 1 295 ? 25.189 7.734 -11.750 1.00 93.50 295 ARG A C 1
ATOM 2260 O O . ARG A 1 295 ? 25.898 6.730 -11.666 1.00 93.50 295 ARG A O 1
ATOM 2267 N N . ALA A 1 296 ? 25.308 8.774 -10.930 1.00 94.44 296 ALA A N 1
ATOM 2268 C CA . ALA A 1 296 ? 26.167 8.749 -9.751 1.00 94.44 296 ALA A CA 1
ATOM 2269 C C . ALA A 1 296 ? 25.652 7.740 -8.708 1.00 94.44 296 ALA A C 1
ATOM 2271 O O . ALA A 1 296 ? 24.454 7.460 -8.631 1.00 94.44 296 ALA A O 1
ATOM 2272 N N . LYS A 1 297 ? 26.565 7.202 -7.891 1.00 95.81 297 LYS A N 1
ATOM 2273 C CA . LYS A 1 297 ? 26.189 6.368 -6.742 1.00 95.81 297 LYS A CA 1
ATOM 2274 C C . LYS A 1 297 ? 25.452 7.207 -5.703 1.00 95.81 297 LYS A C 1
ATOM 2276 O O . LYS A 1 297 ? 25.768 8.383 -5.537 1.00 95.81 297 LYS A O 1
ATOM 2281 N N . VAL A 1 298 ? 24.548 6.562 -4.969 1.00 97.88 298 VAL A N 1
ATOM 2282 C CA . VAL A 1 298 ? 23.875 7.167 -3.816 1.00 97.88 298 VAL A CA 1
ATOM 2283 C C . VAL A 1 298 ? 24.913 7.664 -2.814 1.00 97.88 298 VAL A C 1
ATOM 2285 O O . VAL A 1 298 ? 25.810 6.920 -2.406 1.00 97.88 298 VAL A O 1
ATOM 2288 N N . THR A 1 299 ? 24.806 8.927 -2.425 1.00 98.25 299 THR A N 1
ATOM 2289 C CA . THR A 1 299 ? 25.654 9.517 -1.391 1.00 98.25 299 THR A CA 1
ATOM 2290 C C . THR A 1 299 ? 25.047 9.300 -0.006 1.00 98.25 299 THR A C 1
ATOM 2292 O O . THR A 1 299 ? 23.831 9.215 0.165 1.00 98.25 299 THR A O 1
ATOM 2295 N N . GLN A 1 300 ? 25.894 9.283 1.028 1.00 97.38 300 GLN A N 1
ATOM 2296 C CA . GLN A 1 300 ? 25.425 9.201 2.418 1.00 97.38 300 GLN A CA 1
ATOM 2297 C C . GLN A 1 300 ? 24.507 10.373 2.795 1.00 97.38 300 GLN A C 1
ATOM 2299 O O . GLN A 1 300 ? 23.576 10.199 3.576 1.00 97.38 300 GLN A O 1
ATOM 2304 N N . ALA A 1 301 ? 24.758 11.562 2.238 1.00 98.12 301 ALA A N 1
ATOM 2305 C CA . ALA A 1 301 ? 23.943 12.744 2.492 1.00 98.12 301 ALA A CA 1
ATOM 2306 C C . ALA A 1 301 ? 22.523 12.587 1.929 1.00 98.12 301 ALA A C 1
ATOM 2308 O O . ALA A 1 301 ? 21.559 12.914 2.620 1.00 98.12 301 ALA A O 1
ATOM 2309 N N . GLU A 1 302 ? 22.379 12.053 0.712 1.00 98.38 302 GLU A N 1
ATOM 2310 C CA . GLU A 1 302 ? 21.059 11.804 0.128 1.00 98.38 302 GLU A CA 1
ATOM 2311 C C . GLU A 1 302 ? 20.301 10.704 0.883 1.00 98.38 302 GLU A C 1
ATOM 2313 O O . GLU A 1 302 ? 19.131 10.895 1.214 1.00 98.38 302 GLU A O 1
ATOM 2318 N N . ALA A 1 303 ? 20.967 9.592 1.219 1.00 98.19 303 ALA A N 1
ATOM 2319 C CA . ALA A 1 303 ? 20.360 8.514 2.002 1.00 98.19 303 ALA A CA 1
ATOM 2320 C C . ALA A 1 303 ? 19.888 9.013 3.379 1.00 98.19 303 ALA A C 1
ATOM 2322 O O . ALA A 1 303 ? 18.751 8.771 3.785 1.00 98.19 303 ALA A O 1
ATOM 2323 N N . LYS A 1 304 ? 20.727 9.798 4.070 1.00 98.31 304 LYS A N 1
ATOM 2324 C CA . LYS A 1 304 ? 20.377 10.413 5.357 1.00 98.31 304 LYS A CA 1
ATOM 2325 C C . LYS A 1 304 ? 19.184 11.359 5.232 1.00 98.31 304 LYS A C 1
ATOM 2327 O O . LYS A 1 304 ? 18.334 11.366 6.116 1.00 98.31 304 LYS A O 1
ATOM 2332 N N . LYS A 1 305 ? 19.102 12.139 4.151 1.00 98.50 305 LYS A N 1
ATOM 2333 C CA . LYS A 1 305 ? 17.983 13.059 3.914 1.00 98.50 305 LYS A CA 1
ATOM 2334 C C . LYS A 1 305 ? 16.655 12.307 3.775 1.00 98.50 305 LYS A C 1
ATOM 2336 O O . LYS A 1 305 ? 15.672 12.726 4.381 1.00 98.50 305 LYS A O 1
ATOM 2341 N N . LEU A 1 306 ? 16.633 11.199 3.029 1.00 98.56 306 LEU A N 1
ATOM 2342 C CA . LEU A 1 306 ? 15.441 10.352 2.903 1.00 98.56 306 LEU A CA 1
ATOM 2343 C C . LEU A 1 306 ? 15.042 9.738 4.255 1.00 98.56 306 LEU A C 1
ATOM 2345 O O . LEU A 1 306 ? 13.873 9.787 4.631 1.00 98.56 306 LEU A O 1
ATOM 2349 N N . ALA A 1 307 ? 16.012 9.226 5.016 1.00 98.31 307 ALA A N 1
ATOM 2350 C CA . ALA A 1 307 ? 15.751 8.634 6.327 1.00 98.31 307 ALA A CA 1
ATOM 2351 C C . ALA A 1 307 ? 15.187 9.649 7.334 1.00 98.31 307 ALA A C 1
ATOM 2353 O O . ALA A 1 307 ? 14.198 9.369 8.006 1.00 98.31 307 ALA A O 1
ATOM 2354 N N . GLN A 1 308 ? 15.760 10.856 7.384 1.00 98.38 308 GLN A N 1
ATOM 2355 C CA . GLN A 1 308 ? 15.271 11.938 8.243 1.00 98.38 308 GLN A CA 1
ATOM 2356 C C . GLN A 1 308 ? 13.844 12.364 7.892 1.00 98.38 308 GLN A C 1
ATOM 2358 O O . GLN A 1 308 ? 13.052 12.640 8.792 1.00 98.38 308 GLN A O 1
ATOM 2363 N N . PHE A 1 309 ? 13.513 12.408 6.599 1.00 98.25 309 PHE A N 1
ATOM 2364 C CA . PHE A 1 309 ? 12.150 12.671 6.150 1.00 98.25 309 PHE A CA 1
ATOM 2365 C C . PHE A 1 309 ? 11.179 11.582 6.634 1.00 98.25 309 PHE A C 1
ATOM 2367 O O . PHE A 1 309 ? 10.184 11.903 7.280 1.00 98.25 309 PHE A O 1
ATOM 2374 N N . SER A 1 310 ? 11.488 10.306 6.376 1.00 97.12 310 SER A N 1
ATOM 2375 C CA . SER A 1 310 ? 10.617 9.182 6.753 1.00 97.12 310 SER A CA 1
ATOM 2376 C C . SER A 1 310 ? 10.397 9.108 8.267 1.00 97.12 310 SER A C 1
ATOM 2378 O O . SER A 1 310 ? 9.275 8.884 8.729 1.00 97.12 310 SER A O 1
ATOM 2380 N N . GLU A 1 311 ? 11.442 9.358 9.063 1.00 96.94 311 GLU A N 1
ATOM 2381 C CA . GLU A 1 311 ? 11.338 9.417 10.522 1.00 96.94 311 GLU A CA 1
ATOM 2382 C C . GLU A 1 311 ? 10.430 10.566 10.985 1.00 96.94 311 GLU A C 1
ATOM 2384 O O . GLU A 1 311 ? 9.596 10.371 11.873 1.00 96.94 311 GLU A O 1
ATOM 2389 N N . ALA A 1 312 ? 10.572 11.754 10.387 1.00 97.06 312 ALA A N 1
ATOM 2390 C CA . ALA A 1 312 ? 9.755 12.916 10.720 1.00 97.06 312 ALA A CA 1
ATOM 2391 C C . ALA A 1 312 ? 8.272 12.674 10.414 1.00 97.06 312 ALA A C 1
ATOM 2393 O O . ALA A 1 312 ? 7.449 12.842 11.314 1.00 97.06 312 ALA A O 1
ATOM 2394 N N . LEU A 1 313 ? 7.953 12.187 9.211 1.00 95.50 313 LEU A N 1
ATOM 2395 C CA . LEU A 1 313 ? 6.580 11.854 8.824 1.00 95.50 313 LEU A CA 1
ATOM 2396 C C . LEU A 1 313 ? 5.999 10.741 9.710 1.00 95.50 313 LEU A C 1
ATOM 2398 O O . LEU A 1 313 ? 4.846 10.797 10.122 1.00 95.50 313 LEU A O 1
ATOM 2402 N N . GLY A 1 314 ? 6.810 9.742 10.071 1.00 93.69 314 GLY A N 1
ATOM 2403 C CA . GLY A 1 314 ? 6.399 8.692 11.002 1.00 93.69 314 GLY A CA 1
ATOM 2404 C C . GLY A 1 314 ? 6.101 9.205 12.415 1.00 93.69 314 GLY A C 1
ATOM 2405 O O . GLY A 1 314 ? 5.232 8.653 13.087 1.00 93.69 314 GLY A O 1
ATOM 2406 N N . ARG A 1 315 ? 6.807 10.238 12.893 1.00 93.69 315 ARG A N 1
ATOM 2407 C CA . ARG A 1 315 ? 6.496 10.881 14.182 1.00 93.69 315 ARG A CA 1
ATOM 2408 C C . ARG A 1 315 ? 5.194 11.670 14.122 1.00 93.69 315 ARG A C 1
ATOM 2410 O O . ARG A 1 315 ? 4.388 11.507 15.029 1.00 93.69 315 ARG A O 1
ATOM 2417 N N . GLU A 1 316 ? 5.001 12.461 13.070 1.00 92.19 316 GLU A N 1
ATOM 2418 C CA . GLU A 1 316 ? 3.764 13.217 12.825 1.00 92.19 316 GLU A CA 1
ATOM 2419 C C . GLU A 1 316 ? 2.553 12.273 12.802 1.00 92.19 316 GLU A C 1
ATOM 2421 O O . GLU A 1 316 ? 1.616 12.458 13.572 1.00 92.19 316 GLU A O 1
ATOM 2426 N N . ALA A 1 317 ? 2.657 11.167 12.057 1.00 89.44 317 ALA A N 1
ATOM 2427 C CA . ALA A 1 317 ? 1.637 10.121 11.998 1.00 89.44 317 ALA A CA 1
ATOM 2428 C C . ALA A 1 317 ? 1.254 9.541 13.358 1.00 89.44 317 ALA A C 1
ATOM 2430 O O . ALA A 1 317 ? 0.071 9.425 13.669 1.00 89.44 317 ALA A O 1
ATOM 2431 N N . ARG A 1 318 ? 2.242 9.195 14.188 1.00 89.00 318 ARG A N 1
ATOM 2432 C CA . ARG A 1 318 ? 1.972 8.651 15.525 1.00 89.00 318 ARG A CA 1
ATOM 2433 C C . ARG A 1 318 ? 1.303 9.675 16.436 1.00 89.00 318 ARG A C 1
ATOM 2435 O O . ARG A 1 318 ? 0.393 9.308 17.164 1.00 89.00 318 ARG A O 1
ATOM 2442 N N . GLN A 1 319 ? 1.730 10.935 16.377 1.00 84.00 319 GLN A N 1
ATOM 2443 C CA . GLN A 1 319 ? 1.144 12.008 17.182 1.00 84.00 319 GLN A CA 1
ATOM 2444 C C . GLN A 1 319 ? -0.307 12.287 16.785 1.00 84.00 319 GLN A C 1
ATOM 2446 O O . GLN A 1 319 ? -1.159 12.426 17.656 1.00 84.00 319 GLN A O 1
ATOM 2451 N N . GLU A 1 320 ? -0.608 12.331 15.486 1.00 81.25 320 GLU A N 1
ATOM 2452 C CA . GLU A 1 320 ? -1.979 12.531 15.008 1.00 81.25 320 GLU A CA 1
ATOM 2453 C C . GLU A 1 320 ? -2.876 11.327 15.316 1.00 81.25 320 GLU A C 1
ATOM 2455 O O . GLU A 1 320 ? -4.015 11.512 15.736 1.00 81.25 320 GLU A O 1
ATOM 2460 N N . GLN A 1 321 ? -2.375 10.096 15.173 1.00 75.38 321 GLN A N 1
ATOM 2461 C CA . GLN A 1 321 ? -3.116 8.894 15.575 1.00 75.38 321 GLN A CA 1
ATOM 2462 C C . GLN A 1 321 ? -3.396 8.857 17.080 1.00 75.38 321 GLN A C 1
ATOM 2464 O O . GLN A 1 321 ? -4.494 8.484 17.484 1.00 75.38 321 GLN A O 1
ATOM 2469 N N . GLU A 1 322 ? -2.432 9.261 17.907 1.00 75.44 322 GLU A N 1
ATOM 2470 C CA . GLU A 1 322 ? -2.606 9.366 19.357 1.00 75.44 322 GLU A CA 1
ATOM 2471 C C . GLU A 1 322 ? -3.626 10.455 19.722 1.00 75.44 322 GLU A C 1
ATOM 2473 O O . GLU A 1 322 ? -4.490 10.215 20.560 1.00 75.44 322 GLU A O 1
ATOM 2478 N N . ALA A 1 323 ? -3.604 11.600 19.033 1.00 69.44 323 ALA A N 1
ATOM 2479 C CA . ALA A 1 323 ? -4.579 12.677 19.215 1.00 69.44 323 ALA A CA 1
ATOM 2480 C C . ALA A 1 323 ? -5.996 12.325 18.719 1.00 69.44 323 ALA A C 1
ATOM 2482 O O . ALA A 1 323 ? -6.968 12.915 19.179 1.00 69.44 323 ALA A O 1
ATOM 2483 N N . MET A 1 324 ? -6.126 11.388 17.774 1.00 66.69 324 MET A N 1
ATOM 2484 C CA . MET A 1 324 ? -7.415 10.907 17.256 1.00 66.69 324 MET A CA 1
ATOM 2485 C C . MET A 1 324 ? -8.003 9.738 18.057 1.00 66.69 324 MET A C 1
ATOM 2487 O O . MET A 1 324 ? -9.108 9.290 17.743 1.00 66.69 324 MET A O 1
ATOM 2491 N N . LYS A 1 325 ? -7.288 9.206 19.053 1.00 68.50 325 LYS A N 1
ATOM 2492 C CA . LYS A 1 325 ? -7.777 8.078 19.846 1.00 68.50 325 LYS A CA 1
ATOM 2493 C C . LYS A 1 325 ? -8.942 8.548 20.716 1.00 68.50 325 LYS A C 1
ATOM 2495 O O . LYS A 1 325 ? -8.772 9.433 21.548 1.00 68.50 325 LYS A O 1
ATOM 2500 N N . GLU A 1 326 ? -10.122 7.961 20.518 1.00 73.75 326 GLU A N 1
ATOM 2501 C CA . GLU A 1 326 ? -11.280 8.271 21.356 1.00 73.75 326 GLU A CA 1
ATOM 2502 C C . GLU A 1 326 ? -10.957 8.010 22.844 1.00 73.75 326 GLU A C 1
ATOM 2504 O O . GLU A 1 326 ? -10.227 7.063 23.164 1.00 73.75 326 GLU A O 1
ATOM 2509 N N . PRO A 1 327 ? -11.456 8.845 23.772 1.00 80.69 327 PRO A N 1
ATOM 2510 C CA . PRO A 1 327 ? -11.135 8.699 25.185 1.00 80.69 327 PRO A CA 1
ATOM 2511 C C . PRO A 1 327 ? -11.859 7.496 25.806 1.00 80.69 327 PRO A C 1
ATOM 2513 O O . PRO A 1 327 ? -12.929 7.087 25.356 1.00 80.69 327 PRO A O 1
ATOM 2516 N N . VAL A 1 328 ? -11.296 6.941 26.879 1.00 88.06 328 VAL A N 1
ATOM 2517 C CA . VAL A 1 328 ? -11.982 5.948 27.724 1.00 88.06 328 VAL A CA 1
ATOM 2518 C C . VAL A 1 328 ? -13.217 6.601 28.348 1.00 88.06 328 VAL A C 1
ATOM 2520 O O . VAL A 1 328 ? -13.158 7.754 28.785 1.00 88.06 328 VAL A O 1
ATOM 2523 N N . LEU A 1 329 ? -14.330 5.871 28.393 1.00 90.88 329 LEU A N 1
ATOM 2524 C CA . LEU A 1 329 ? -15.510 6.258 29.156 1.00 90.88 329 LEU A CA 1
ATOM 2525 C C . LEU A 1 329 ? -15.401 5.697 30.576 1.00 90.88 329 LEU A C 1
ATOM 2527 O O . LEU A 1 329 ? -15.259 4.491 30.747 1.00 90.88 329 LEU A O 1
ATOM 2531 N N . ILE A 1 330 ? -15.521 6.549 31.592 1.00 94.62 330 ILE A N 1
ATOM 2532 C CA . ILE A 1 330 ? -15.547 6.126 32.999 1.00 94.62 330 ILE A CA 1
ATOM 2533 C C . ILE A 1 330 ? -16.898 6.475 33.618 1.00 94.62 330 ILE A C 1
ATOM 2535 O O . ILE A 1 330 ? -17.280 7.643 33.677 1.00 94.62 330 ILE A O 1
ATOM 2539 N N . VAL A 1 331 ? -17.624 5.478 34.117 1.00 94.81 331 VAL A N 1
ATOM 2540 C CA . VAL A 1 331 ? -18.857 5.679 34.890 1.00 94.81 331 VAL A CA 1
ATOM 2541 C C . VAL A 1 331 ? -18.545 5.437 36.366 1.00 94.81 331 VAL A C 1
ATOM 2543 O O . VAL A 1 331 ? -18.085 4.362 36.734 1.00 94.81 331 VAL A O 1
ATOM 2546 N N . HIS A 1 332 ? -18.772 6.433 37.216 1.00 96.00 332 HIS A N 1
ATOM 2547 C CA . HIS A 1 332 ? -18.479 6.399 38.651 1.00 96.00 332 HIS A CA 1
ATOM 2548 C C . HIS A 1 332 ? -19.755 6.166 39.462 1.00 96.00 332 HIS A C 1
ATOM 2550 O O . HIS A 1 332 ? -20.762 6.842 39.234 1.00 96.00 332 HIS A O 1
ATOM 2556 N N . ARG A 1 333 ? -19.690 5.275 40.454 1.00 93.25 333 ARG A N 1
ATOM 2557 C CA . ARG A 1 333 ? -20.744 5.023 41.449 1.00 93.25 333 ARG A CA 1
ATOM 2558 C C . ARG A 1 333 ? -20.106 4.913 42.836 1.00 93.25 333 ARG A C 1
ATOM 2560 O O . ARG A 1 333 ? -19.566 3.871 43.191 1.00 93.25 333 ARG A O 1
ATOM 2567 N N . GLY A 1 334 ? -20.145 5.992 43.616 1.00 89.12 334 GLY A N 1
ATOM 2568 C CA . GLY A 1 334 ? -19.395 6.061 44.874 1.00 89.12 334 GLY A CA 1
ATOM 2569 C C . GLY A 1 334 ? -17.891 5.879 44.624 1.0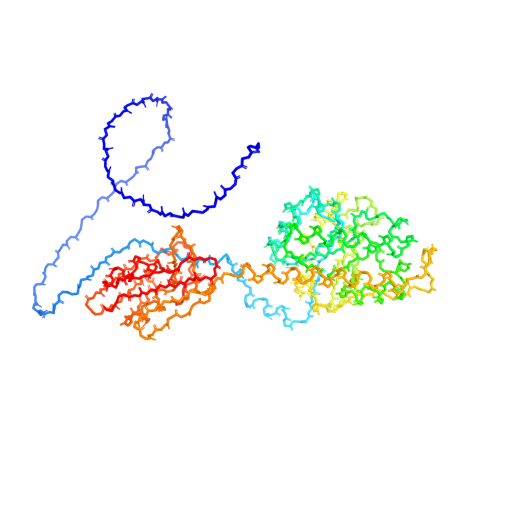0 89.12 334 GLY A C 1
ATOM 2570 O O . GLY A 1 334 ? -17.297 6.634 43.855 1.00 89.12 334 GLY A O 1
ATOM 2571 N N . GLU A 1 335 ? -17.284 4.866 45.247 1.00 90.00 335 GLU A N 1
ATOM 2572 C CA . GLU A 1 335 ? -15.875 4.492 45.029 1.00 90.00 335 GLU A CA 1
ATOM 2573 C C . GLU A 1 335 ? -15.666 3.530 43.843 1.00 90.00 335 GLU A C 1
ATOM 2575 O O . GLU A 1 335 ? -14.529 3.306 43.421 1.00 90.00 335 GLU A O 1
ATOM 2580 N N . GLU A 1 336 ? -16.741 2.969 43.285 1.00 93.75 336 GLU A N 1
ATOM 2581 C CA . GLU A 1 336 ? -16.677 2.024 42.171 1.00 93.75 336 GLU A CA 1
ATOM 2582 C C . GLU A 1 336 ? -16.616 2.738 40.818 1.00 93.75 336 GLU A C 1
ATOM 2584 O O . GLU A 1 336 ? -17.208 3.805 40.616 1.00 93.75 336 GLU A O 1
ATOM 2589 N N . LYS A 1 337 ? -15.923 2.112 39.860 1.00 95.44 337 LYS A N 1
ATOM 2590 C CA . LYS A 1 337 ? -15.759 2.623 38.497 1.00 95.44 337 LYS A CA 1
ATOM 2591 C C . LYS A 1 337 ? -15.987 1.529 37.466 1.00 95.44 337 LYS A C 1
ATOM 2593 O O . LYS A 1 337 ? -15.456 0.429 37.603 1.00 95.44 337 LYS A O 1
ATOM 2598 N N . LEU A 1 338 ? -16.720 1.874 36.416 1.00 94.56 338 LEU A N 1
ATOM 2599 C CA . LEU A 1 338 ? -16.802 1.126 35.169 1.00 94.56 338 LEU A CA 1
ATOM 2600 C C . LEU A 1 338 ? -15.995 1.883 34.117 1.00 94.56 338 LEU A C 1
ATOM 2602 O O . LEU A 1 338 ? -16.421 2.943 33.663 1.00 94.56 338 LEU A O 1
ATOM 2606 N N . GLU A 1 339 ? -14.827 1.357 33.764 1.00 93.75 339 GLU A N 1
ATOM 2607 C CA . GLU A 1 339 ? -13.967 1.895 32.706 1.00 93.75 339 GLU A CA 1
ATOM 2608 C C . GLU A 1 339 ? -14.220 1.121 31.410 1.00 93.75 339 GLU A C 1
ATOM 2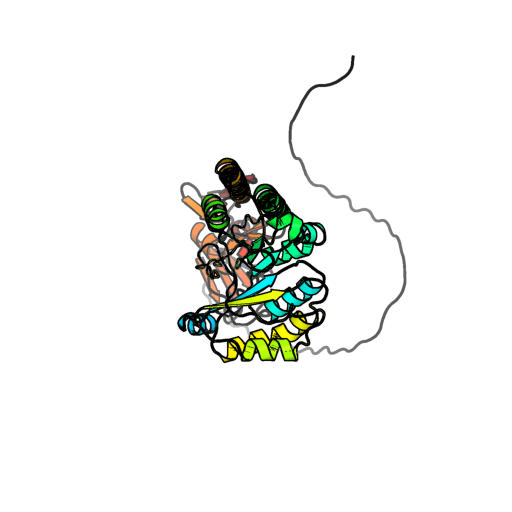610 O O . GLU A 1 339 ? -14.231 -0.109 31.420 1.00 93.75 339 GLU A O 1
ATOM 2615 N N . LEU A 1 340 ? -14.456 1.841 30.315 1.00 88.12 340 LEU A N 1
ATOM 2616 C CA . LEU A 1 340 ? -14.827 1.289 29.014 1.00 88.12 340 LEU A CA 1
ATOM 2617 C C . LEU A 1 340 ? -13.936 1.885 27.934 1.00 88.12 340 LEU A C 1
ATOM 2619 O O . LEU A 1 340 ? -13.878 3.111 27.766 1.00 88.12 340 LEU A O 1
ATOM 2623 N N . THR A 1 341 ? -13.251 1.031 27.184 1.00 84.81 341 THR A N 1
ATOM 2624 C CA . THR A 1 341 ? -12.469 1.475 26.029 1.00 84.81 341 THR A CA 1
ATOM 2625 C C . THR A 1 341 ? -13.395 1.983 24.913 1.00 84.81 341 THR A C 1
ATOM 2627 O O . THR A 1 341 ? -14.588 1.677 24.926 1.00 84.81 341 THR A O 1
ATOM 2630 N N . PRO A 1 342 ? -12.899 2.768 23.938 1.00 80.31 342 PRO A N 1
ATOM 2631 C CA . PRO A 1 342 ? -13.704 3.229 22.799 1.00 80.31 342 PRO A CA 1
ATOM 2632 C C . PRO A 1 342 ? -14.425 2.137 22.009 1.00 80.31 342 PRO A C 1
ATOM 2634 O O . PRO A 1 342 ? -15.410 2.415 21.341 1.00 80.31 342 PRO A O 1
ATOM 2637 N N . GLU A 1 343 ? -13.939 0.901 22.071 1.00 76.25 343 GLU A N 1
ATOM 2638 C CA . GLU A 1 343 ? -14.567 -0.258 21.442 1.00 76.25 343 GLU A CA 1
ATOM 2639 C C . GLU A 1 343 ? -15.749 -0.810 22.265 1.00 76.25 343 GLU A C 1
ATOM 2641 O O . GLU A 1 343 ? -16.575 -1.557 21.749 1.00 76.25 343 GLU A O 1
ATOM 2646 N N . GLU A 1 344 ? -15.853 -0.455 23.549 1.00 81.06 344 GLU A N 1
ATOM 2647 C CA . GLU A 1 344 ? -16.858 -0.977 24.482 1.00 81.06 344 GLU A CA 1
ATOM 2648 C C . GLU A 1 344 ? -18.077 -0.060 24.665 1.00 81.06 344 GLU A C 1
ATOM 2650 O O . GLU A 1 344 ? -19.043 -0.437 25.341 1.00 81.06 344 GLU A O 1
ATOM 2655 N N . TYR A 1 345 ? -18.060 1.136 24.073 1.00 87.31 345 TYR A N 1
ATOM 2656 C CA . TYR A 1 345 ? -19.192 2.055 24.065 1.00 87.31 345 TYR A CA 1
ATOM 2657 C C . TYR A 1 345 ? -19.310 2.767 22.713 1.00 87.31 345 TYR A C 1
ATOM 2659 O O . TYR A 1 345 ? -18.339 2.960 21.994 1.00 87.31 345 TYR A O 1
ATOM 2667 N N . GLY A 1 346 ? -20.524 3.166 22.355 1.00 83.38 346 GLY A N 1
ATOM 2668 C CA . GLY A 1 346 ? -20.830 3.845 21.104 1.00 83.38 346 GLY A CA 1
ATOM 2669 C C . GLY A 1 346 ? -21.475 5.206 21.324 1.00 83.38 346 GLY A C 1
ATOM 2670 O O . GLY A 1 346 ? -21.939 5.549 22.412 1.00 83.38 346 GLY A O 1
ATOM 2671 N N . MET A 1 347 ? -21.557 5.976 20.242 1.00 80.88 347 MET A N 1
ATOM 2672 C CA . MET A 1 347 ? -22.294 7.235 20.197 1.00 80.88 347 MET A CA 1
ATOM 2673 C C . MET A 1 347 ? -23.434 7.128 19.188 1.00 80.88 347 MET A C 1
ATOM 2675 O O . MET A 1 347 ? -23.201 6.947 17.992 1.00 80.88 347 MET A O 1
ATOM 2679 N N . ARG A 1 348 ? -24.679 7.315 19.637 1.00 77.25 348 ARG A N 1
ATOM 2680 C CA . ARG A 1 348 ? -25.853 7.329 18.752 1.00 77.25 348 ARG A CA 1
ATOM 2681 C C . ARG A 1 348 ? -26.742 8.522 19.047 1.00 77.25 348 ARG A C 1
ATOM 2683 O O . ARG A 1 348 ? -27.190 8.723 20.170 1.00 77.25 348 ARG A O 1
ATOM 2690 N N . LYS A 1 349 ? -27.001 9.342 18.020 1.00 78.44 349 LYS A N 1
ATOM 2691 C CA . LYS A 1 349 ? -27.846 10.554 18.111 1.00 78.44 349 LYS A CA 1
ATOM 2692 C C . LYS A 1 349 ? -27.477 11.465 19.302 1.00 78.44 349 LYS A C 1
ATOM 2694 O O . LYS A 1 349 ? -28.351 12.041 19.942 1.00 78.44 349 LYS A O 1
ATOM 2699 N N . GLY A 1 350 ? -26.181 11.585 19.601 1.00 78.81 350 GLY A N 1
ATOM 2700 C CA . GLY A 1 350 ? -25.676 12.391 20.719 1.00 78.81 350 GLY A CA 1
ATOM 2701 C C . GLY A 1 350 ? -25.834 11.750 22.104 1.00 78.81 350 GLY A C 1
ATOM 2702 O O . GLY A 1 350 ? -25.644 12.434 23.106 1.00 78.81 350 GLY A O 1
ATOM 2703 N N . SER A 1 351 ? -26.180 10.464 22.179 1.00 82.88 351 SER A N 1
ATOM 2704 C CA . SER A 1 351 ? -26.199 9.685 23.415 1.00 82.88 351 SER A CA 1
ATOM 2705 C C . SER A 1 351 ? -25.051 8.686 23.444 1.00 82.88 351 SER A C 1
ATOM 2707 O O . SER A 1 351 ? -24.749 8.068 22.425 1.00 82.88 351 SER A O 1
ATOM 2709 N N . ILE A 1 352 ? -24.443 8.535 24.620 1.00 88.31 352 ILE A N 1
ATOM 2710 C CA . ILE A 1 352 ? -23.501 7.457 24.916 1.00 88.31 352 ILE A CA 1
ATOM 2711 C C . ILE A 1 352 ? -24.318 6.178 25.089 1.00 88.31 352 ILE A C 1
ATOM 2713 O O . ILE A 1 352 ? -25.247 6.144 25.903 1.00 88.31 352 ILE A O 1
ATOM 2717 N N . GLU A 1 353 ? -23.969 5.142 24.341 1.00 89.25 353 GLU A N 1
ATOM 2718 C CA . GLU A 1 353 ? -24.559 3.812 24.437 1.00 89.25 353 GLU A CA 1
ATOM 2719 C C . GLU A 1 353 ? -23.499 2.793 24.846 1.00 89.25 353 GLU A C 1
ATOM 2721 O O . GLU A 1 353 ? -22.361 2.877 24.402 1.00 89.25 353 GLU A O 1
ATOM 2726 N N . LEU A 1 354 ? -23.856 1.821 25.678 1.00 89.62 354 LEU A N 1
ATOM 2727 C CA . LEU A 1 354 ? -22.979 0.699 26.031 1.00 89.62 354 LEU A CA 1
ATOM 2728 C C . LEU A 1 354 ? -23.824 -0.542 26.344 1.00 89.62 354 LEU A C 1
ATOM 2730 O O . LEU A 1 354 ? -25.054 -0.453 26.389 1.00 89.62 354 LEU A O 1
ATOM 2734 N N . SER A 1 355 ? -23.177 -1.693 26.526 1.00 88.81 355 SER A N 1
ATOM 2735 C CA . SER A 1 355 ? -23.852 -2.973 26.790 1.00 88.81 355 SER A CA 1
ATOM 2736 C C . SER A 1 355 ? -24.798 -2.902 27.997 1.00 88.81 355 SER A C 1
ATOM 2738 O O . SER A 1 355 ? -24.372 -2.604 29.113 1.00 88.81 355 SER A O 1
ATOM 2740 N N . LEU A 1 356 ? -26.078 -3.225 27.788 1.00 87.94 356 LEU A N 1
ATOM 2741 C CA . LEU A 1 356 ? -27.092 -3.267 28.843 1.00 87.94 356 LEU A CA 1
ATOM 2742 C C . LEU A 1 356 ? -26.631 -4.134 30.016 1.00 87.94 356 LEU A C 1
ATOM 2744 O O . LEU A 1 356 ? -26.720 -3.688 31.152 1.00 87.94 356 LEU A O 1
ATOM 2748 N N . THR A 1 357 ? -26.079 -5.316 29.750 1.00 88.19 357 THR A N 1
ATOM 2749 C CA . THR A 1 357 ? -25.560 -6.223 30.781 1.00 88.19 357 THR A CA 1
ATOM 2750 C C . THR A 1 357 ? -24.480 -5.551 31.622 1.00 88.19 357 THR A C 1
ATOM 2752 O O . THR A 1 357 ? -24.640 -5.447 32.834 1.00 88.19 357 THR A O 1
ATOM 2755 N N . LYS A 1 358 ? -23.450 -4.970 30.986 1.00 91.12 358 LYS A N 1
ATOM 2756 C CA . LYS A 1 358 ? -22.376 -4.254 31.700 1.00 91.12 358 LYS A CA 1
ATOM 2757 C C . LYS A 1 358 ? -22.917 -3.096 32.541 1.00 91.12 358 LYS A C 1
ATOM 2759 O O . LYS A 1 358 ? -22.482 -2.904 33.675 1.00 91.12 358 LYS A O 1
ATOM 2764 N N . LEU A 1 359 ? -23.869 -2.328 32.001 1.00 92.50 359 LEU A N 1
ATOM 2765 C CA . LEU A 1 359 ? -24.485 -1.218 32.728 1.00 92.50 359 LEU A CA 1
ATOM 2766 C C . LEU A 1 359 ? -25.249 -1.714 33.957 1.00 92.50 359 LEU A C 1
ATOM 2768 O O . LEU A 1 359 ? -25.104 -1.138 35.033 1.00 92.50 359 LEU A O 1
ATOM 2772 N N . MET A 1 360 ? -26.065 -2.756 33.788 1.00 92.88 360 MET A N 1
ATOM 2773 C CA . MET A 1 360 ? -26.913 -3.305 34.843 1.00 92.88 360 MET A CA 1
ATOM 2774 C C . MET A 1 360 ? -26.088 -3.959 35.943 1.00 92.88 360 MET A C 1
ATOM 2776 O O . MET A 1 360 ? -26.324 -3.649 37.109 1.00 92.88 360 MET A O 1
ATOM 2780 N N . ASP A 1 361 ? -25.088 -4.764 35.589 1.00 92.25 361 ASP A N 1
ATOM 2781 C CA . ASP A 1 361 ? -24.153 -5.362 36.545 1.00 92.25 361 ASP A CA 1
ATOM 2782 C C . ASP A 1 361 ? -23.462 -4.271 37.371 1.00 92.25 361 ASP A C 1
ATOM 2784 O O . ASP A 1 361 ? -23.427 -4.336 38.603 1.00 92.25 361 ASP A O 1
ATOM 2788 N N . PHE A 1 362 ? -23.001 -3.203 36.707 1.00 94.19 362 PHE A N 1
ATOM 2789 C CA . PHE A 1 362 ? -22.360 -2.079 37.381 1.00 94.19 362 PHE A CA 1
ATOM 2790 C C . PHE A 1 362 ? -23.300 -1.339 38.335 1.00 94.19 362 PHE A C 1
ATOM 2792 O O . PHE A 1 362 ? -22.875 -0.942 39.414 1.00 94.19 362 PHE A O 1
ATOM 2799 N N . ILE A 1 363 ? -24.583 -1.174 37.998 1.00 93.06 363 ILE A N 1
ATOM 2800 C CA . ILE A 1 363 ? -25.557 -0.540 38.902 1.00 93.06 363 ILE A CA 1
ATOM 2801 C C . ILE A 1 363 ? -26.214 -1.521 39.885 1.00 93.06 363 ILE A C 1
ATOM 2803 O O . ILE A 1 363 ? -27.110 -1.117 40.632 1.00 93.06 363 ILE A O 1
ATOM 2807 N N . GLY A 1 364 ? -25.738 -2.768 39.971 1.00 91.94 364 GLY A N 1
ATOM 2808 C CA . GLY A 1 364 ? -26.239 -3.786 40.901 1.00 91.94 364 GLY A CA 1
ATOM 2809 C C . GLY A 1 364 ? -27.620 -4.340 40.537 1.00 91.94 364 GLY A C 1
ATOM 2810 O O . GLY A 1 364 ? -28.382 -4.719 41.425 1.00 91.94 364 GLY A O 1
ATOM 2811 N N . GLY A 1 365 ? -27.972 -4.318 39.255 1.00 92.19 365 GLY A N 1
ATOM 2812 C CA . GLY A 1 365 ? -29.128 -5.018 38.706 1.00 92.19 365 GLY A CA 1
ATOM 2813 C C . GLY A 1 365 ? -28.748 -6.359 38.079 1.00 92.19 365 GLY A C 1
ATOM 2814 O O . GLY A 1 365 ? -27.666 -6.890 38.305 1.00 92.19 365 GLY A O 1
ATOM 2815 N N . SER A 1 366 ? -29.660 -6.906 37.286 1.00 90.69 366 SER A N 1
ATOM 2816 C CA . SER A 1 366 ? -29.472 -8.141 36.528 1.00 90.69 366 SER A CA 1
ATOM 2817 C C . SER A 1 366 ? -30.140 -8.038 35.162 1.00 90.69 366 SER A C 1
ATOM 2819 O O . SER A 1 366 ? -31.034 -7.211 34.956 1.00 90.69 366 SER A O 1
ATOM 2821 N N . THR A 1 367 ? -29.713 -8.885 34.229 1.00 89.56 367 THR A N 1
ATOM 2822 C CA . THR A 1 367 ? -30.314 -9.008 32.898 1.00 89.56 367 THR A CA 1
ATOM 2823 C C . THR A 1 367 ? -30.679 -10.457 32.601 1.00 89.56 367 THR A C 1
ATOM 2825 O O . THR A 1 367 ? -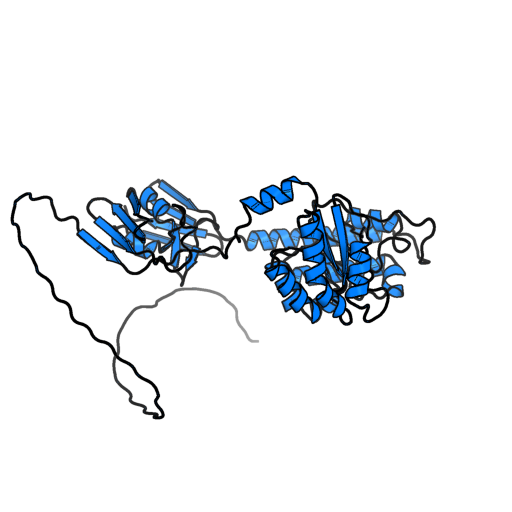29.990 -11.382 33.027 1.00 89.56 367 THR A O 1
ATOM 2828 N N . VAL A 1 368 ? -31.785 -10.652 31.886 1.00 86.94 368 VAL A N 1
ATOM 2829 C CA . VAL A 1 368 ? -32.246 -11.939 31.365 1.00 86.94 368 VAL A CA 1
ATOM 2830 C C . VAL A 1 368 ? -32.534 -11.756 29.880 1.00 86.94 368 VAL A C 1
ATOM 2832 O O . VAL A 1 368 ? -33.322 -10.892 29.491 1.00 86.94 368 VAL A O 1
ATOM 2835 N N . LEU A 1 369 ? -31.870 -12.561 29.052 1.00 77.06 369 LEU A N 1
ATOM 2836 C CA . LEU A 1 369 ? -32.012 -12.543 27.601 1.00 77.06 369 LEU A CA 1
ATOM 2837 C C . LEU A 1 369 ? -32.822 -13.760 27.149 1.00 77.06 369 LEU A C 1
ATOM 2839 O O . LEU A 1 369 ? -32.357 -14.893 27.253 1.00 77.06 369 LEU A O 1
ATOM 2843 N N . ASP A 1 370 ? -34.013 -13.519 26.614 1.00 76.56 370 ASP A N 1
ATOM 2844 C CA . ASP A 1 370 ? -34.817 -14.508 25.901 1.00 76.56 370 ASP A CA 1
ATOM 2845 C C . ASP A 1 370 ? -34.718 -14.219 24.398 1.00 76.56 370 ASP A C 1
ATOM 2847 O O . ASP A 1 370 ? -35.562 -13.560 23.786 1.00 76.56 370 ASP A O 1
ATOM 2851 N N . LEU A 1 371 ? -33.611 -14.675 23.811 1.00 66.06 371 LEU A N 1
ATOM 2852 C CA . LEU A 1 371 ? -33.300 -14.449 22.400 1.00 66.06 371 LEU A CA 1
ATOM 2853 C C . LEU A 1 371 ? -34.247 -15.201 21.459 1.00 66.06 371 LEU A C 1
ATOM 2855 O O . LEU A 1 371 ? -34.456 -14.751 20.337 1.00 66.06 371 LEU A O 1
ATOM 2859 N N . GLU A 1 372 ? -34.843 -16.306 21.917 1.00 66.44 372 GLU A N 1
ATOM 2860 C CA . GLU A 1 372 ? -35.814 -17.082 21.139 1.00 66.44 372 GLU A CA 1
ATOM 2861 C C . GLU A 1 372 ? -37.082 -16.260 20.879 1.00 66.44 372 GLU A C 1
ATOM 2863 O O . GLU A 1 372 ? -37.624 -16.277 19.773 1.00 66.44 372 GLU A O 1
ATOM 2868 N N . ASN A 1 373 ? -37.504 -15.470 21.869 1.00 71.12 373 ASN A N 1
ATOM 2869 C CA . ASN A 1 373 ? -38.662 -14.586 21.758 1.00 71.12 373 ASN A CA 1
ATOM 2870 C C . ASN A 1 373 ? -38.301 -13.127 21.430 1.00 71.12 373 ASN A C 1
ATOM 2872 O O . ASN A 1 373 ? -39.196 -12.288 21.308 1.00 71.12 373 ASN A O 1
ATOM 2876 N N . GLY A 1 374 ? -37.011 -12.808 21.276 1.00 71.25 374 GLY A N 1
ATOM 2877 C CA . GLY A 1 374 ? -36.535 -11.445 21.030 1.00 71.25 374 GLY A CA 1
ATOM 2878 C C . GLY A 1 374 ? -36.827 -10.498 22.195 1.00 71.25 374 GLY A C 1
ATOM 2879 O O . GLY A 1 374 ? -37.143 -9.330 21.978 1.00 71.25 374 GLY A O 1
ATOM 2880 N N . VAL A 1 375 ? -36.772 -10.989 23.432 1.00 77.75 375 VAL A N 1
ATOM 2881 C CA . VAL A 1 375 ? -37.097 -10.221 24.637 1.00 77.75 375 VAL A CA 1
ATOM 2882 C C . VAL A 1 375 ? -35.876 -10.107 25.526 1.00 77.75 375 VAL A C 1
ATOM 2884 O O . VAL A 1 375 ? -35.176 -11.084 25.780 1.00 77.75 375 VAL A O 1
ATOM 2887 N N . VAL A 1 376 ? -35.649 -8.905 26.047 1.00 83.19 376 VAL A N 1
ATOM 2888 C CA . VAL A 1 376 ? -34.625 -8.673 27.063 1.00 83.19 376 VAL A CA 1
ATOM 2889 C C . VAL A 1 376 ? -35.223 -7.950 28.238 1.00 83.19 376 VAL A C 1
ATOM 2891 O O . VAL A 1 376 ? -35.847 -6.899 28.094 1.00 83.19 376 VAL A O 1
ATOM 2894 N N . GLU A 1 377 ? -35.020 -8.530 29.408 1.00 87.81 377 GLU A N 1
ATOM 2895 C CA . GLU A 1 377 ? -35.465 -7.988 30.674 1.00 87.81 377 GLU A CA 1
ATOM 2896 C C . GLU A 1 377 ? -34.246 -7.560 31.481 1.00 87.81 377 GLU A C 1
ATOM 2898 O O . GLU A 1 377 ? -33.307 -8.331 31.668 1.00 87.81 377 GLU A O 1
ATOM 2903 N N . ALA A 1 378 ? -34.261 -6.331 31.984 1.00 90.56 378 ALA A N 1
ATOM 2904 C CA . ALA A 1 378 ? -33.349 -5.917 33.035 1.00 90.56 378 ALA A CA 1
ATOM 2905 C C . ALA A 1 378 ? -34.133 -5.579 34.293 1.00 90.56 378 ALA A C 1
ATOM 2907 O O . ALA A 1 378 ? -35.195 -4.948 34.240 1.00 90.56 378 ALA A O 1
ATOM 2908 N N . SER A 1 379 ? -33.586 -5.975 35.434 1.00 91.00 379 SER A N 1
ATOM 2909 C CA . SER A 1 379 ? -34.214 -5.762 36.728 1.00 91.00 379 SER A CA 1
ATOM 2910 C C . SER A 1 379 ? -33.236 -5.156 37.723 1.00 91.00 379 SER A C 1
ATOM 2912 O O . SER A 1 379 ? -32.039 -5.440 37.703 1.00 91.00 379 SER A O 1
ATOM 2914 N N . LYS A 1 380 ? -33.750 -4.291 38.592 1.00 91.56 380 LYS A N 1
ATOM 2915 C CA . LYS A 1 380 ? -33.041 -3.782 39.765 1.00 91.56 380 LYS A CA 1
ATOM 2916 C C . LYS A 1 380 ? -34.077 -3.464 40.835 1.00 91.56 380 LYS A C 1
ATOM 2918 O O . LYS A 1 380 ? -35.061 -2.772 40.567 1.00 91.56 380 LYS A O 1
ATOM 2923 N N . ASP A 1 381 ? -33.857 -3.957 42.049 1.00 88.38 381 ASP A N 1
ATOM 2924 C CA . ASP A 1 381 ? -34.805 -3.841 43.160 1.00 88.38 381 ASP A CA 1
ATOM 2925 C C . ASP A 1 381 ? -36.206 -4.379 42.783 1.00 88.38 381 ASP A C 1
ATOM 2927 O O . ASP A 1 381 ? -36.343 -5.560 42.492 1.00 88.38 381 ASP A O 1
ATOM 2931 N N . ASN A 1 382 ? -37.249 -3.536 42.780 1.00 86.25 382 ASN A N 1
ATOM 2932 C CA . ASN A 1 382 ? -38.616 -3.910 42.367 1.00 86.25 382 ASN A CA 1
ATOM 2933 C C . ASN A 1 382 ? -38.997 -3.366 40.974 1.00 86.25 382 ASN A C 1
ATOM 2935 O O . ASN A 1 382 ? -40.184 -3.325 40.625 1.00 86.25 382 ASN A O 1
ATOM 2939 N N . VAL A 1 383 ? -38.017 -2.867 40.215 1.00 88.44 383 VAL A N 1
ATOM 2940 C CA . VAL A 1 383 ? -38.218 -2.276 38.889 1.00 88.44 383 VAL A CA 1
ATOM 2941 C C . VAL A 1 383 ? -37.780 -3.275 37.829 1.00 88.44 383 VAL A C 1
ATOM 2943 O O . VAL A 1 383 ? -36.635 -3.726 37.832 1.00 88.44 383 VAL A O 1
ATOM 2946 N N . HIS A 1 384 ? -38.696 -3.576 36.911 1.00 89.31 384 HIS A N 1
ATOM 2947 C CA . HIS A 1 384 ? -38.463 -4.459 35.775 1.00 89.31 384 HIS A CA 1
ATOM 2948 C C . HIS A 1 384 ? -38.708 -3.685 34.487 1.00 89.31 384 HIS A C 1
ATOM 2950 O O . HIS A 1 384 ? -39.769 -3.081 34.285 1.00 89.31 384 HIS A O 1
ATOM 2956 N N . VAL A 1 385 ? -37.707 -3.701 33.619 1.00 86.00 385 VAL A N 1
ATOM 2957 C CA . VAL A 1 385 ? -37.739 -3.030 32.329 1.00 86.00 385 VAL A CA 1
ATOM 2958 C C . VAL A 1 385 ? -37.576 -4.080 31.252 1.00 86.00 385 VAL A C 1
ATOM 2960 O O . VAL A 1 385 ? -36.591 -4.813 31.244 1.00 86.00 385 VAL A O 1
ATOM 2963 N N . ILE A 1 386 ? -38.546 -4.130 30.345 1.00 84.50 386 ILE A N 1
ATOM 2964 C CA . ILE A 1 386 ? -38.551 -5.076 29.234 1.00 84.50 386 ILE A CA 1
ATOM 2965 C C . ILE A 1 386 ? -38.376 -4.302 27.932 1.00 84.50 386 ILE A C 1
ATOM 2967 O O . ILE A 1 386 ? -39.063 -3.301 27.690 1.00 84.50 386 ILE A O 1
ATOM 2971 N N . TRP A 1 387 ? -37.473 -4.791 27.091 1.00 80.38 387 TRP A N 1
ATOM 2972 C CA . TRP A 1 387 ? -37.280 -4.332 25.726 1.00 80.38 387 TRP A CA 1
ATOM 2973 C C . TRP A 1 387 ? -37.581 -5.456 24.746 1.00 80.38 387 TRP A C 1
ATOM 2975 O O . TRP A 1 387 ? -37.225 -6.613 24.971 1.00 80.38 387 TRP A O 1
ATOM 2985 N N . MET A 1 388 ? -38.212 -5.083 23.637 1.00 74.12 388 MET A N 1
ATOM 2986 C CA . MET A 1 388 ? -38.377 -5.962 22.489 1.00 74.12 388 MET A CA 1
ATOM 2987 C C . MET A 1 388 ? -37.226 -5.712 21.513 1.00 74.12 388 MET A C 1
ATOM 2989 O O . MET A 1 388 ? -37.002 -4.584 21.067 1.00 74.12 388 MET A O 1
ATOM 2993 N N . CYS A 1 389 ? -36.481 -6.759 21.192 1.00 66.88 389 CYS A N 1
ATOM 2994 C CA . CYS A 1 389 ? -35.512 -6.775 20.109 1.00 66.88 389 CYS A CA 1
ATOM 2995 C C . CYS A 1 389 ? -36.253 -7.147 18.823 1.00 66.88 389 CYS A C 1
ATOM 2997 O O . CYS A 1 389 ? -37.001 -8.120 18.803 1.00 66.88 389 CYS A O 1
ATOM 2999 N N . ASN A 1 390 ? -36.076 -6.376 17.750 1.00 57.81 390 ASN A N 1
ATOM 3000 C CA . ASN A 1 390 ? -36.696 -6.682 16.464 1.00 57.81 390 ASN A CA 1
ATOM 3001 C C . ASN A 1 390 ? -35.907 -7.818 15.777 1.00 57.81 390 ASN A C 1
ATOM 3003 O O . ASN A 1 390 ? -34.746 -7.598 15.429 1.00 57.81 390 ASN A O 1
ATOM 3007 N N . PRO A 1 391 ? -36.487 -9.016 15.564 1.00 48.78 391 PRO A N 1
ATOM 3008 C CA . PRO A 1 391 ? -35.775 -10.147 14.967 1.00 48.78 391 PRO A CA 1
ATOM 3009 C C . PRO A 1 391 ? -35.581 -10.027 13.440 1.00 48.78 391 PRO A C 1
ATOM 3011 O O . PRO A 1 391 ? -35.066 -10.948 12.815 1.00 48.78 391 PRO A O 1
ATOM 3014 N N . ALA A 1 392 ? -35.975 -8.914 12.804 1.00 42.56 392 ALA A N 1
ATOM 3015 C CA . ALA A 1 392 ? -35.912 -8.724 11.347 1.00 42.56 392 ALA A CA 1
ATOM 3016 C C . ALA A 1 392 ? -34.518 -8.345 10.786 1.00 42.56 392 ALA A C 1
ATOM 3018 O O . ALA A 1 392 ? -34.421 -7.643 9.778 1.00 42.56 392 ALA A O 1
ATOM 3019 N N . GLY A 1 393 ? -33.442 -8.822 11.408 1.00 42.47 393 GLY A N 1
ATOM 3020 C CA . GLY A 1 393 ? -32.079 -8.738 10.889 1.00 42.47 393 GLY A CA 1
ATOM 3021 C C . GLY A 1 393 ? -31.310 -9.979 11.311 1.00 42.47 393 GLY A C 1
ATOM 3022 O O . GLY A 1 393 ? -30.808 -10.006 12.424 1.00 42.47 393 GLY A O 1
ATOM 3023 N N . ASP A 1 394 ? -31.310 -10.982 10.430 1.00 37.22 394 ASP A N 1
ATOM 3024 C CA . ASP A 1 394 ? -30.574 -12.251 10.460 1.00 37.22 394 ASP A CA 1
ATOM 3025 C C . ASP A 1 394 ? -30.527 -12.989 11.813 1.00 37.22 394 ASP A C 1
ATOM 3027 O O . ASP A 1 394 ? -29.834 -12.622 12.756 1.00 37.22 394 ASP A O 1
ATOM 3031 N N . ALA A 1 395 ? -31.236 -14.121 11.875 1.00 41.00 395 ALA A N 1
ATOM 3032 C CA . ALA A 1 395 ? -31.318 -15.031 13.024 1.00 41.00 395 ALA A CA 1
ATOM 3033 C C . ALA A 1 395 ? -29.987 -15.722 13.410 1.00 41.00 395 ALA A C 1
ATOM 3035 O O . ALA A 1 395 ? -29.978 -16.654 14.210 1.00 41.00 395 ALA A O 1
ATOM 3036 N N . GLU A 1 396 ? -28.858 -15.246 12.899 1.00 45.91 396 GLU A N 1
ATOM 3037 C CA . GLU A 1 396 ? -27.518 -15.602 13.339 1.00 45.91 396 GLU A CA 1
ATOM 3038 C C . GLU A 1 396 ? -26.770 -14.295 13.601 1.00 45.91 396 GLU A C 1
ATOM 3040 O O . GLU A 1 396 ? -26.372 -13.625 12.655 1.00 45.91 396 GLU A O 1
ATOM 3045 N N . ALA A 1 397 ? -26.646 -13.928 14.891 1.00 42.25 397 ALA A N 1
ATOM 3046 C CA . ALA A 1 397 ? -25.602 -13.074 15.493 1.00 42.25 397 ALA A CA 1
ATOM 3047 C C . ALA A 1 397 ? -26.080 -12.132 16.633 1.00 42.25 397 ALA A C 1
ATOM 3049 O O . ALA A 1 397 ? -25.596 -11.002 16.751 1.00 42.25 397 ALA A O 1
ATOM 3050 N N . VAL A 1 398 ? -26.944 -12.589 17.550 1.00 45.09 398 VAL A N 1
ATOM 3051 C CA . VAL A 1 398 ? -27.144 -11.915 18.853 1.00 45.09 398 VAL A CA 1
ATOM 3052 C C . VAL A 1 398 ? -26.416 -12.708 19.942 1.00 45.09 398 VAL A C 1
ATOM 3054 O O . VAL A 1 398 ? -26.970 -13.614 20.546 1.00 45.09 398 VAL A O 1
ATOM 3057 N N . GLN A 1 399 ? -25.130 -12.416 20.151 1.00 48.88 399 GLN A N 1
ATOM 3058 C CA . GLN A 1 399 ? -24.407 -12.861 21.352 1.00 48.88 399 GLN A CA 1
ATOM 3059 C C . GLN A 1 399 ? -24.767 -11.946 22.539 1.00 48.88 399 GLN A C 1
ATOM 3061 O O . GLN A 1 399 ? -25.102 -10.778 22.327 1.00 48.88 399 GLN A O 1
ATOM 3066 N N . GLU A 1 400 ? -24.670 -12.462 23.771 1.00 47.81 400 GLU A N 1
ATOM 3067 C CA . GLU A 1 400 ? -25.070 -11.817 25.045 1.00 47.81 400 GLU A CA 1
ATOM 3068 C C . GLU A 1 400 ? -24.536 -10.381 25.259 1.00 47.81 400 GLU A C 1
ATOM 3070 O O . GLU A 1 400 ? -25.125 -9.606 26.008 1.00 47.81 400 GLU A O 1
ATOM 3075 N N . GLU A 1 401 ? -23.463 -9.976 24.571 1.00 51.50 401 GLU A N 1
ATOM 3076 C CA . GLU A 1 401 ? -22.805 -8.669 24.738 1.00 51.50 401 GLU A CA 1
ATOM 3077 C C . GLU A 1 401 ? -23.348 -7.540 23.832 1.00 51.50 401 GLU A C 1
ATOM 3079 O O . GLU A 1 401 ? -22.901 -6.398 23.941 1.00 51.50 401 GLU A O 1
ATOM 3084 N N . ARG A 1 402 ? -24.314 -7.812 22.942 1.00 63.38 402 ARG A N 1
ATOM 3085 C CA . ARG A 1 402 ? -24.610 -6.947 21.772 1.00 63.38 402 ARG A CA 1
ATOM 3086 C C . ARG A 1 402 ? -25.737 -5.924 21.931 1.00 63.38 402 ARG A C 1
ATOM 3088 O O . ARG A 1 402 ? -26.095 -5.238 20.969 1.00 63.38 402 ARG A O 1
ATOM 3095 N N . ILE A 1 403 ? -26.319 -5.799 23.120 1.00 76.62 403 ILE A N 1
ATOM 3096 C CA . ILE A 1 403 ? -27.469 -4.912 23.335 1.00 76.62 403 ILE A CA 1
ATOM 3097 C C . ILE A 1 403 ? -26.997 -3.582 23.889 1.00 76.62 403 ILE A C 1
ATOM 3099 O O . ILE A 1 403 ? -26.843 -3.405 25.094 1.00 76.62 403 ILE A O 1
ATOM 3103 N N . ALA A 1 404 ? -26.764 -2.643 22.981 1.00 82.62 404 ALA A N 1
ATOM 3104 C CA . ALA A 1 404 ? -26.383 -1.288 23.326 1.00 82.62 404 ALA A CA 1
ATOM 3105 C C . ALA A 1 404 ? -27.609 -0.473 23.744 1.00 82.62 404 ALA A C 1
ATOM 3107 O O . ALA A 1 404 ? -28.606 -0.405 23.020 1.00 82.62 404 ALA A O 1
ATOM 3108 N N . VAL A 1 405 ? -27.527 0.167 24.907 1.00 86.62 405 VAL A N 1
ATOM 3109 C CA . VAL A 1 405 ? -28.593 1.022 25.434 1.00 86.62 405 VAL A CA 1
ATOM 3110 C C . VAL A 1 405 ? -28.061 2.413 25.765 1.00 86.62 405 VAL A C 1
ATOM 3112 O O . VAL A 1 405 ? -26.934 2.531 26.251 1.00 86.62 405 VAL A O 1
ATOM 3115 N N . PRO A 1 406 ? -28.850 3.485 25.559 1.00 90.25 406 PRO A N 1
ATOM 3116 C CA . PRO A 1 406 ? -28.422 4.822 25.939 1.00 90.25 406 PRO A CA 1
ATOM 3117 C C . PRO A 1 406 ? -28.304 4.924 27.459 1.00 90.25 406 PRO A C 1
ATOM 3119 O O . PRO A 1 406 ? -29.282 4.713 28.184 1.00 90.25 406 PRO A O 1
ATOM 3122 N N . VAL A 1 407 ? -27.112 5.274 27.944 1.00 90.75 407 VAL A N 1
ATOM 3123 C CA . VAL A 1 407 ? -26.763 5.252 29.374 1.00 90.75 407 VAL A CA 1
ATOM 3124 C C . VAL A 1 407 ? -27.738 6.103 30.179 1.00 90.75 407 VAL A C 1
ATOM 3126 O O . VAL A 1 407 ? -28.379 5.626 31.112 1.00 90.75 407 VAL A O 1
ATOM 3129 N N . ARG A 1 408 ? -27.929 7.361 29.768 1.00 90.69 408 ARG A N 1
ATOM 3130 C CA . ARG A 1 408 ? -28.758 8.325 30.503 1.00 90.69 408 ARG A CA 1
ATOM 3131 C C . ARG A 1 408 ? -30.217 7.888 30.627 1.00 90.69 408 ARG A C 1
ATOM 3133 O O . ARG A 1 408 ? -30.775 7.971 31.717 1.00 90.69 408 ARG A O 1
ATOM 3140 N N . SER A 1 409 ? -30.847 7.479 29.526 1.00 89.44 409 SER A N 1
ATOM 3141 C CA . SER A 1 409 ? -32.266 7.111 29.554 1.00 89.44 409 SER A CA 1
ATOM 3142 C C . SER A 1 409 ? -32.483 5.776 30.257 1.00 89.44 409 SER A C 1
ATOM 3144 O O . SER A 1 409 ? -33.505 5.608 30.912 1.00 89.44 409 SER A O 1
ATOM 3146 N N . THR A 1 410 ? -31.524 4.853 30.182 1.00 91.56 410 THR A N 1
ATOM 3147 C CA . THR A 1 410 ? -31.603 3.561 30.873 1.00 91.56 410 THR A CA 1
ATOM 3148 C C . THR A 1 410 ? -31.490 3.731 32.382 1.00 91.56 410 THR A C 1
ATOM 3150 O O . THR A 1 410 ? -32.360 3.256 33.106 1.00 91.56 410 THR A O 1
ATOM 3153 N N . LEU A 1 411 ? -30.500 4.490 32.863 1.00 92.50 411 LEU A N 1
ATOM 3154 C CA . LEU A 1 411 ? -30.332 4.790 34.290 1.00 92.50 411 LEU A CA 1
ATOM 3155 C C . LEU A 1 411 ? -31.586 5.434 34.900 1.00 92.50 411 LEU A C 1
ATOM 3157 O O . LEU A 1 411 ? -32.035 5.026 35.971 1.00 92.50 411 LEU A O 1
ATOM 3161 N N . GLN A 1 412 ? -32.215 6.367 34.174 1.00 90.56 412 GLN A N 1
ATOM 3162 C CA . GLN A 1 412 ? -33.457 7.016 34.603 1.00 90.56 412 GLN A CA 1
ATOM 3163 C C . GLN A 1 412 ? -34.603 6.027 34.848 1.00 90.56 412 GLN A C 1
ATOM 3165 O O . GLN A 1 412 ? -35.382 6.232 35.778 1.00 90.56 412 GLN A O 1
ATOM 3170 N N . LYS A 1 413 ? -34.707 4.949 34.058 1.00 90.56 413 LYS A N 1
ATOM 3171 C CA . LYS A 1 413 ? -35.746 3.923 34.254 1.00 90.56 413 LYS A CA 1
ATOM 3172 C C . LYS A 1 413 ? -35.577 3.175 35.575 1.00 90.56 413 LYS A C 1
ATOM 3174 O O . LYS A 1 413 ? -36.571 2.790 36.175 1.00 90.56 413 LYS A O 1
ATOM 3179 N N . PHE A 1 414 ? -34.340 3.026 36.045 1.00 91.19 414 PHE A N 1
ATOM 3180 C CA . PHE A 1 414 ? -34.007 2.382 37.318 1.00 91.19 414 PHE A CA 1
ATOM 3181 C C . PHE A 1 414 ? -33.843 3.372 38.478 1.00 91.19 414 PHE A C 1
ATOM 3183 O O . PHE A 1 414 ? -33.345 3.002 39.539 1.00 91.19 414 PHE A O 1
ATOM 3190 N N . GLY A 1 415 ? -34.252 4.633 38.289 1.00 89.69 415 GLY A N 1
ATOM 3191 C CA . GLY A 1 415 ? -34.173 5.666 39.322 1.00 89.69 415 GLY A CA 1
ATOM 3192 C C . GLY A 1 415 ? -32.750 6.119 39.654 1.00 89.69 415 GLY A C 1
ATOM 3193 O O . GLY A 1 415 ? -32.556 6.779 40.669 1.00 89.69 415 GLY A O 1
ATOM 3194 N N . VAL A 1 416 ? -31.765 5.792 38.812 1.00 91.25 416 VAL A N 1
ATOM 3195 C CA . VAL A 1 416 ? -30.372 6.211 38.993 1.00 91.25 416 VAL A CA 1
ATOM 3196 C C . VAL A 1 416 ? -30.152 7.534 38.258 1.00 91.25 416 VAL A C 1
ATOM 3198 O O . VAL A 1 416 ? -30.368 7.645 37.048 1.00 91.25 416 VAL A O 1
ATOM 3201 N N . GLY A 1 417 ? -29.757 8.568 38.995 1.00 91.06 417 GLY A N 1
ATOM 3202 C CA . GLY A 1 417 ? -29.447 9.886 38.455 1.00 91.06 417 GLY A CA 1
ATOM 3203 C C . GLY A 1 417 ? -27.999 10.006 37.982 1.00 91.06 417 GLY A C 1
ATOM 3204 O O . GLY A 1 417 ? -27.140 9.197 38.317 1.00 91.06 417 GLY A O 1
ATOM 3205 N N . ILE A 1 418 ? -27.723 11.068 37.223 1.00 93.44 418 ILE A N 1
ATOM 3206 C CA . ILE A 1 418 ? -26.363 11.508 36.890 1.00 93.44 418 ILE A CA 1
ATOM 3207 C C . ILE A 1 418 ? -26.109 12.799 37.670 1.00 93.44 418 ILE A C 1
ATOM 3209 O O . ILE A 1 418 ? -26.793 13.798 37.439 1.00 93.44 418 ILE A O 1
ATOM 3213 N N . ALA A 1 419 ? -25.152 12.770 38.594 1.00 93.31 419 ALA A N 1
ATOM 3214 C CA . ALA A 1 419 ? -24.751 13.904 39.419 1.00 93.31 419 ALA A CA 1
ATOM 3215 C C . ALA A 1 419 ? -23.929 14.930 38.621 1.00 93.31 419 ALA A C 1
ATOM 3217 O O . ALA A 1 419 ? -24.164 16.135 38.713 1.00 93.31 419 ALA A O 1
ATOM 3218 N N . SER A 1 420 ? -22.984 14.455 37.809 1.00 92.44 420 SER A N 1
ATOM 3219 C CA . SER A 1 420 ? -22.141 15.279 36.937 1.00 92.44 420 SER A CA 1
ATOM 3220 C C . SER A 1 420 ? -21.599 14.453 35.769 1.00 92.44 420 SER A C 1
ATOM 3222 O O . SER A 1 420 ? -21.677 13.225 35.769 1.00 92.44 420 SER A O 1
ATOM 3224 N N . PHE A 1 421 ? -21.067 15.124 34.748 1.00 92.50 421 PHE A N 1
ATOM 3225 C CA . PHE A 1 421 ? -20.366 14.474 33.643 1.00 92.50 421 PHE A CA 1
ATOM 3226 C C . PHE A 1 421 ? -19.293 15.397 33.050 1.00 92.50 421 PHE A C 1
ATOM 3228 O O . PHE A 1 421 ? -19.410 16.623 33.123 1.00 92.50 421 PHE A O 1
ATOM 3235 N N . VAL A 1 422 ? -18.271 14.798 32.446 1.00 89.88 422 VAL A N 1
ATOM 3236 C CA . VAL A 1 422 ? -17.263 15.440 31.595 1.00 89.88 422 VAL A CA 1
ATOM 3237 C C . VAL A 1 422 ? -17.358 14.792 30.222 1.00 89.88 422 VAL A C 1
ATOM 3239 O O . VAL A 1 422 ? -17.415 13.569 30.113 1.00 89.88 422 VAL A O 1
ATOM 3242 N N . TYR A 1 423 ? -17.421 15.617 29.182 1.00 85.25 423 TYR A N 1
ATOM 3243 C CA . TYR A 1 423 ? -17.463 15.160 27.800 1.00 85.25 423 TYR A CA 1
ATOM 3244 C C . TYR A 1 423 ? -16.659 16.132 26.940 1.00 85.25 423 TYR A C 1
ATOM 3246 O O . TYR A 1 423 ? -17.146 17.208 26.583 1.00 85.25 423 TYR A O 1
ATOM 3254 N N . ASP A 1 424 ? -15.419 15.759 26.658 1.00 82.12 424 ASP A N 1
ATOM 3255 C CA . ASP A 1 424 ? -14.515 16.453 25.748 1.00 82.12 424 ASP A CA 1
ATOM 3256 C C . ASP A 1 424 ? -13.681 15.431 24.949 1.00 82.12 424 ASP A C 1
ATOM 3258 O O . ASP A 1 424 ? -13.890 14.218 25.059 1.00 82.12 424 ASP A O 1
ATOM 3262 N N . ASP A 1 425 ? -12.792 15.924 24.086 1.00 69.75 425 ASP A N 1
ATOM 3263 C CA . ASP A 1 425 ? -11.977 15.080 23.205 1.00 69.75 425 ASP A CA 1
ATOM 3264 C C . ASP A 1 425 ? -10.944 14.239 23.983 1.00 69.75 425 ASP A C 1
ATOM 3266 O O . ASP A 1 425 ? -10.455 13.239 23.466 1.00 69.75 425 ASP A O 1
ATOM 3270 N N . GLU A 1 426 ? -10.643 14.598 25.236 1.00 74.50 426 GLU A N 1
ATOM 3271 C CA . GLU A 1 426 ? -9.633 13.943 26.076 1.00 74.50 426 GLU A CA 1
ATOM 3272 C C . GLU A 1 426 ? -10.250 13.061 27.173 1.00 74.50 426 GLU A C 1
ATOM 3274 O O . GLU A 1 426 ? -9.607 12.125 27.655 1.00 74.50 426 GLU A O 1
ATOM 3279 N N . ARG A 1 427 ? -11.484 13.350 27.605 1.00 83.31 427 ARG A N 1
ATOM 3280 C CA . ARG A 1 427 ? -12.143 12.688 28.737 1.00 83.31 427 ARG A CA 1
ATOM 3281 C C . ARG A 1 427 ? -13.639 12.508 28.522 1.00 83.31 427 ARG A C 1
ATOM 3283 O O . ARG A 1 427 ? -14.369 13.441 28.178 1.00 83.31 427 ARG A O 1
ATOM 3290 N N . ARG A 1 428 ? -14.120 11.310 28.857 1.00 90.44 428 ARG A N 1
ATOM 3291 C CA . ARG A 1 428 ? -15.545 10.992 28.978 1.00 90.44 428 ARG A CA 1
ATOM 3292 C C . ARG A 1 428 ? -15.783 10.362 30.345 1.00 90.44 428 ARG A C 1
ATOM 3294 O O . ARG A 1 428 ? -15.398 9.227 30.587 1.00 90.44 428 ARG A O 1
ATOM 3301 N N . GLU A 1 429 ? -16.406 11.101 31.255 1.00 94.00 429 GLU A N 1
ATOM 3302 C CA . GLU A 1 429 ? -16.674 10.626 32.616 1.00 94.00 429 GLU A CA 1
ATOM 3303 C C . GLU A 1 429 ? -18.108 10.955 33.040 1.00 94.00 429 GLU A C 1
ATOM 3305 O O . GLU A 1 429 ? -18.621 12.033 32.737 1.00 94.00 429 GLU A O 1
ATOM 3310 N N . VAL A 1 430 ? -18.770 10.040 33.745 1.00 93.44 430 VAL A N 1
ATOM 3311 C CA . VAL A 1 430 ? -20.154 10.185 34.222 1.00 93.44 430 VAL A CA 1
ATOM 3312 C C . VAL A 1 430 ? -20.209 9.786 35.691 1.00 93.44 430 VAL A C 1
ATOM 3314 O O . VAL A 1 430 ? -19.863 8.662 36.022 1.00 93.44 430 VAL A O 1
ATOM 3317 N N . TRP A 1 431 ? -20.678 10.663 36.575 1.00 95.81 431 TRP A N 1
ATOM 3318 C CA . TRP A 1 431 ? -20.873 10.349 37.994 1.00 95.81 431 TRP A CA 1
ATOM 3319 C C . TRP A 1 431 ? -22.345 10.092 38.272 1.00 95.81 431 TRP A C 1
ATOM 3321 O O . TRP A 1 431 ? -23.186 10.953 38.007 1.00 95.81 431 TRP A O 1
ATOM 3331 N N . LEU A 1 432 ? -22.661 8.914 38.800 1.00 95.31 432 LEU A N 1
ATOM 3332 C CA . LEU A 1 432 ? -24.015 8.524 39.178 1.00 95.31 432 LEU A CA 1
ATOM 3333 C C . LEU A 1 432 ? -24.374 9.072 40.564 1.00 95.31 432 LEU A C 1
ATOM 3335 O O . LEU A 1 432 ? -23.501 9.299 41.400 1.00 95.31 432 LEU A O 1
ATOM 3339 N N . THR A 1 433 ? -25.662 9.306 40.803 1.00 89.06 433 THR A N 1
ATOM 3340 C CA . THR A 1 433 ? -26.170 9.591 42.152 1.00 89.06 433 THR A CA 1
ATOM 3341 C C . THR A 1 433 ? -26.215 8.300 42.966 1.00 89.06 433 THR A C 1
ATOM 3343 O O . THR A 1 433 ? -26.590 7.265 42.414 1.00 89.06 433 THR A O 1
ATOM 3346 N N . GLU A 1 434 ? -25.871 8.377 44.253 1.00 68.00 434 GLU A N 1
ATOM 3347 C CA . GLU A 1 434 ? -26.011 7.258 45.202 1.00 68.00 434 GLU A CA 1
ATOM 3348 C C . GLU A 1 434 ? -27.464 6.834 45.437 1.00 68.00 434 GLU A C 1
ATOM 3350 O O . GLU A 1 434 ? -28.351 7.725 45.463 1.00 68.00 434 GLU A O 1
#

pLDDT: mean 79.6, std 25.7, range [23.19, 98.94]

Radius of gyration: 30.77 Å; chains: 1; bounding box: 89×78×72 Å

Sequence (434 aa):
MRRLVQAAICVMAAWFGLFELGGLAVYRGEAAMESAAVQVLAAAKAVAVEGQGAAKPATVTYYEELPLLVEPAAQETGEQADKQAASGKIVYLTFDDGPSRNTEQVLAILREAGVKATFFVLGEHVKQHPSLAKRIAKEGHSIGNHTFNHRYDSLYGSFAEFASQVTKTDELIYKTTGVRSTLFRAPGGTYGNFDKGYFEAMEAAGYRVHDWNVDSGDSKRLGVPSDEILAAIRGSKLADKLVVLLHDSAGHEESVKALPEIIAYYKEKGYSFAPITEETEPIRFALASKAKWSRAKVTQAEAKKLAQFSEALGREARQEQEAMKEPVLIVHRGEEKLELTPEEYGMRKGSIELSLTKLMDFIGGSTVLDLENGVVEASKDNVHVIWMCNPAGDAEAVQEERIAVPVRSTLQKFGVGIASFVYDDERREVWLTE

Organism: NCBI:txid2772299